Protein AF-0000000072576940 (afdb_homodimer)

Secondary structure (DSSP, 8-state):
---------SS---HHHHHHHHHHHSTT-EEEEETTEEEEEPPPPHHHHHHHHHHHHHHHHTT-SSSSEEEEES-EEE-TTSTT-EE--SEEEEETTGGGGEEETTEE-GGGEEEEEEE--TTHHHHHTHHHHHHHHTT-SEEEEEETTTTEEEEEEEEETTEEEEEEEE-TT-EEEPPGGGSS--EEEHHHHHHHT-----GGG-/---------SS---HHHHHHHHHHHSTT-EEEEETTEEEEEPPPPHHHHHHHHHHHHHHHHTT-SSSSEEEEES-EEE-TTSTT-EE--SEEEEETTGGGGEEETTEE-GGGEEEEEEE--TTHHHHHTHHHHHHHHTT-SEEEEEETTTTEEEEEEEEETTEEEEEEEE-TT-EEEPPGGGSS--EEEHHHHHHHT-----GGG-

Solvent-accessible surface area (backbone atoms only — not comparable to full-atom values): 21608 Å² total; per-residue (Å²): 137,79,84,72,75,75,74,71,73,77,72,82,63,51,72,27,52,57,40,1,46,44,38,40,72,30,62,41,18,35,31,27,23,56,91,85,35,81,44,78,37,67,34,48,44,60,28,52,29,43,28,52,42,61,54,48,50,51,41,43,73,44,55,38,55,46,88,67,17,32,47,32,48,46,48,30,33,40,31,76,91,42,100,73,20,29,42,59,40,55,30,34,35,27,38,50,63,42,73,81,35,61,72,56,84,47,12,22,48,36,87,38,36,48,30,40,30,42,68,48,62,95,65,38,60,47,63,70,42,61,44,40,28,48,41,11,55,38,53,33,46,30,42,36,35,44,33,57,91,79,56,35,40,36,46,32,30,58,43,52,60,58,30,51,80,38,74,47,78,44,44,64,81,41,72,48,72,55,65,66,84,66,76,38,74,37,69,45,52,40,39,61,51,48,60,48,31,45,72,78,73,60,86,71,82,106,137,77,84,73,74,77,72,70,74,76,72,83,65,52,70,26,53,57,41,1,46,45,38,40,73,30,60,40,19,36,32,28,21,56,92,85,35,82,42,77,37,68,35,48,42,61,29,52,27,42,28,52,42,61,53,46,49,51,42,44,74,44,54,38,54,47,88,68,17,32,47,30,48,47,47,31,33,40,30,77,91,40,99,74,22,28,42,59,40,56,29,33,35,28,36,49,63,41,72,80,36,62,71,57,83,46,12,21,45,34,88,38,37,47,29,41,30,42,68,47,62,96,64,38,61,47,64,71,43,61,45,39,27,50,42,12,54,39,53,35,46,29,41,35,34,45,33,55,92,78,56,36,39,38,45,31,29,58,42,52,58,60,32,51,79,38,76,47,77,42,45,63,83,40,72,46,70,56,65,67,84,67,75,41,75,36,69,44,53,39,38,60,50,48,60,46,33,45,73,79,72,60,84,72,82,108

InterPro domains:
  IPR008538 Putative restriction endonuclease [PF05685] (22-190)
  IPR008538 Putative restriction endonuclease [cd06260] (29-180)
  IPR011335 Restriction endonuclease type II-like [SSF52980] (21-182)
  IPR012296 Nuclease, putative, TT1808 [G3DSA:3.90.1570.10] (16-195)

Radius of gyration: 20.56 Å; Cα contacts (8 Å, |Δi|>4): 964; chains: 2; bounding box: 59×54×57 Å

Organism: Streptomyces coelicolor (strain ATCC BAA-471 / A3(2) / M145) (NCBI:txid100226)

Structure (mmCIF, N/CA/C/O backbone):
data_AF-0000000072576940-model_v1
#
loop_
_entity.id
_entity.type
_entity.pdbx_description
1 polymer 'Integral membrane protein'
#
loop_
_atom_site.group_PDB
_atom_site.id
_atom_site.type_symbol
_atom_site.label_atom_id
_atom_site.label_alt_id
_atom_site.label_comp_id
_atom_site.label_asym_id
_atom_site.label_entity_id
_atom_site.label_seq_id
_atom_site.pdbx_PDB_ins_code
_atom_site.Cartn_x
_atom_site.Cartn_y
_atom_site.Cartn_z
_atom_site.occupancy
_atom_site.B_iso_or_equiv
_atom_site.auth_seq_id
_atom_site.auth_comp_id
_atom_site.auth_asym_id
_atom_site.auth_atom_id
_atom_site.pdbx_PDB_model_num
ATOM 1 N N . MET A 1 1 ? 22.234 19.062 -13.688 1 19.44 1 MET A N 1
ATOM 2 C CA . MET A 1 1 ? 21.484 18.891 -14.93 1 19.44 1 MET A CA 1
ATOM 3 C C . MET A 1 1 ? 19.984 19.094 -14.695 1 19.44 1 MET A C 1
ATOM 5 O O . MET A 1 1 ? 19.422 18.5 -13.773 1 19.44 1 MET A O 1
ATOM 9 N N . SER A 1 2 ? 19.266 20.188 -15.086 1 18.17 2 SER A N 1
ATOM 10 C CA . SER A 1 2 ? 18.125 20.922 -14.531 1 18.17 2 SER A CA 1
ATOM 11 C C . SER A 1 2 ? 16.812 20.234 -14.867 1 18.17 2 SER A C 1
ATOM 13 O O . SER A 1 2 ? 16.609 19.766 -15.992 1 18.17 2 SER A O 1
ATOM 15 N N . ALA A 1 3 ? 16.125 19.531 -13.953 1 23.52 3 ALA A N 1
ATOM 16 C CA . ALA A 1 3 ? 14.852 18.891 -14.305 1 23.52 3 ALA A CA 1
ATOM 17 C C . ALA A 1 3 ? 13.914 19.891 -14.992 1 23.52 3 ALA A C 1
ATOM 19 O O . ALA A 1 3 ? 13.57 20.922 -14.422 1 23.52 3 ALA A O 1
ATOM 20 N N . ALA A 1 4 ? 13.961 19.938 -16.281 1 23.61 4 ALA A N 1
ATOM 21 C CA . ALA A 1 4 ? 13.258 20.891 -17.156 1 23.61 4 ALA A CA 1
ATOM 22 C C . ALA A 1 4 ? 11.758 20.844 -16.906 1 23.61 4 ALA A C 1
ATOM 24 O O . ALA A 1 4 ? 11.156 19.766 -16.859 1 23.61 4 ALA A O 1
ATOM 25 N N . SER A 1 5 ? 11.219 21.703 -16.109 1 25.55 5 SER A N 1
ATOM 26 C CA . SER A 1 5 ? 9.789 21.969 -15.984 1 25.55 5 SER A CA 1
ATOM 27 C C . SER A 1 5 ? 9.102 22.016 -17.344 1 25.55 5 SER A C 1
ATOM 29 O O . SER A 1 5 ? 9.43 22.859 -18.172 1 25.55 5 SER A O 1
ATOM 31 N N . VAL A 1 6 ? 8.922 20.906 -18 1 27.88 6 VAL A N 1
ATOM 32 C CA . VAL A 1 6 ? 8.32 20.969 -19.328 1 27.88 6 VAL A CA 1
ATOM 33 C C . VAL A 1 6 ? 7.102 21.891 -19.297 1 27.88 6 VAL A C 1
ATOM 35 O O . VAL A 1 6 ? 6.141 21.625 -18.578 1 27.88 6 VAL A O 1
ATOM 38 N N . GLU A 1 7 ? 7.285 23.078 -19.484 1 27.42 7 GLU A N 1
ATOM 39 C CA . GLU A 1 7 ? 6.262 24.094 -19.734 1 27.42 7 GLU A CA 1
ATOM 40 C C . GLU A 1 7 ? 5.281 23.641 -20.797 1 27.42 7 GLU A C 1
ATOM 42 O O . GLU A 1 7 ? 5.656 23.469 -21.969 1 27.42 7 GLU A O 1
ATOM 47 N N . LEU A 1 8 ? 4.41 22.656 -20.516 1 31.56 8 LEU A N 1
ATOM 48 C CA . LEU A 1 8 ? 3.48 22.281 -21.578 1 31.56 8 LEU A CA 1
ATOM 49 C C . LEU A 1 8 ? 2.805 23.516 -22.172 1 31.56 8 LEU A C 1
ATOM 51 O O . LEU A 1 8 ? 2.521 24.484 -21.453 1 31.56 8 LEU A O 1
ATOM 55 N N . PRO A 1 9 ? 2.971 23.812 -23.281 1 32.59 9 PRO A N 1
ATOM 56 C CA . PRO A 1 9 ? 2.264 24.922 -23.938 1 32.59 9 PRO A CA 1
ATOM 57 C C . PRO A 1 9 ? 0.788 24.984 -23.547 1 32.59 9 PRO A C 1
ATOM 59 O O . PRO A 1 9 ? 0.198 23.969 -23.172 1 32.59 9 PRO A O 1
ATOM 62 N N . HIS A 1 10 ? 0.061 26.172 -23.266 1 33.03 10 HIS A N 1
ATOM 63 C CA . HIS A 1 10 ? -1.238 26.688 -22.859 1 33.03 10 HIS A CA 1
ATOM 64 C C . HIS A 1 10 ? -2.369 26.031 -23.641 1 33.03 10 HIS A C 1
ATOM 66 O O . HIS A 1 10 ? -3.535 26.391 -23.484 1 33.03 10 HIS A O 1
ATOM 72 N N . GLY A 1 11 ? -2.25 25.594 -24.859 1 34.75 11 GLY A N 1
ATOM 73 C CA . GLY A 1 11 ? -3.57 25.172 -25.297 1 34.75 11 GLY A CA 1
ATOM 74 C C . GLY A 1 11 ? -4.188 24.109 -24.422 1 34.75 11 GLY A C 1
ATOM 75 O O . GLY A 1 11 ? -3.475 23.297 -23.828 1 34.75 11 GLY A O 1
ATOM 76 N N . ASP A 1 12 ? -5.438 24.422 -23.688 1 34.34 12 ASP A N 1
ATOM 77 C CA . ASP A 1 12 ? -6.062 23.844 -22.5 1 34.34 12 ASP A CA 1
ATOM 78 C C . ASP A 1 12 ? -5.996 22.328 -22.547 1 34.34 12 ASP A C 1
ATOM 80 O O . ASP A 1 12 ? -6.926 21.672 -23.031 1 34.34 12 ASP A O 1
ATOM 84 N N . LEU A 1 13 ? -5.035 21.797 -23.016 1 38.19 13 LEU A N 1
ATOM 85 C CA . LEU A 1 13 ? -5.078 20.344 -22.875 1 38.19 13 LEU A CA 1
ATOM 86 C C . LEU A 1 13 ? -5.266 19.938 -21.422 1 38.19 13 LEU A C 1
ATOM 88 O O . LEU A 1 13 ? -4.492 20.344 -20.562 1 38.19 13 LEU A O 1
ATOM 92 N N . P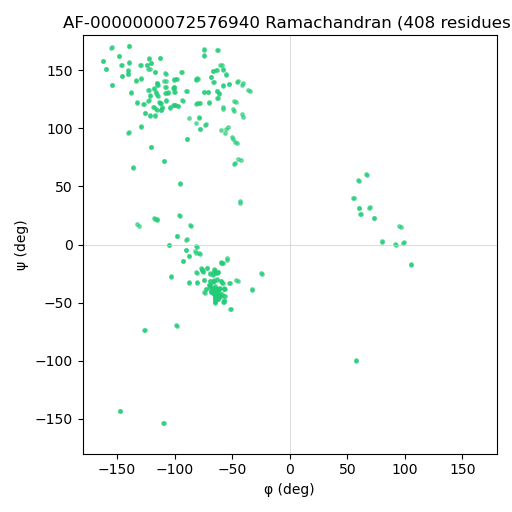RO A 1 14 ? -6.512 19.594 -21 1 43.16 14 PRO A N 1
ATOM 93 C CA . PRO A 1 14 ? -6.859 19.344 -19.609 1 43.16 14 PRO A CA 1
ATOM 94 C C . PRO A 1 14 ? -5.863 18.438 -18.891 1 43.16 14 PRO A C 1
ATOM 96 O O . PRO A 1 14 ? -5.195 17.625 -19.531 1 43.16 14 PRO A O 1
ATOM 99 N N . LEU A 1 15 ? -5.27 18.938 -17.766 1 45.31 15 LEU A N 1
ATOM 100 C CA . LEU A 1 15 ? -4.41 18.234 -16.828 1 45.31 15 LEU A CA 1
ATOM 101 C C . LEU A 1 15 ? -4.684 16.734 -16.859 1 45.31 15 LEU A C 1
ATOM 103 O O . LEU A 1 15 ? -3.758 15.922 -16.766 1 45.31 15 LEU A O 1
ATOM 107 N N . ILE A 1 16 ? -5.871 16.516 -17.266 1 43.16 16 ILE A N 1
ATOM 108 C CA . ILE A 1 16 ? -6.355 15.148 -17.312 1 43.16 16 ILE A CA 1
ATOM 109 C C . ILE A 1 16 ? -5.691 14.406 -18.469 1 43.16 16 ILE A C 1
ATOM 111 O O . ILE A 1 16 ? -5.293 13.242 -18.328 1 43.16 16 ILE A O 1
ATOM 115 N N . ALA A 1 17 ? -5.508 15.094 -19.562 1 45.44 17 ALA A N 1
ATOM 116 C CA . ALA A 1 17 ? -4.859 14.5 -20.719 1 45.44 17 ALA A CA 1
ATOM 117 C C . ALA A 1 17 ? -3.398 14.164 -20.422 1 45.44 17 ALA A C 1
ATOM 119 O O . ALA A 1 17 ? -2.902 13.109 -20.828 1 45.44 17 ALA A O 1
ATOM 120 N N . GLU A 1 18 ? -2.828 14.969 -19.844 1 48.56 18 GLU A N 1
ATOM 121 C CA . GLU A 1 18 ? -1.425 14.742 -19.516 1 48.56 18 GLU A CA 1
ATOM 122 C C . GLU A 1 18 ? -1.271 13.594 -18.516 1 48.56 18 GLU A C 1
ATOM 124 O O . GLU A 1 18 ? -0.362 12.773 -18.656 1 48.56 18 GLU A O 1
ATOM 129 N N . ALA A 1 19 ? -2.145 13.516 -17.641 1 47.88 19 ALA A N 1
ATOM 130 C CA . ALA A 1 19 ? -2.084 12.445 -16.641 1 47.88 19 ALA A CA 1
ATOM 131 C C . ALA A 1 19 ? -2.303 11.086 -17.297 1 47.88 19 ALA A C 1
ATOM 133 O O . ALA A 1 19 ? -1.581 10.125 -17 1 47.88 19 ALA A O 1
ATOM 134 N N . ASN A 1 20 ? -3.205 11.062 -18.172 1 48.47 20 ASN A N 1
ATOM 135 C CA . ASN A 1 20 ? -3.482 9.828 -18.906 1 48.47 20 ASN A CA 1
ATOM 136 C C . ASN A 1 20 ? -2.287 9.398 -19.75 1 48.47 20 ASN A C 1
ATOM 138 O O . ASN A 1 20 ? -1.964 8.219 -19.812 1 48.47 20 ASN A O 1
ATOM 142 N N . ARG A 1 21 ? -1.622 10.352 -20.328 1 49.94 21 ARG A N 1
ATOM 143 C CA . ARG A 1 21 ? -0.404 10.078 -21.078 1 49.94 21 ARG A CA 1
ATOM 144 C C . ARG A 1 21 ? 0.664 9.453 -20.188 1 49.94 21 ARG A C 1
ATOM 146 O O . ARG A 1 21 ? 1.344 8.508 -20.594 1 49.94 21 ARG A O 1
ATOM 153 N N . ILE A 1 22 ? 0.618 9.961 -19.078 1 52.41 22 ILE A N 1
ATOM 154 C CA . ILE A 1 22 ? 1.676 9.516 -18.188 1 52.41 22 ILE A CA 1
ATOM 155 C C . ILE A 1 22 ? 1.388 8.094 -17.703 1 52.41 22 ILE A C 1
ATOM 157 O O . ILE A 1 22 ? 2.281 7.238 -17.703 1 52.41 22 ILE A O 1
ATOM 161 N N . MET A 1 23 ? 0.167 7.902 -17.422 1 53.31 23 MET A N 1
ATOM 162 C CA . MET A 1 23 ? -0.193 6.574 -16.938 1 53.31 23 MET A CA 1
ATOM 163 C C . MET A 1 23 ? -0.044 5.535 -18.047 1 53.31 23 MET A C 1
ATOM 165 O O . MET A 1 23 ? 0.362 4.398 -17.781 1 53.31 23 MET A O 1
ATOM 169 N N . GLU A 1 24 ? -0.458 5.895 -19.25 1 51.22 24 GLU A N 1
ATOM 170 C CA . GLU A 1 24 ? -0.266 5 -20.391 1 51.22 24 GLU A CA 1
ATOM 171 C C . GLU A 1 24 ? 1.208 4.656 -20.578 1 51.22 24 GLU A C 1
ATOM 173 O O . GLU A 1 24 ? 1.546 3.523 -20.922 1 51.22 24 GLU A O 1
ATOM 178 N N . ARG A 1 25 ? 1.868 5.742 -20.312 1 50.34 25 ARG A N 1
ATOM 179 C CA . ARG A 1 25 ? 3.297 5.566 -20.547 1 50.34 25 ARG A CA 1
ATOM 180 C C . ARG A 1 25 ? 3.994 5.012 -19.312 1 50.34 25 ARG A C 1
ATOM 182 O O . ARG A 1 25 ? 5.145 4.57 -19.375 1 50.34 25 ARG A O 1
ATOM 189 N N . ASN A 1 26 ? 3.02 5.07 -18.234 1 55.94 26 ASN A N 1
ATOM 190 C CA . ASN A 1 26 ? 3.771 4.727 -17.031 1 55.94 26 ASN A CA 1
ATOM 191 C C . ASN A 1 26 ? 2.998 3.754 -16.141 1 55.94 26 ASN A C 1
ATOM 193 O O . ASN A 1 26 ? 2.477 4.141 -15.094 1 55.94 26 ASN A O 1
ATOM 197 N N . PRO A 1 27 ? 2.764 2.465 -16.609 1 55.41 27 PRO A N 1
ATOM 198 C CA . PRO A 1 27 ? 2.08 1.459 -15.789 1 55.41 27 PRO A CA 1
ATOM 199 C C . PRO A 1 27 ? 2.598 1.415 -14.352 1 55.41 27 PRO A C 1
ATOM 201 O O . PRO A 1 27 ? 3.783 1.653 -14.109 1 55.41 27 PRO A O 1
ATOM 204 N N . GLY A 1 28 ? 1.604 1.237 -13.305 1 65.12 28 GLY A N 1
ATOM 205 C CA . GLY A 1 28 ? 1.896 1.13 -11.891 1 65.12 28 GLY A CA 1
ATOM 206 C C . GLY A 1 28 ? 1.865 2.467 -11.172 1 65.12 28 GLY A C 1
ATOM 207 O O . GLY A 1 28 ? 1.921 2.518 -9.938 1 65.12 28 GLY A O 1
ATOM 208 N N . TYR A 1 29 ? 1.573 3.426 -11.977 1 72.94 29 TYR A N 1
ATOM 209 C CA . TYR A 1 29 ? 1.692 4.77 -11.414 1 72.94 29 TYR A CA 1
ATOM 210 C C . TYR A 1 29 ? 0.468 5.121 -10.578 1 72.94 29 TYR A C 1
ATOM 212 O O . TYR A 1 29 ? -0.64 4.66 -10.867 1 72.94 29 TYR A O 1
ATOM 220 N N . ARG A 1 30 ? 0.718 5.762 -9.617 1 78.31 30 ARG A N 1
ATOM 221 C CA . ARG A 1 30 ? -0.302 6.344 -8.75 1 78.31 30 ARG A CA 1
ATOM 222 C C . ARG A 1 30 ? -0.528 7.816 -9.086 1 78.31 30 ARG A C 1
ATOM 224 O O . ARG A 1 30 ? 0.424 8.547 -9.367 1 78.31 30 ARG A O 1
ATOM 231 N N . VAL A 1 31 ? -1.811 8.227 -9.008 1 78.19 31 VAL A N 1
ATOM 232 C CA . VAL A 1 31 ? -2.145 9.609 -9.344 1 78.19 31 VAL A CA 1
ATOM 233 C C . VAL A 1 31 ? -2.721 10.312 -8.125 1 78.19 31 VAL A C 1
ATOM 235 O O . VAL A 1 31 ? -3.543 9.75 -7.398 1 78.19 31 VAL A O 1
ATOM 238 N N . GLU A 1 32 ? -2.281 11.547 -7.832 1 81.38 32 GLU A N 1
ATOM 239 C CA . GLU A 1 32 ? -2.775 12.461 -6.809 1 81.38 32 GLU A CA 1
ATOM 240 C C . GLU A 1 32 ? -3.039 13.844 -7.395 1 81.38 32 GLU A C 1
ATOM 242 O O . GLU A 1 32 ? -2.555 14.172 -8.477 1 81.38 32 GLU A O 1
ATOM 247 N N . ILE A 1 33 ? -3.891 14.547 -6.809 1 79.38 33 ILE A N 1
ATOM 248 C CA . ILE A 1 33 ? -4.078 15.961 -7.117 1 79.38 33 ILE A CA 1
ATOM 249 C C . ILE A 1 33 ? -3.746 16.812 -5.887 1 79.38 33 ILE A C 1
ATOM 251 O O . ILE A 1 33 ? -4.445 16.734 -4.875 1 79.38 33 ILE A O 1
ATOM 255 N N . ILE A 1 34 ? -2.73 17.5 -5.988 1 80.88 34 ILE A N 1
ATOM 256 C CA . ILE A 1 34 ? -2.244 18.328 -4.891 1 80.88 34 ILE A CA 1
ATOM 257 C C . ILE A 1 34 ? -2.039 19.766 -5.383 1 80.88 34 ILE A C 1
ATOM 259 O O . ILE A 1 34 ? -1.255 20 -6.305 1 80.88 34 ILE A O 1
ATOM 263 N N . GLY A 1 35 ? -2.752 20.703 -4.73 1 79.88 35 GLY A N 1
ATOM 264 C CA . GLY A 1 35 ? -2.668 22.094 -5.164 1 79.88 35 GLY A CA 1
ATOM 265 C C . GLY A 1 35 ? -3.119 22.297 -6.598 1 79.88 35 GLY A C 1
ATOM 266 O O . GLY A 1 35 ? -2.502 23.062 -7.344 1 79.88 35 GLY A O 1
ATOM 267 N N . GLY A 1 36 ? -3.984 21.531 -6.961 1 75.75 36 GLY A N 1
ATOM 268 C CA . GLY A 1 36 ? -4.523 21.656 -8.305 1 75.75 36 GLY A CA 1
ATOM 269 C C . GLY A 1 36 ? -3.633 21.031 -9.367 1 75.75 36 GLY A C 1
ATOM 270 O O . GLY A 1 36 ? -3.883 21.188 -10.562 1 75.75 36 GLY A O 1
ATOM 271 N N . GLN A 1 37 ? -2.594 20.469 -8.898 1 76.69 37 GLN A N 1
ATOM 272 C CA . GLN A 1 37 ? -1.663 19.859 -9.844 1 76.69 37 GLN A CA 1
ATOM 273 C C . GLN A 1 37 ? -1.73 18.344 -9.789 1 76.69 37 GLN A C 1
ATOM 275 O O . GLN A 1 37 ? -1.841 17.75 -8.703 1 76.69 37 GLN A O 1
ATOM 280 N N . LEU A 1 38 ? -1.646 17.75 -10.969 1 76.75 38 LEU A N 1
ATOM 281 C CA . LEU A 1 38 ? -1.591 16.297 -11.055 1 76.75 38 LEU A CA 1
ATOM 282 C C . LEU A 1 38 ? -0.191 15.789 -10.734 1 76.75 38 LEU A C 1
ATOM 284 O O . LEU A 1 38 ? 0.793 16.25 -11.32 1 76.75 38 LEU A O 1
ATOM 288 N N . VAL A 1 39 ? -0.151 14.969 -9.758 1 79.69 39 VAL A N 1
ATOM 289 C CA . VAL A 1 39 ? 1.102 14.312 -9.391 1 79.69 39 VAL A CA 1
ATOM 290 C C . VAL A 1 39 ? 1.026 12.828 -9.719 1 79.69 39 VAL A C 1
ATOM 292 O O . VAL A 1 39 ? 0.139 12.117 -9.227 1 79.69 39 VAL A O 1
ATOM 295 N N . VAL A 1 40 ? 1.931 12.328 -10.648 1 77.75 40 VAL A N 1
ATOM 296 C CA . VAL A 1 40 ? 1.975 10.93 -11.07 1 77.75 40 VAL A CA 1
ATOM 297 C C . VAL A 1 40 ? 3.273 10.281 -10.594 1 77.75 40 VAL A C 1
ATOM 299 O O . VAL A 1 40 ? 4.363 10.797 -10.867 1 77.75 40 VAL A O 1
ATOM 302 N N . THR A 1 41 ? 3.09 9.227 -9.844 1 80.44 41 THR A N 1
ATOM 303 C CA . THR A 1 41 ? 4.27 8.602 -9.25 1 80.44 41 THR A CA 1
ATOM 304 C C . THR A 1 41 ? 4.359 7.133 -9.656 1 80.44 41 THR A C 1
ATOM 306 O O . THR A 1 41 ? 3.354 6.418 -9.648 1 80.44 41 THR A O 1
ATOM 309 N N . PRO A 1 42 ? 5.566 6.738 -10.086 1 79.69 42 PRO A N 1
ATOM 310 C CA . PRO A 1 42 ? 5.754 5.312 -10.375 1 79.69 42 PRO A CA 1
ATOM 311 C C . PRO A 1 42 ? 5.578 4.43 -9.148 1 79.69 42 PRO A C 1
ATOM 313 O O . PRO A 1 42 ? 5.496 4.941 -8.023 1 79.69 42 PRO A O 1
ATOM 316 N N . PRO A 1 43 ? 5.465 3.068 -9.406 1 84.06 43 PRO A N 1
ATOM 317 C CA . PRO A 1 43 ? 5.441 2.191 -8.234 1 84.06 43 PRO A CA 1
ATOM 318 C C . PRO A 1 43 ? 6.656 2.385 -7.328 1 84.06 43 PRO A C 1
ATOM 320 O O . PRO A 1 43 ? 7.746 2.699 -7.812 1 84.06 43 PRO A O 1
ATOM 323 N N . PRO A 1 44 ? 6.406 2.221 -6.059 1 88.5 44 PRO A N 1
ATOM 324 C CA . PRO A 1 44 ? 7.539 2.352 -5.141 1 88.5 44 PRO A CA 1
ATOM 325 C C . PRO A 1 44 ? 8.578 1.25 -5.324 1 88.5 44 PRO A C 1
ATOM 327 O O . PRO A 1 44 ? 8.25 0.146 -5.762 1 88.5 44 PRO A O 1
ATOM 330 N N . ASP A 1 45 ? 9.828 1.61 -5.051 1 93 45 ASP A N 1
ATOM 331 C CA . ASP A 1 45 ? 10.883 0.596 -5.109 1 93 45 ASP A CA 1
ATOM 332 C C . ASP A 1 45 ? 10.805 -0.34 -3.904 1 93 45 ASP A C 1
ATOM 334 O O . ASP A 1 45 ? 10.047 -0.093 -2.967 1 93 45 ASP A O 1
ATOM 338 N N . GLY A 1 46 ? 11.531 -1.432 -3.992 1 95.31 46 GLY A N 1
ATOM 339 C CA . GLY A 1 46 ? 11.523 -2.461 -2.965 1 95.31 46 GLY A CA 1
ATOM 340 C C . GLY A 1 46 ? 11.766 -1.914 -1.57 1 95.31 46 GLY A C 1
ATOM 341 O O . GLY A 1 46 ? 10.93 -2.084 -0.68 1 95.31 46 GLY A O 1
ATOM 342 N N . PRO A 1 47 ? 12.852 -1.208 -1.335 1 96.75 47 PRO A N 1
ATOM 343 C CA . PRO A 1 47 ? 13.148 -0.657 -0.011 1 96.75 47 PRO A CA 1
ATOM 344 C C . PRO A 1 47 ? 12.031 0.24 0.521 1 96.75 47 PRO A C 1
ATOM 346 O O . PRO A 1 47 ? 11.766 0.25 1.725 1 96.75 47 PRO A O 1
ATOM 349 N N . HIS A 1 48 ? 11.43 1.009 -0.365 1 96.94 48 HIS A N 1
ATOM 350 C CA . HIS A 1 48 ? 10.289 1.834 0.018 1 96.94 48 HIS A CA 1
ATOM 351 C C . HIS A 1 48 ? 9.172 0.986 0.618 1 96.94 48 HIS A C 1
ATOM 353 O O . HIS A 1 48 ? 8.648 1.308 1.687 1 96.94 48 HIS A O 1
ATOM 359 N N . ALA A 1 49 ? 8.844 -0.082 -0.043 1 97.12 49 ALA A N 1
ATOM 360 C CA . ALA A 1 49 ? 7.789 -0.972 0.436 1 97.12 49 ALA A CA 1
ATOM 361 C C . ALA A 1 49 ? 8.195 -1.648 1.743 1 97.12 49 ALA A C 1
ATOM 363 O O . ALA A 1 49 ? 7.371 -1.808 2.648 1 97.12 49 ALA A O 1
ATOM 364 N N . VAL A 1 50 ? 9.438 -2.02 1.859 1 98 50 VAL A N 1
ATOM 365 C CA . VAL A 1 50 ? 9.938 -2.719 3.037 1 98 50 VAL A CA 1
ATOM 366 C C . VAL A 1 50 ? 9.844 -1.81 4.262 1 98 50 VAL A C 1
ATOM 368 O O . VAL A 1 50 ? 9.352 -2.223 5.312 1 98 50 VAL A O 1
ATOM 371 N N . VAL A 1 51 ? 10.305 -0.619 4.152 1 98.44 51 VAL A N 1
ATOM 372 C CA . VAL A 1 51 ? 10.344 0.264 5.316 1 98.44 51 VAL A CA 1
ATOM 373 C C . VAL A 1 51 ? 8.914 0.588 5.762 1 98.44 51 VAL A C 1
ATOM 375 O O . VAL A 1 51 ? 8.656 0.781 6.949 1 98.44 51 VAL A O 1
ATOM 378 N N . LEU A 1 52 ? 7.945 0.629 4.828 1 98.62 52 LEU A N 1
ATOM 379 C CA . LEU A 1 52 ? 6.559 0.865 5.211 1 98.62 52 LEU A CA 1
ATOM 380 C C . LEU A 1 52 ? 6.035 -0.268 6.09 1 98.62 52 LEU A C 1
ATOM 382 O O . LEU A 1 52 ? 5.297 -0.028 7.047 1 98.62 52 LEU A O 1
ATOM 386 N N . THR A 1 53 ? 6.391 -1.518 5.746 1 98.69 53 THR A N 1
ATOM 387 C CA . THR A 1 53 ? 6.043 -2.613 6.645 1 98.69 53 THR A CA 1
ATOM 388 C C . THR A 1 53 ? 6.754 -2.455 7.988 1 98.69 53 THR A C 1
ATOM 390 O O . THR A 1 53 ? 6.145 -2.641 9.039 1 98.69 53 THR A O 1
ATOM 393 N N . ASP A 1 54 ? 8.039 -2.047 7.965 1 98.5 54 ASP A N 1
ATOM 394 C CA . ASP A 1 54 ? 8.797 -1.818 9.195 1 98.5 54 ASP A CA 1
ATOM 395 C C . ASP A 1 54 ? 8.109 -0.771 10.07 1 98.5 54 ASP A C 1
ATOM 397 O O . ASP A 1 54 ? 8.164 -0.849 11.305 1 98.5 54 ASP A O 1
ATOM 401 N N . LEU A 1 55 ? 7.484 0.147 9.461 1 98.69 55 LEU A N 1
ATOM 402 C CA . LEU A 1 55 ? 6.844 1.243 10.18 1 98.69 55 LEU A CA 1
ATOM 403 C C . LEU A 1 55 ? 5.488 0.813 10.734 1 98.69 55 LEU A C 1
ATOM 405 O O . LEU A 1 55 ? 5.051 1.31 11.773 1 98.69 55 LEU A O 1
ATOM 409 N N . ILE A 1 56 ? 4.762 -0.072 10.062 1 98.75 56 ILE A N 1
ATOM 410 C CA . ILE A 1 56 ? 3.467 -0.56 10.531 1 98.75 56 ILE A CA 1
ATOM 411 C C . ILE A 1 56 ? 3.641 -1.272 11.867 1 98.75 56 ILE A C 1
ATOM 413 O O . ILE A 1 56 ? 2.812 -1.121 12.766 1 98.75 56 ILE A O 1
ATOM 417 N N . LEU A 1 57 ? 4.699 -2.002 12.023 1 98.44 57 LEU A N 1
ATOM 418 C CA . LEU A 1 57 ? 4.863 -2.947 13.125 1 98.44 57 LEU A CA 1
ATOM 419 C C . LEU A 1 57 ? 4.914 -2.219 14.461 1 98.44 57 LEU A C 1
ATOM 421 O O . LEU A 1 57 ? 4.176 -2.559 15.391 1 98.44 57 LEU A O 1
ATO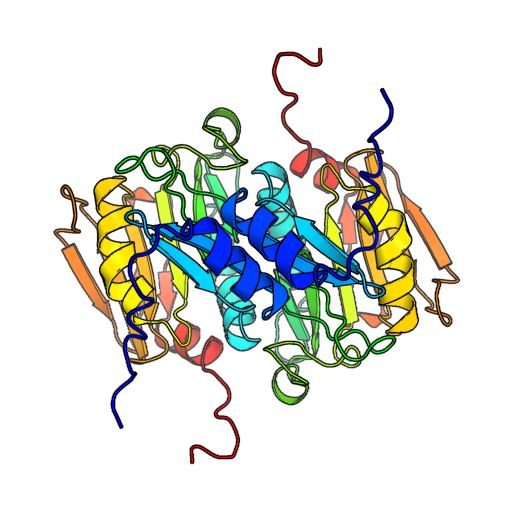M 425 N N . PRO A 1 58 ? 5.746 -1.145 14.672 1 98.31 58 PRO A N 1
ATOM 426 C CA . PRO A 1 58 ? 5.723 -0.458 15.969 1 98.31 58 PRO A CA 1
ATOM 427 C C . PRO A 1 58 ? 4.398 0.254 16.234 1 98.31 58 PRO A C 1
ATOM 429 O O . PRO A 1 58 ? 3.979 0.37 17.391 1 98.31 58 PRO A O 1
ATOM 432 N N . PHE A 1 59 ? 3.662 0.776 15.211 1 98.69 59 PHE A N 1
ATOM 433 C CA . PHE A 1 59 ? 2.355 1.392 15.406 1 98.69 59 PHE A CA 1
ATOM 434 C C . PHE A 1 59 ? 1.34 0.364 15.891 1 98.69 59 PHE A C 1
ATOM 436 O O . PHE A 1 59 ? 0.574 0.63 16.812 1 98.69 59 PHE A O 1
ATOM 443 N N . ALA A 1 60 ? 1.362 -0.791 15.203 1 98.56 60 ALA A N 1
ATOM 444 C CA . ALA A 1 60 ? 0.452 -1.862 15.594 1 98.56 60 ALA A CA 1
ATOM 445 C C . ALA A 1 60 ? 0.771 -2.363 17 1 98.56 60 ALA A C 1
ATOM 447 O O . ALA A 1 60 ? -0.134 -2.594 17.812 1 98.56 60 ALA A O 1
ATOM 448 N N . ALA A 1 61 ? 2.045 -2.51 17.328 1 97.88 61 ALA A N 1
ATOM 449 C CA . ALA A 1 61 ? 2.475 -2.98 18.641 1 97.88 61 ALA A CA 1
ATOM 450 C C . ALA A 1 61 ? 2.049 -2.008 19.734 1 97.88 61 ALA A C 1
ATOM 452 O O . ALA A 1 61 ? 1.77 -2.418 20.859 1 97.88 61 ALA A O 1
ATOM 453 N N . ALA A 1 62 ? 1.964 -0.738 19.391 1 98.25 62 ALA A N 1
ATOM 454 C CA . ALA A 1 62 ? 1.568 0.292 20.344 1 98.25 62 ALA A CA 1
ATOM 455 C C . ALA A 1 62 ? 0.057 0.296 20.562 1 98.25 62 ALA A C 1
ATOM 457 O O . ALA A 1 62 ? -0.458 1.033 21.406 1 98.25 62 ALA A O 1
ATOM 458 N N . GLY A 1 63 ? -0.674 -0.496 19.734 1 98.19 63 GLY A N 1
ATOM 459 C CA . GLY A 1 63 ? -2.115 -0.6 19.906 1 98.19 63 GLY A CA 1
ATOM 460 C C . GLY A 1 63 ? -2.887 0.329 18.984 1 98.19 63 GLY A C 1
ATOM 461 O O . GLY A 1 63 ? -4.078 0.567 19.188 1 98.19 63 GLY A O 1
ATOM 462 N N . LEU A 1 64 ? -2.244 0.857 17.984 1 98.75 64 LEU A N 1
ATOM 463 C CA . LEU A 1 64 ? -2.867 1.869 17.141 1 98.75 64 LEU A CA 1
ATOM 464 C C . LEU A 1 64 ? -3.6 1.223 15.969 1 98.75 64 LEU A C 1
ATOM 466 O O . LEU A 1 64 ? -4.219 1.917 15.164 1 98.75 64 LEU A O 1
ATOM 470 N N . HIS A 1 65 ? -3.49 -0.069 15.836 1 98.62 65 HIS A N 1
ATOM 471 C CA . HIS A 1 65 ? -4.336 -0.829 14.93 1 98.62 65 HIS A CA 1
ATOM 472 C C . HIS A 1 65 ? -5.332 -1.698 15.688 1 98.62 65 HIS A C 1
ATOM 474 O O . HIS A 1 65 ? -5.211 -2.926 15.703 1 98.62 65 HIS A O 1
ATOM 480 N N . GLY A 1 66 ? -6.297 -1.012 16.266 1 97.44 66 GLY A N 1
ATOM 481 C CA . GLY A 1 66 ? -7.27 -1.667 17.125 1 97.44 66 GLY A CA 1
ATOM 482 C C . GLY A 1 66 ? -8.641 -1.029 17.062 1 97.44 66 GLY A C 1
ATOM 483 O O . GLY A 1 66 ? -9.109 -0.641 15.984 1 97.44 66 GLY A O 1
ATOM 484 N N . SER A 1 67 ? -9.328 -0.977 18.188 1 96.88 67 SER A N 1
ATOM 485 C CA . SER A 1 67 ? -10.727 -0.566 18.234 1 96.88 67 SER A CA 1
ATOM 486 C C . SER A 1 67 ? -10.867 0.944 18.094 1 96.88 67 SER A C 1
ATOM 488 O O . SER A 1 67 ? -11.922 1.436 17.672 1 96.88 67 SER A O 1
ATOM 490 N N . GLU A 1 68 ? -9.828 1.731 18.391 1 98.12 68 GLU A N 1
ATOM 491 C CA . GLU A 1 68 ? -9.953 3.186 18.391 1 98.12 68 GLU A CA 1
ATOM 492 C C . GLU A 1 68 ? -9.32 3.787 17.125 1 98.12 68 GLU A C 1
ATOM 494 O O . GLU A 1 68 ? -9.688 4.887 16.719 1 98.12 68 GLU A O 1
ATOM 499 N N . SER A 1 69 ? -8.352 3.061 16.625 1 98.75 69 SER A N 1
ATOM 500 C CA . SER A 1 69 ? -7.617 3.553 15.469 1 98.75 69 SER A CA 1
ATOM 501 C C . SER A 1 69 ? -7.148 2.402 14.586 1 98.75 69 SER A C 1
ATOM 503 O O . SER A 1 69 ? -7.215 1.238 14.984 1 98.75 69 SER A O 1
ATOM 505 N N . LYS A 1 70 ? -6.812 2.713 13.406 1 98.81 70 LYS A N 1
ATOM 506 C CA . LYS A 1 70 ? -6.227 1.791 12.438 1 98.81 70 LYS A CA 1
ATOM 507 C C . LYS A 1 70 ? -4.953 2.369 11.828 1 98.81 70 LYS A C 1
ATOM 509 O O . LYS A 1 70 ? -4.852 3.578 11.617 1 98.81 70 LYS A O 1
ATOM 514 N N . VAL A 1 71 ? -3.988 1.539 11.602 1 98.88 71 VAL A N 1
ATOM 515 C CA . VAL A 1 71 ? -2.795 1.847 10.82 1 98.88 71 VAL A CA 1
ATOM 516 C C . VAL A 1 71 ? -2.936 1.272 9.414 1 98.88 71 VAL A C 1
ATOM 518 O O . VAL A 1 71 ? -3.105 0.062 9.242 1 98.88 71 VAL A O 1
ATOM 521 N N . VAL A 1 72 ? -2.891 2.156 8.391 1 98.62 72 VAL A N 1
ATOM 522 C CA . VAL A 1 72 ? -3.207 1.682 7.051 1 98.62 72 VAL A CA 1
ATOM 523 C C . VAL A 1 72 ? -2.262 2.324 6.035 1 98.62 72 VAL A C 1
ATOM 525 O O . VAL A 1 72 ? -1.76 3.43 6.262 1 98.62 72 VAL A O 1
ATOM 528 N N . GLN A 1 73 ? -1.989 1.584 4.969 1 97.75 73 GLN A N 1
ATOM 529 C CA . GLN A 1 73 ? -1.251 2.113 3.828 1 97.75 73 GLN A CA 1
ATOM 530 C C . GLN A 1 73 ? -2.195 2.492 2.691 1 97.75 73 GLN A C 1
ATOM 532 O O . GLN A 1 73 ? -3.209 1.825 2.471 1 97.75 73 GLN A O 1
ATOM 537 N N . GLY A 1 74 ? -1.888 3.611 1.995 1 95 74 GLY A N 1
ATOM 538 C CA . GLY A 1 74 ? -2.48 3.9 0.699 1 95 74 GLY A CA 1
ATOM 539 C C . GLY A 1 74 ? -3.934 4.324 0.789 1 95 74 GLY A C 1
ATOM 540 O O . GLY A 1 74 ? -4.699 4.137 -0.159 1 95 74 GLY A O 1
ATOM 541 N N . ILE A 1 75 ? -4.375 4.828 1.923 1 96.38 75 ILE A N 1
ATOM 542 C CA . ILE A 1 75 ? -5.754 5.293 2.041 1 96.38 75 ILE A CA 1
ATOM 543 C C . ILE A 1 75 ? -5.875 6.703 1.462 1 96.38 75 ILE A C 1
ATOM 545 O O . ILE A 1 75 ? -4.992 7.539 1.657 1 96.38 75 ILE A O 1
ATOM 549 N N . GLY A 1 76 ? -7.004 6.98 0.782 1 94.5 76 GLY A N 1
ATOM 550 C CA . GLY A 1 76 ? -7.223 8.289 0.191 1 94.5 76 GLY A CA 1
ATOM 551 C C . GLY A 1 76 ? -7.57 9.359 1.214 1 94.5 76 GLY A C 1
ATOM 552 O O . GLY A 1 76 ? -8.414 9.141 2.08 1 94.5 76 GLY A O 1
ATOM 553 N N . LEU A 1 77 ? -6.895 10.5 1.145 1 96.12 77 LEU A N 1
ATOM 554 C CA . LEU A 1 77 ? -7.125 11.672 1.975 1 96.12 77 LEU A CA 1
ATOM 555 C C . LEU A 1 77 ? -7.68 12.828 1.144 1 96.12 77 LEU A C 1
ATOM 557 O O . LEU A 1 77 ? -7.004 13.328 0.238 1 96.12 77 LEU A O 1
ATOM 561 N N . TRP A 1 78 ? -8.883 13.219 1.453 1 92.88 78 TRP A N 1
ATOM 562 C CA . TRP A 1 78 ? -9.477 14.375 0.8 1 92.88 78 TRP A CA 1
ATOM 563 C C . TRP A 1 78 ? -8.797 15.664 1.261 1 92.88 78 TRP A C 1
ATOM 565 O O . TRP A 1 78 ? -8.57 15.859 2.457 1 92.88 78 TRP A O 1
ATOM 575 N N . LEU A 1 79 ? -8.414 16.516 0.334 1 92.25 79 LEU A N 1
ATOM 576 C CA . LEU A 1 79 ? -7.762 17.781 0.657 1 92.25 79 LEU A CA 1
ATOM 577 C C . LEU A 1 79 ? -8.711 18.953 0.418 1 92.25 79 LEU A C 1
ATOM 579 O O . LEU A 1 79 ? -9.25 19.109 -0.681 1 92.25 79 LEU A O 1
ATOM 583 N N . PRO A 1 80 ? -8.984 19.781 1.361 1 80.75 80 PRO A N 1
ATOM 584 C CA . PRO A 1 80 ? -10.055 20.781 1.354 1 80.75 80 PRO A CA 1
ATOM 585 C C . PRO A 1 80 ? -9.734 21.984 0.483 1 80.75 80 PRO A C 1
ATOM 587 O O . PRO A 1 80 ? -10.633 22.75 0.127 1 80.75 80 PRO A O 1
ATOM 590 N N . MET A 1 81 ? -8.539 22.281 0.199 1 74.38 81 MET A N 1
ATOM 591 C CA . MET A 1 81 ? -8.203 23.547 -0.449 1 74.38 81 MET A CA 1
ATOM 592 C C . MET A 1 81 ? -8.844 23.641 -1.832 1 74.38 81 MET A C 1
ATOM 594 O O . MET A 1 81 ? -9.328 24.688 -2.23 1 74.38 81 MET A O 1
ATOM 598 N N . ASP A 1 82 ? -8.883 22.547 -2.586 1 70.69 82 ASP A N 1
ATOM 599 C CA . ASP A 1 82 ? -9.477 22.562 -3.92 1 70.69 82 ASP A CA 1
ATOM 600 C C . ASP A 1 82 ? -10.406 21.359 -4.117 1 70.69 82 ASP A C 1
ATOM 602 O O . ASP A 1 82 ? -10.195 20.297 -3.525 1 70.69 82 ASP A O 1
ATOM 606 N N . ALA A 1 83 ? -11.5 21.609 -4.801 1 66.56 83 ALA A N 1
ATOM 607 C CA . ALA A 1 83 ? -12.633 20.688 -4.91 1 66.56 83 ALA A CA 1
ATOM 608 C C . ALA A 1 83 ? -12.188 19.312 -5.406 1 66.56 83 ALA A C 1
ATOM 610 O O . ALA A 1 83 ? -12.812 18.297 -5.102 1 66.56 83 ALA A O 1
ATOM 611 N N . GLU A 1 84 ? -11.008 19.219 -5.867 1 75.5 84 GLU A N 1
ATOM 612 C CA . GLU A 1 84 ? -10.703 17.922 -6.453 1 75.5 84 GLU A CA 1
ATOM 613 C C . GLU A 1 84 ? -9.359 17.391 -5.957 1 75.5 84 GLU A C 1
ATOM 615 O O . GLU A 1 84 ? -8.867 16.375 -6.445 1 75.5 84 GLU A O 1
ATOM 620 N N . ASP A 1 85 ? -8.938 18 -4.863 1 83 85 ASP A N 1
ATOM 621 C CA . ASP A 1 85 ? -7.602 17.594 -4.422 1 83 85 ASP A CA 1
ATOM 622 C C . ASP A 1 85 ? -7.672 16.422 -3.453 1 83 85 ASP A C 1
ATOM 624 O O . ASP A 1 85 ? -8.539 16.375 -2.58 1 83 85 ASP A O 1
ATOM 628 N N . TYR A 1 86 ? -6.891 15.445 -3.684 1 89.56 86 TYR A N 1
ATOM 629 C CA . TYR A 1 86 ? -6.715 14.352 -2.74 1 89.56 86 TYR A CA 1
ATOM 630 C C . TYR A 1 86 ? -5.285 13.828 -2.768 1 89.56 86 TYR A C 1
ATOM 632 O O . TYR A 1 86 ? -4.57 14.008 -3.756 1 89.56 86 TYR A O 1
ATOM 640 N N . ALA A 1 87 ? -4.891 13.281 -1.747 1 92.88 87 ALA A N 1
ATOM 641 C CA . ALA A 1 87 ? -3.59 12.625 -1.601 1 92.88 87 ALA A CA 1
ATOM 642 C C . ALA A 1 87 ? -3.752 11.18 -1.151 1 92.88 87 ALA A C 1
ATOM 644 O O . ALA A 1 87 ? -4.793 10.805 -0.602 1 92.88 87 ALA A O 1
ATOM 645 N N . ILE A 1 88 ? -2.785 10.352 -1.472 1 94.31 88 ILE A N 1
ATOM 646 C CA . ILE A 1 88 ? -2.699 8.977 -1.002 1 94.31 88 ILE A CA 1
ATOM 647 C C . ILE A 1 88 ? -1.403 8.781 -0.22 1 94.31 88 ILE A C 1
ATOM 649 O O . ILE A 1 88 ? -0.402 8.312 -0.773 1 94.31 88 ILE A O 1
ATOM 653 N N . PRO A 1 89 ? -1.439 9.141 1.092 1 96.94 89 PRO A N 1
ATOM 654 C CA . PRO A 1 89 ? -0.215 8.961 1.877 1 96.94 89 PRO A CA 1
ATOM 655 C C . PRO A 1 89 ? 0.275 7.52 1.892 1 96.94 89 PRO A C 1
ATOM 657 O O . PRO A 1 89 ? -0.533 6.59 1.813 1 96.94 89 PRO A O 1
ATOM 660 N N . ASP A 1 90 ? 1.56 7.363 2.014 1 96.94 90 ASP A N 1
ATOM 661 C CA . ASP A 1 90 ? 2.121 6.02 2.076 1 96.94 90 ASP A CA 1
ATOM 662 C C . ASP A 1 90 ? 1.576 5.25 3.277 1 96.94 90 ASP A C 1
ATOM 664 O O . ASP A 1 90 ? 1.267 4.062 3.174 1 96.94 90 ASP A O 1
ATOM 668 N N . LEU A 1 91 ? 1.509 5.863 4.371 1 98.69 91 LEU A N 1
ATOM 669 C CA . LEU A 1 91 ? 0.998 5.305 5.617 1 98.69 91 LEU A CA 1
ATOM 670 C C . LEU A 1 91 ? 0.182 6.34 6.383 1 98.69 91 LEU A C 1
ATOM 672 O O . LEU A 1 91 ? 0.491 7.531 6.344 1 98.69 91 LEU A O 1
ATOM 676 N N . ALA A 1 92 ? -0.854 5.875 7.105 1 98.88 92 ALA A N 1
ATOM 677 C CA . ALA A 1 92 ? -1.671 6.758 7.938 1 98.88 92 ALA A CA 1
ATOM 678 C C . ALA A 1 92 ? -2.146 6.035 9.195 1 98.88 92 ALA A C 1
ATOM 680 O O . ALA A 1 92 ? -2.289 4.809 9.203 1 98.88 92 ALA A O 1
ATOM 681 N N . VAL A 1 93 ? -2.223 6.773 10.242 1 98.94 93 VAL A N 1
ATOM 682 C CA . VAL A 1 93 ? -3.039 6.375 11.383 1 98.94 93 VAL A CA 1
ATOM 683 C C . VAL A 1 93 ? -4.375 7.109 11.344 1 98.94 93 VAL A C 1
ATOM 685 O O . VAL A 1 93 ? -4.414 8.344 11.32 1 98.94 93 VAL A O 1
ATOM 688 N N . VAL A 1 94 ? -5.453 6.359 11.273 1 98.88 94 VAL A N 1
ATOM 689 C CA . VAL A 1 94 ? -6.785 6.949 11.164 1 98.88 94 VAL A CA 1
ATOM 690 C C . VAL A 1 94 ? -7.66 6.469 12.32 1 98.88 94 VAL A C 1
ATOM 692 O O . VAL A 1 94 ? -7.359 5.453 12.953 1 98.88 94 VAL A O 1
ATOM 695 N N . ASP A 1 95 ? -8.703 7.23 12.57 1 98.75 95 ASP A N 1
ATOM 696 C CA . ASP A 1 95 ? -9.711 6.758 13.516 1 98.75 95 ASP A CA 1
ATOM 697 C C . ASP A 1 95 ? -10.383 5.484 13.016 1 98.75 95 ASP A C 1
ATOM 699 O O . ASP A 1 95 ? -10.539 5.293 11.805 1 98.75 95 ASP A O 1
ATOM 703 N N . ALA A 1 96 ? -10.812 4.648 13.953 1 97.94 96 ALA A N 1
ATOM 704 C CA . ALA A 1 96 ? -11.375 3.344 13.602 1 97.94 96 ALA A CA 1
ATOM 705 C C . ALA A 1 96 ? -12.68 3.5 12.828 1 97.94 96 ALA A C 1
ATOM 707 O O . ALA A 1 96 ? -13.078 2.602 12.078 1 97.94 96 ALA A O 1
ATOM 708 N N . ASP A 1 97 ? -13.344 4.621 12.93 1 97.38 97 ASP A N 1
ATOM 709 C CA . ASP A 1 97 ? -14.602 4.84 12.227 1 97.38 97 ASP A CA 1
ATOM 710 C C . ASP A 1 97 ? -14.383 5.582 10.914 1 97.38 97 ASP A C 1
ATOM 712 O O . ASP A 1 97 ? -15.273 6.285 10.43 1 97.38 97 ASP A O 1
ATOM 716 N N . VAL A 1 98 ? -13.219 5.48 10.352 1 97.31 98 VAL A N 1
ATOM 717 C CA . VAL A 1 98 ? -12.836 6.199 9.141 1 97.31 98 VAL A CA 1
ATOM 718 C C . VAL A 1 98 ? -13.867 5.957 8.047 1 97.31 98 VAL A C 1
ATOM 720 O O . VAL A 1 98 ? -14.148 6.848 7.238 1 97.31 98 VAL A O 1
ATOM 723 N N . ASP A 1 99 ? -14.438 4.855 8 1 95.38 99 ASP A N 1
ATOM 724 C CA . ASP A 1 99 ? -15.398 4.516 6.957 1 95.38 99 ASP A CA 1
ATOM 725 C C . ASP A 1 99 ? -16.609 5.438 7.004 1 95.38 99 ASP A C 1
ATOM 727 O O . ASP A 1 99 ? -17.312 5.609 6.004 1 95.38 99 ASP A O 1
ATOM 731 N N . ASP A 1 100 ? -16.906 6.023 8.109 1 96.31 100 ASP A N 1
ATOM 732 C CA . ASP A 1 100 ? -18.031 6.941 8.273 1 96.31 100 ASP A CA 1
ATOM 733 C C . ASP A 1 100 ? -17.688 8.336 7.758 1 96.31 100 ASP A C 1
ATOM 735 O O . ASP A 1 100 ? -18.531 9.227 7.727 1 96.31 100 ASP A O 1
ATOM 739 N N . HIS A 1 101 ? -16.469 8.539 7.289 1 96.88 101 HIS A N 1
ATOM 740 C CA . HIS A 1 101 ? -15.992 9.859 6.902 1 96.88 101 HIS A CA 1
ATOM 741 C C . HIS A 1 101 ? -15.656 9.914 5.418 1 96.88 101 HIS A C 1
ATOM 743 O O . HIS A 1 101 ? -14.812 10.711 4.996 1 96.88 101 HIS A O 1
ATOM 749 N N . LEU A 1 102 ? -16.234 9.023 4.676 1 93.81 102 LEU A N 1
ATOM 750 C CA . LEU A 1 102 ? -16.031 9.047 3.23 1 93.81 102 LEU A CA 1
ATOM 751 C C . LEU A 1 102 ? -16.547 10.352 2.631 1 93.81 102 LEU A C 1
ATOM 753 O O . LEU A 1 102 ? -17.656 10.781 2.939 1 93.81 102 LEU A O 1
ATOM 757 N N . VAL A 1 103 ? -15.742 11 1.827 1 91.12 103 VAL A N 1
ATOM 758 C CA . VAL A 1 103 ? -16.156 12.203 1.111 1 91.12 103 VAL A CA 1
ATOM 759 C C . VAL A 1 103 ? -16.547 11.836 -0.318 1 91.12 103 VAL A C 1
ATOM 761 O O . VAL A 1 103 ? -17.734 11.844 -0.661 1 91.12 103 VAL A O 1
ATOM 764 N N . GLU A 1 104 ? -15.531 11.453 -1.122 1 82.56 104 GLU A N 1
ATOM 765 C CA . GLU A 1 104 ? -15.742 11.047 -2.506 1 82.56 104 GLU A CA 1
ATOM 766 C C . GLU A 1 104 ? -14.57 10.219 -3.027 1 82.56 104 GLU A C 1
ATOM 768 O O . GLU A 1 104 ? -13.453 10.336 -2.527 1 82.56 104 GLU A O 1
ATOM 773 N N . ASN A 1 105 ? -14.859 9.312 -3.99 1 80.44 105 ASN A N 1
ATOM 774 C CA . ASN A 1 105 ? -13.828 8.57 -4.707 1 80.44 105 ASN A CA 1
ATOM 775 C C . ASN A 1 105 ? -12.906 7.824 -3.748 1 80.44 105 ASN A C 1
ATOM 777 O O . ASN A 1 105 ? -11.688 7.875 -3.889 1 80.44 105 ASN A O 1
ATOM 781 N N . ASN A 1 106 ? -13.477 7.25 -2.701 1 89.12 106 ASN A N 1
ATOM 782 C CA . ASN A 1 106 ? -12.758 6.473 -1.695 1 89.12 106 ASN A CA 1
ATOM 783 C C . ASN A 1 106 ? -11.719 7.316 -0.97 1 89.12 106 ASN A C 1
ATOM 785 O O . ASN A 1 106 ? -10.672 6.809 -0.558 1 89.12 106 ASN A O 1
ATOM 789 N N . CYS A 1 107 ? -11.93 8.617 -0.911 1 91.94 107 CYS A N 1
ATOM 790 C CA . CYS A 1 107 ? -11.117 9.516 -0.106 1 91.94 107 CYS A CA 1
ATOM 791 C C . CYS A 1 107 ? -11.883 10 1.118 1 91.94 107 CYS A C 1
ATOM 793 O O . CYS A 1 107 ? -13.086 10.25 1.042 1 91.94 107 CYS A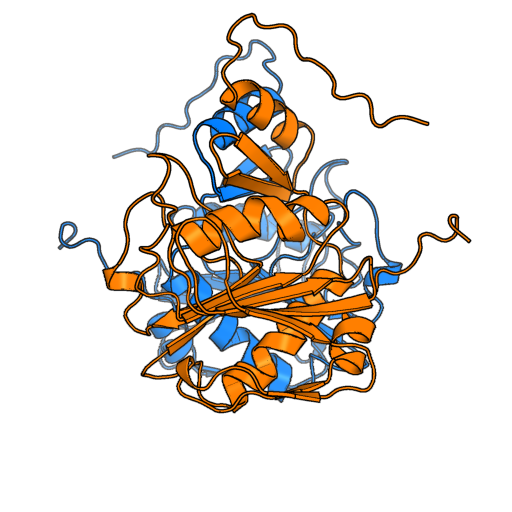 O 1
ATOM 795 N N . TYR A 1 108 ? -11.188 10.195 2.117 1 95.69 108 TYR A N 1
ATOM 796 C CA . TYR A 1 108 ? -11.836 10.391 3.408 1 95.69 108 TYR A CA 1
ATOM 797 C C . TYR A 1 108 ? -11.484 11.75 3.996 1 95.69 108 TYR A C 1
ATOM 799 O O . TYR A 1 108 ? -10.445 12.328 3.658 1 95.69 108 TYR A O 1
ATOM 807 N N . ASP A 1 109 ? -12.367 12.234 4.871 1 96.81 109 ASP A N 1
ATOM 808 C CA . ASP A 1 109 ? -12.227 13.523 5.527 1 96.81 109 ASP A CA 1
ATOM 809 C C . ASP A 1 109 ? -10.977 13.562 6.406 1 96.81 109 ASP A C 1
ATOM 811 O O . ASP A 1 109 ? -10.734 12.641 7.191 1 96.81 109 ASP A O 1
ATOM 815 N N . PRO A 1 110 ? -10.164 14.664 6.262 1 97.5 110 PRO A N 1
ATOM 816 C CA . PRO A 1 110 ? -8.922 14.75 7.035 1 97.5 110 PRO A CA 1
ATOM 817 C C . PRO A 1 110 ? -9.164 14.68 8.539 1 97.5 110 PRO A C 1
ATOM 819 O O . PRO A 1 110 ? -8.25 14.336 9.297 1 97.5 110 PRO A O 1
ATOM 822 N N . VAL A 1 111 ? -10.359 14.875 9.023 1 97.81 111 VAL A N 1
ATOM 823 C CA . VAL A 1 111 ? -10.648 14.969 10.445 1 97.81 111 VAL A CA 1
ATOM 824 C C . VAL A 1 111 ? -10.367 13.617 11.117 1 97.81 111 VAL A C 1
ATOM 826 O O . VAL A 1 111 ? -10.07 13.562 12.312 1 97.81 111 VAL A O 1
ATOM 829 N N . CYS A 1 112 ? -10.391 12.531 10.328 1 98.38 112 CYS A N 1
ATOM 830 C CA . CYS A 1 112 ? -10.203 11.219 10.938 1 98.38 112 CYS A CA 1
ATOM 831 C C . CYS A 1 112 ? -8.766 10.75 10.789 1 98.38 112 CYS A C 1
ATOM 833 O O . CYS A 1 112 ? -8.445 9.602 11.094 1 98.38 112 CYS A O 1
ATOM 835 N N . PHE A 1 113 ? -7.879 11.586 10.305 1 98.81 113 PHE A N 1
ATOM 836 C CA . PHE A 1 113 ? -6.461 11.258 10.195 1 98.81 113 PHE A CA 1
ATOM 837 C C . PHE A 1 113 ? -5.688 11.805 11.383 1 98.81 113 PHE A C 1
ATOM 839 O O . PHE A 1 113 ? -5.645 13.023 11.594 1 98.81 113 PHE A O 1
ATOM 846 N N . ARG A 1 114 ? -5.074 10.898 12.117 1 98.88 114 ARG A N 1
ATOM 847 C CA . ARG A 1 114 ? -4.242 11.297 13.25 1 98.88 114 ARG A CA 1
ATOM 848 C C . ARG A 1 114 ? -2.814 11.586 12.805 1 98.88 114 ARG A C 1
ATOM 850 O O . ARG A 1 114 ? -2.131 12.43 13.391 1 98.88 114 ARG A O 1
ATOM 857 N N . LEU A 1 115 ? -2.4 10.891 11.844 1 98.88 115 LEU A N 1
ATOM 858 C CA . LEU A 1 115 ? -1.042 10.961 11.312 1 98.88 115 LEU A CA 1
ATOM 859 C C . LEU A 1 115 ? -1.004 10.531 9.852 1 98.88 115 LEU A C 1
ATOM 861 O O . LEU A 1 115 ? -1.677 9.57 9.469 1 98.88 115 LEU A O 1
ATOM 865 N N . VAL A 1 116 ? -0.244 11.273 9.023 1 98.88 116 VAL A N 1
ATOM 866 C CA . VAL A 1 116 ? 0.179 10.789 7.711 1 98.88 116 VAL A CA 1
ATOM 867 C C . VAL A 1 116 ? 1.702 10.68 7.664 1 98.88 116 VAL A C 1
ATOM 869 O O . VAL A 1 116 ? 2.402 11.445 8.336 1 98.88 116 VAL A O 1
ATOM 872 N N . LEU A 1 117 ? 2.164 9.734 6.906 1 98.94 117 LEU A N 1
ATOM 873 C CA . LEU A 1 117 ? 3.596 9.477 6.789 1 98.94 117 LEU A CA 1
ATOM 874 C C . LEU A 1 117 ? 3.98 9.195 5.34 1 98.94 117 LEU A C 1
ATOM 876 O O . LEU A 1 117 ? 3.277 8.469 4.633 1 98.94 117 LEU A O 1
ATOM 880 N N . GLU A 1 118 ? 5.008 9.859 4.871 1 98.5 118 GLU A N 1
ATOM 881 C CA . GLU A 1 118 ? 5.566 9.648 3.539 1 98.5 118 GLU A CA 1
ATOM 882 C C . GLU A 1 118 ? 6.992 9.109 3.621 1 98.5 118 GLU A C 1
ATOM 884 O O . GLU A 1 118 ? 7.773 9.531 4.477 1 98.5 118 GLU A O 1
ATOM 889 N N . VAL A 1 119 ? 7.301 8.211 2.816 1 98.31 119 VAL A N 1
ATOM 890 C CA . VAL A 1 119 ? 8.664 7.789 2.52 1 98.31 119 VAL A CA 1
ATOM 891 C C . VAL A 1 119 ? 9.102 8.352 1.164 1 98.31 119 VAL A C 1
ATOM 893 O O . VAL A 1 119 ? 8.492 8.039 0.137 1 98.31 119 VAL A O 1
ATOM 896 N N . THR A 1 120 ? 10.117 9.18 1.168 1 96.69 120 THR A N 1
ATOM 897 C CA . THR A 1 120 ? 10.438 9.898 -0.057 1 96.69 120 THR A CA 1
ATOM 898 C C . THR A 1 120 ? 10.961 8.945 -1.13 1 96.69 120 THR A C 1
ATOM 900 O O . THR A 1 120 ? 11.57 7.926 -0.816 1 96.69 120 THR A O 1
ATOM 903 N N . SER A 1 121 ? 10.602 9.25 -2.334 1 91.25 121 SER A N 1
ATOM 904 C CA . SER A 1 121 ? 11.172 8.648 -3.533 1 91.25 121 SER A CA 1
ATOM 905 C C . SER A 1 121 ? 12.031 9.641 -4.305 1 91.25 121 SER A C 1
ATOM 907 O O . SER A 1 121 ? 12.594 10.57 -3.719 1 91.25 121 SER A O 1
ATOM 909 N N . SER A 1 122 ? 12.195 9.492 -5.652 1 86.31 122 SER A N 1
ATOM 910 C CA . SER A 1 122 ? 12.977 10.43 -6.461 1 86.31 122 SER A CA 1
ATOM 911 C C . SER A 1 122 ? 12.344 11.812 -6.461 1 86.31 122 SER A C 1
ATOM 913 O O . SER A 1 122 ? 13.039 12.82 -6.609 1 86.31 122 SER A O 1
ATOM 915 N N . ASN A 1 123 ? 11.078 11.914 -6.23 1 85.81 123 ASN A N 1
ATOM 916 C CA . ASN A 1 123 ? 10.359 13.188 -6.152 1 85.81 123 ASN A CA 1
ATOM 917 C C . ASN A 1 123 ? 10.234 13.664 -4.707 1 85.81 123 ASN A C 1
ATOM 919 O O . ASN A 1 123 ? 9.133 14.008 -4.258 1 85.81 123 ASN A O 1
ATOM 923 N N . TRP A 1 124 ? 11.375 13.719 -4.02 1 92.12 124 TRP A N 1
ATOM 924 C CA . TRP A 1 124 ? 11.398 14.016 -2.59 1 92.12 124 TRP A CA 1
ATOM 925 C C . TRP A 1 124 ? 10.938 15.445 -2.322 1 92.12 124 TRP A C 1
ATOM 927 O O . TRP A 1 124 ? 10.391 15.734 -1.255 1 92.12 124 TRP A O 1
ATOM 937 N N . ARG A 1 125 ? 11.047 16.391 -3.215 1 92.44 125 ARG A N 1
ATOM 938 C CA . ARG A 1 125 ? 10.641 17.781 -3.021 1 92.44 125 ARG A CA 1
ATOM 939 C C . ARG A 1 125 ? 9.141 17.891 -2.795 1 92.44 125 ARG A C 1
ATOM 941 O O . ARG A 1 125 ? 8.68 18.734 -2.023 1 92.44 125 ARG A O 1
ATOM 948 N N . ASN A 1 126 ? 8.406 17.094 -3.525 1 92.38 126 ASN A N 1
ATOM 949 C CA . ASN A 1 126 ? 6.961 17.078 -3.332 1 92.38 126 ASN A CA 1
ATOM 950 C C . ASN A 1 126 ? 6.594 16.766 -1.882 1 92.38 126 ASN A C 1
ATOM 952 O O . ASN A 1 126 ? 5.742 17.438 -1.299 1 92.38 126 ASN A O 1
ATOM 956 N N . ASP A 1 127 ? 7.23 15.797 -1.259 1 96.12 127 ASP A N 1
ATOM 957 C CA . ASP A 1 127 ? 6.957 15.383 0.112 1 96.12 127 ASP A CA 1
ATOM 958 C C . ASP A 1 127 ? 7.383 16.453 1.111 1 96.12 127 ASP A C 1
ATOM 960 O O . ASP A 1 127 ? 6.734 16.641 2.143 1 96.12 127 ASP A O 1
ATOM 964 N N . LEU A 1 128 ? 8.43 17.172 0.741 1 97.31 128 LEU A N 1
ATOM 965 C CA . LEU A 1 128 ? 9 18.109 1.701 1 97.31 128 LEU A CA 1
ATOM 966 C C . LEU A 1 128 ? 8.383 19.5 1.538 1 97.31 128 LEU A C 1
ATOM 968 O O . LEU A 1 128 ? 8.539 20.359 2.408 1 97.31 128 LEU A O 1
ATOM 972 N N . LYS A 1 129 ? 7.695 19.766 0.456 1 95.31 129 LYS A N 1
ATOM 973 C CA . LYS A 1 129 ? 7.172 21.109 0.218 1 95.31 129 LYS A CA 1
ATOM 974 C C . LYS A 1 129 ? 5.668 21.062 -0.048 1 95.31 129 LYS A C 1
ATOM 976 O O . LYS A 1 129 ? 4.867 21.266 0.867 1 95.31 129 LYS A O 1
ATOM 981 N N . ALA A 1 130 ? 5.23 20.578 -1.249 1 93.12 130 ALA A N 1
ATOM 982 C CA . ALA A 1 130 ? 3.83 20.641 -1.657 1 93.12 130 ALA A CA 1
ATOM 983 C C . ALA A 1 130 ? 2.947 19.859 -0.683 1 93.12 130 ALA A C 1
ATOM 985 O O . ALA A 1 130 ? 1.877 20.344 -0.294 1 93.12 130 ALA A O 1
ATOM 986 N N . LYS A 1 131 ? 3.41 18.703 -0.271 1 96.12 131 LYS A N 1
ATOM 987 C CA . LYS A 1 131 ? 2.586 17.891 0.625 1 96.12 131 LYS A CA 1
ATOM 988 C C . LYS A 1 131 ? 2.578 18.484 2.035 1 96.12 131 LYS A C 1
ATOM 990 O O . LYS A 1 131 ? 1.587 18.359 2.76 1 96.12 131 LYS A O 1
ATOM 995 N N . VAL A 1 132 ? 3.633 19.125 2.424 1 97.56 132 VAL A N 1
ATOM 996 C CA . VAL A 1 132 ? 3.635 19.812 3.705 1 97.56 132 VAL A CA 1
ATOM 997 C C . VAL A 1 132 ? 2.504 20.844 3.736 1 97.56 132 VAL A C 1
ATOM 999 O O . VAL A 1 132 ? 1.712 20.875 4.68 1 97.56 132 VAL A O 1
ATOM 1002 N N . THR A 1 133 ? 2.432 21.641 2.699 1 95.62 133 THR A N 1
ATOM 1003 C CA . THR A 1 133 ? 1.414 22.672 2.594 1 95.62 133 THR A CA 1
ATOM 1004 C C . THR A 1 133 ? 0.017 22.062 2.562 1 95.62 133 THR A C 1
ATOM 1006 O O . THR A 1 133 ? -0.878 22.5 3.287 1 95.62 133 THR A O 1
ATOM 1009 N N . ALA A 1 134 ? -0.161 21.078 1.789 1 94.75 134 ALA A N 1
ATOM 1010 C CA . ALA A 1 134 ? -1.468 20.453 1.595 1 94.75 134 ALA A CA 1
ATOM 1011 C C . ALA A 1 134 ? -1.966 19.812 2.887 1 94.75 134 ALA A C 1
ATOM 1013 O O . ALA A 1 134 ? -3.123 20 3.273 1 94.75 134 ALA A O 1
ATOM 1014 N N . TYR A 1 135 ? -1.097 19.016 3.6 1 97.75 135 TYR A N 1
ATOM 1015 C CA . TYR A 1 135 ? -1.5 18.312 4.812 1 97.75 135 TYR A CA 1
ATOM 1016 C C . TYR A 1 135 ? -1.741 19.297 5.953 1 97.75 135 TYR A C 1
ATOM 1018 O O . TYR A 1 135 ? -2.648 19.109 6.77 1 97.75 135 TYR A O 1
ATOM 1026 N N . ALA A 1 136 ? -0.958 20.375 6.008 1 97.75 136 ALA A N 1
ATOM 1027 C CA . ALA A 1 136 ? -1.194 21.406 7.008 1 97.75 136 ALA A CA 1
ATOM 1028 C C . ALA A 1 136 ? -2.537 22.094 6.781 1 97.75 136 ALA A C 1
ATOM 1030 O O . ALA A 1 136 ? -3.305 22.312 7.723 1 97.75 136 ALA A O 1
ATOM 1031 N N . ALA A 1 137 ? -2.795 22.453 5.535 1 95.62 137 ALA A N 1
ATOM 1032 C CA . ALA A 1 137 ? -4.062 23.109 5.195 1 95.62 137 ALA A CA 1
ATOM 1033 C C . ALA A 1 137 ? -5.242 22.203 5.543 1 95.62 137 ALA A C 1
ATOM 1035 O O . ALA A 1 137 ? -6.312 22.688 5.918 1 95.62 137 ALA A O 1
ATOM 1036 N N . ALA A 1 138 ? -5.031 20.906 5.453 1 96.38 138 ALA A N 1
ATOM 1037 C CA . ALA A 1 138 ? -6.059 19.938 5.797 1 96.38 138 ALA A CA 1
ATOM 1038 C C . ALA A 1 138 ? -6.109 19.688 7.301 1 96.38 138 ALA A C 1
ATOM 1040 O O . ALA A 1 138 ? -6.922 18.906 7.785 1 96.38 138 ALA A O 1
ATOM 1041 N N . MET A 1 139 ? -5.219 20.25 8.023 1 97.5 139 MET A N 1
ATOM 1042 C CA . MET A 1 139 ? -5.152 20.234 9.477 1 97.5 139 MET A CA 1
ATOM 1043 C C . MET A 1 139 ? -4.812 18.828 9.984 1 97.5 139 MET A C 1
ATOM 1045 O O . MET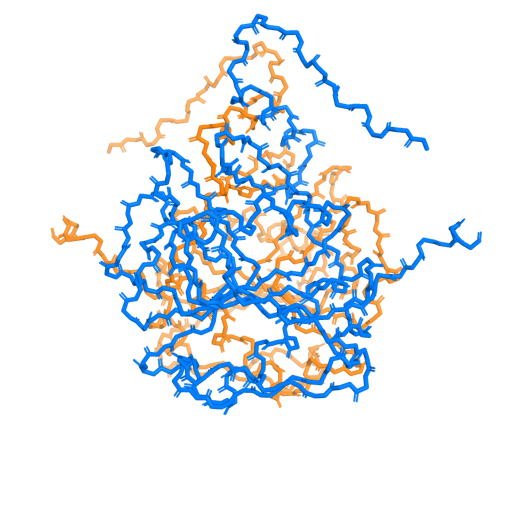 A 1 139 ? -5.297 18.406 11.031 1 97.5 139 MET A O 1
ATOM 1049 N N . VAL A 1 140 ? -4.047 18.062 9.211 1 98.38 140 VAL A N 1
ATOM 1050 C CA . VAL A 1 140 ? -3.521 16.797 9.695 1 98.38 140 VAL A CA 1
ATOM 1051 C C . VAL A 1 140 ? -2.598 17.031 10.891 1 98.38 140 VAL A C 1
ATOM 1053 O O . VAL A 1 140 ? -1.617 17.766 10.781 1 98.38 140 VAL A O 1
ATOM 1056 N N . PRO A 1 141 ? -2.803 16.406 12.008 1 98.75 141 PRO A N 1
ATOM 1057 C CA . PRO A 1 141 ? -2.109 16.781 13.242 1 98.75 141 PRO A CA 1
ATOM 1058 C C . PRO A 1 141 ? -0.614 16.469 13.195 1 98.75 141 PRO A C 1
ATOM 1060 O O . PRO A 1 141 ? 0.195 17.219 13.734 1 98.75 141 PRO A O 1
ATOM 1063 N N . VAL A 1 142 ? -0.261 15.344 12.633 1 98.94 142 VAL A N 1
ATOM 1064 C CA . VAL A 1 142 ? 1.126 14.898 12.625 1 98.94 142 VAL A CA 1
ATOM 1065 C C . VAL A 1 142 ? 1.511 14.445 11.211 1 98.94 142 VAL A C 1
ATOM 1067 O O . VAL A 1 142 ? 0.824 13.617 10.609 1 98.94 142 VAL A O 1
ATOM 1070 N N . TYR A 1 143 ? 2.521 15.031 10.641 1 98.94 143 TYR A N 1
ATOM 1071 C CA . TYR A 1 143 ? 3.105 14.609 9.367 1 98.94 143 TYR A CA 1
ATOM 1072 C C . TYR A 1 143 ? 4.543 14.141 9.562 1 98.94 143 TYR A C 1
ATOM 1074 O O . TYR A 1 143 ? 5.398 14.906 10.016 1 98.94 143 TYR A O 1
ATOM 1082 N N . VAL A 1 144 ? 4.785 12.852 9.273 1 98.94 144 VAL A N 1
ATOM 1083 C CA . VAL A 1 144 ? 6.117 12.266 9.383 1 98.94 144 VAL A CA 1
ATOM 1084 C C . VAL A 1 144 ? 6.684 12.008 7.992 1 98.94 144 VAL A C 1
ATOM 1086 O O . VAL A 1 144 ? 5.977 11.508 7.109 1 98.94 144 VAL A O 1
ATOM 1089 N N . ILE A 1 145 ? 7.957 12.359 7.789 1 98.88 145 ILE A N 1
ATOM 1090 C CA . ILE A 1 145 ? 8.609 12.133 6.508 1 98.88 145 ILE A CA 1
ATOM 1091 C C . ILE A 1 145 ? 9.898 11.336 6.715 1 98.88 145 ILE A C 1
ATOM 1093 O O . ILE A 1 145 ? 10.82 11.797 7.383 1 98.88 145 ILE A O 1
ATOM 1097 N N . VAL A 1 146 ? 9.906 10.156 6.23 1 98.81 146 VAL A N 1
ATOM 1098 C CA . VAL A 1 146 ? 11.164 9.438 6.082 1 98.81 146 VAL A CA 1
ATOM 1099 C C . VAL A 1 146 ? 11.914 9.938 4.848 1 98.81 146 VAL A C 1
ATOM 1101 O O . VAL A 1 146 ? 11.617 9.508 3.727 1 98.81 146 VAL A O 1
ATOM 1104 N N . ASP A 1 147 ? 12.852 10.789 5.023 1 98.5 147 ASP A N 1
ATOM 1105 C CA . ASP A 1 147 ? 13.602 11.453 3.959 1 98.5 147 ASP A CA 1
ATOM 1106 C C . ASP A 1 147 ? 14.828 10.633 3.564 1 98.5 147 ASP A C 1
ATOM 1108 O O . ASP A 1 147 ? 15.914 10.836 4.109 1 98.5 147 ASP A O 1
ATOM 1112 N N . ARG A 1 148 ? 14.625 9.812 2.623 1 97.75 148 ARG A N 1
ATOM 1113 C CA . ARG A 1 148 ? 15.695 8.914 2.205 1 97.75 148 ARG A CA 1
ATOM 1114 C C . ARG A 1 148 ? 16.812 9.68 1.504 1 97.75 148 ARG A C 1
ATOM 1116 O O . ARG A 1 148 ? 17.984 9.289 1.584 1 97.75 148 ARG A O 1
ATOM 1123 N N . LYS A 1 149 ? 16.469 10.711 0.77 1 96.12 149 LYS A N 1
ATOM 1124 C CA . LYS A 1 149 ? 17.438 11.508 0.018 1 96.12 149 LYS A CA 1
ATOM 1125 C C . LYS A 1 149 ? 18.453 12.156 0.95 1 96.12 149 LYS A C 1
ATOM 1127 O O . LYS A 1 149 ? 19.672 12.094 0.7 1 96.12 149 LYS A O 1
ATOM 1132 N N . HIS A 1 150 ? 17.969 12.75 2.064 1 97.69 150 HIS A N 1
ATOM 1133 C CA . HIS A 1 150 ? 18.844 13.523 2.943 1 97.69 150 HIS A CA 1
ATOM 1134 C C . HIS A 1 150 ? 19.172 12.75 4.215 1 97.69 150 HIS A C 1
ATOM 1136 O O . HIS A 1 150 ? 19.859 13.266 5.102 1 97.69 150 HIS A O 1
ATOM 1142 N N . GLN A 1 151 ? 18.625 11.555 4.312 1 97.94 151 GLN A N 1
ATOM 1143 C CA . GLN A 1 151 ? 18.906 10.664 5.434 1 97.94 151 GLN A CA 1
ATOM 1144 C C . GLN A 1 151 ? 18.5 11.305 6.762 1 97.94 151 GLN A C 1
ATOM 1146 O O . GLN A 1 151 ? 19.312 11.367 7.691 1 97.94 151 GLN A O 1
ATOM 1151 N N . ARG A 1 152 ? 17.234 11.727 6.824 1 98.62 152 ARG A N 1
ATOM 1152 C CA . ARG A 1 152 ? 16.625 12.352 8 1 98.62 152 ARG A CA 1
ATOM 1153 C C . ARG A 1 152 ? 15.203 11.844 8.211 1 98.62 152 ARG A C 1
ATOM 1155 O O . ARG A 1 152 ? 14.578 11.312 7.293 1 98.62 152 ARG A O 1
ATOM 1162 N N . LEU A 1 153 ? 14.773 11.945 9.414 1 98.88 153 LEU A N 1
ATOM 1163 C CA . LEU A 1 153 ? 13.367 11.781 9.75 1 98.88 153 LEU A CA 1
ATOM 1164 C C . LEU A 1 153 ? 12.758 13.109 10.203 1 98.88 153 LEU A C 1
ATOM 1166 O O . LEU A 1 153 ? 13.258 13.734 11.141 1 98.88 153 LEU A O 1
ATOM 1170 N N . HIS A 1 154 ? 11.711 13.562 9.508 1 98.88 154 HIS A N 1
ATOM 1171 C CA . HIS A 1 154 ? 11 14.789 9.867 1 98.88 154 HIS A CA 1
ATOM 1172 C C . HIS A 1 154 ? 9.711 14.484 10.617 1 98.88 154 HIS A C 1
ATOM 1174 O O . HIS A 1 154 ? 8.984 13.555 10.258 1 98.88 154 HIS A O 1
ATOM 1180 N N . VAL A 1 155 ? 9.461 15.195 11.672 1 98.94 155 VAL A N 1
ATOM 1181 C CA . VAL A 1 155 ? 8.18 15.18 12.359 1 98.94 155 VAL A CA 1
ATOM 1182 C C . VAL A 1 155 ? 7.594 16.594 12.398 1 98.94 155 VAL A C 1
ATOM 1184 O O . VAL A 1 155 ? 8.164 17.484 13.016 1 98.94 155 VAL A O 1
ATOM 1187 N N . LEU A 1 156 ? 6.535 16.812 11.664 1 98.88 156 LEU A N 1
ATOM 1188 C CA . LEU A 1 156 ? 5.852 18.109 11.594 1 98.88 156 LEU A CA 1
ATOM 1189 C C . LEU A 1 156 ? 4.543 18.062 12.375 1 98.88 156 LEU A C 1
ATOM 1191 O O . LEU A 1 156 ? 3.754 17.141 12.234 1 98.88 156 LEU A O 1
ATOM 1195 N N . THR A 1 157 ? 4.293 19.062 13.25 1 98.75 157 THR A N 1
ATOM 1196 C CA . THR A 1 157 ? 3.084 19.156 14.062 1 98.75 157 THR A CA 1
ATOM 1197 C C . THR A 1 157 ? 2.596 20.594 14.133 1 98.75 157 THR A C 1
ATOM 1199 O O . THR A 1 157 ? 3.248 21.5 13.617 1 98.75 157 THR A O 1
ATOM 1202 N N . ASP A 1 158 ? 1.401 20.797 14.688 1 98.5 158 ASP A N 1
ATOM 1203 C CA . ASP A 1 158 ? 0.795 22.109 14.891 1 98.5 158 ASP A CA 1
ATOM 1204 C C . ASP A 1 158 ? 0.474 22.781 13.555 1 98.5 158 ASP A C 1
ATOM 1206 O O . ASP A 1 158 ? 0.972 23.875 13.273 1 98.5 158 ASP A O 1
ATOM 1210 N N . PRO A 1 159 ? -0.387 22.078 12.805 1 98.12 159 PRO A N 1
ATOM 1211 C CA . PRO A 1 159 ? -0.761 22.688 11.531 1 98.12 159 PRO A CA 1
ATOM 1212 C C . PRO A 1 159 ? -1.392 24.062 11.711 1 98.12 159 PRO A C 1
ATOM 1214 O O . PRO A 1 159 ? -2.176 24.281 12.641 1 98.12 159 PRO A O 1
ATOM 1217 N N . ASP A 1 160 ? -0.979 24.953 10.898 1 94.75 160 ASP A N 1
ATOM 1218 C CA . ASP A 1 160 ? -1.431 26.344 10.867 1 94.75 160 ASP A CA 1
ATOM 1219 C C . ASP A 1 160 ? -1.598 26.828 9.43 1 94.75 160 ASP A C 1
ATOM 1221 O O . ASP A 1 160 ? -0.641 27.312 8.82 1 94.75 160 ASP A O 1
ATOM 1225 N N . CYS A 1 161 ? -2.807 26.766 8.969 1 87.5 161 CYS A N 1
ATOM 1226 C CA . CYS A 1 161 ? -3.143 27.125 7.598 1 87.5 161 CYS A CA 1
ATOM 1227 C C . CYS A 1 161 ? -2.338 26.281 6.609 1 87.5 161 CYS A C 1
ATOM 1229 O O . CYS A 1 161 ? -2.484 25.062 6.559 1 87.5 161 CYS A O 1
ATOM 1231 N N . ALA A 1 162 ? -1.275 26.844 6.059 1 90.62 162 ALA A N 1
ATOM 1232 C CA . ALA A 1 162 ? -0.645 26.141 4.941 1 90.62 162 ALA A CA 1
ATOM 1233 C C . ALA A 1 162 ? 0.77 25.688 5.301 1 90.62 162 ALA A C 1
ATOM 1235 O O . ALA A 1 162 ? 1.595 25.453 4.418 1 90.62 162 ALA A O 1
ATOM 1236 N N . ASP A 1 163 ? 0.963 25.609 6.633 1 96.81 163 ASP A N 1
ATOM 1237 C CA . ASP A 1 163 ? 2.244 25.094 7.109 1 96.81 163 ASP A CA 1
ATOM 1238 C C . ASP A 1 163 ? 2.109 24.484 8.5 1 96.81 163 ASP A C 1
ATOM 1240 O O . ASP A 1 163 ? 1.057 24.594 9.133 1 96.81 163 ASP A O 1
ATOM 1244 N N . TYR A 1 164 ? 3.199 23.797 8.898 1 98.5 164 TYR A N 1
ATOM 1245 C CA . TYR A 1 164 ? 3.312 23.328 10.281 1 98.5 164 TYR A CA 1
ATOM 1246 C C . TYR A 1 164 ? 4.215 24.25 11.094 1 98.5 164 TYR A C 1
ATOM 1248 O O . TYR A 1 164 ? 5.324 24.578 10.664 1 98.5 164 TYR A O 1
ATOM 1256 N N . SER A 1 165 ? 3.775 24.688 12.281 1 98.19 165 SER A N 1
ATOM 1257 C CA . SER A 1 165 ? 4.555 25.625 13.094 1 98.19 165 SER A CA 1
ATOM 1258 C C . SER A 1 165 ? 5.699 24.906 13.805 1 98.19 165 SER A C 1
ATOM 1260 O O . SER A 1 165 ? 6.645 25.547 14.273 1 98.19 165 SER A O 1
ATOM 1262 N N . THR A 1 166 ? 5.605 23.625 13.945 1 98.44 166 THR A N 1
ATOM 1263 C CA . THR A 1 166 ? 6.672 22.828 14.539 1 98.44 166 THR A CA 1
ATOM 1264 C C . THR A 1 166 ? 7.203 21.812 13.539 1 98.44 166 THR A C 1
ATOM 1266 O O . THR A 1 166 ? 6.445 21 13.008 1 98.44 166 THR A O 1
ATOM 1269 N N . HIS A 1 167 ? 8.43 21.922 13.227 1 98.31 167 HIS A N 1
ATOM 1270 C CA . HIS A 1 167 ? 9.141 21.016 12.328 1 98.31 167 HIS A CA 1
ATOM 1271 C C . HIS A 1 167 ? 10.438 20.516 12.961 1 98.31 167 HIS A C 1
ATOM 1273 O O . HIS A 1 167 ? 11.43 21.25 13.008 1 98.31 167 HIS A O 1
ATOM 1279 N N . ARG A 1 168 ? 10.43 19.297 13.453 1 98.56 168 ARG A N 1
ATOM 1280 C CA . ARG A 1 168 ? 11.609 18.703 14.062 1 98.56 168 ARG A CA 1
ATOM 1281 C C . ARG A 1 168 ? 12.289 17.734 13.094 1 98.56 168 ARG A C 1
ATOM 1283 O O . ARG A 1 168 ? 11.617 16.906 12.461 1 98.56 168 ARG A O 1
ATOM 1290 N N . VAL A 1 169 ? 13.586 17.812 12.977 1 98.69 169 VAL A N 1
ATOM 1291 C CA . VAL A 1 169 ? 14.375 16.969 12.086 1 98.69 169 VAL A CA 1
ATOM 1292 C C . VAL A 1 169 ? 15.328 16.094 12.914 1 98.69 169 VAL A C 1
ATOM 1294 O O . VAL A 1 169 ? 16.031 16.594 13.789 1 98.69 169 VAL A O 1
ATOM 1297 N N . HIS A 1 170 ? 15.344 14.844 12.633 1 98.75 170 HIS A N 1
ATOM 1298 C CA . HIS A 1 170 ? 16.125 13.891 13.414 1 98.75 170 HIS A CA 1
ATOM 1299 C C . HIS A 1 170 ? 17.109 13.133 12.539 1 98.75 170 HIS A C 1
ATOM 1301 O O . HIS A 1 170 ? 16.844 12.867 11.367 1 98.75 170 HIS A O 1
ATOM 1307 N N . SER A 1 171 ? 18.219 12.719 13.125 1 98.44 171 SER A N 1
ATOM 1308 C CA . SER A 1 171 ? 19.312 12.07 12.414 1 98.44 171 SER A CA 1
ATOM 1309 C C . SER A 1 171 ? 19.453 10.609 12.836 1 98.44 171 SER A C 1
ATOM 1311 O O . SER A 1 171 ? 18.953 10.211 13.891 1 98.44 171 SER A O 1
ATOM 1313 N N . PRO A 1 172 ? 20.156 9.898 11.898 1 97.88 172 PRO A N 1
ATOM 1314 C CA . PRO A 1 172 ? 20.469 8.531 12.328 1 97.88 172 PRO A CA 1
ATOM 1315 C C . PRO A 1 172 ? 21.156 8.484 13.688 1 97.88 172 PRO A C 1
ATOM 1317 O O . PRO A 1 172 ? 22 9.328 13.984 1 97.88 172 PRO A O 1
ATOM 1320 N N . GLY A 1 173 ? 20.828 7.609 14.547 1 97.62 173 GLY A N 1
ATOM 1321 C CA . GLY A 1 173 ? 21.344 7.508 15.898 1 97.62 173 GLY A CA 1
ATOM 1322 C C . GLY A 1 173 ? 20.359 7.973 16.953 1 97.62 173 GLY A C 1
ATOM 1323 O O . GLY A 1 173 ? 20.5 7.645 18.125 1 97.62 173 GLY A O 1
ATOM 1324 N N . GLU A 1 174 ? 19.375 8.703 16.453 1 98.38 174 GLU A N 1
ATOM 1325 C CA . GLU A 1 174 ? 18.344 9.188 17.375 1 98.38 174 GLU A CA 1
ATOM 1326 C C . GLU A 1 174 ? 17.156 8.227 17.406 1 98.38 174 GLU A C 1
ATOM 1328 O O . GLU A 1 174 ? 16.906 7.492 16.453 1 98.38 174 GLU A O 1
ATOM 1333 N N . THR A 1 175 ? 16.547 8.18 18.547 1 98.44 175 THR A N 1
ATOM 1334 C CA . THR A 1 175 ? 15.227 7.586 18.719 1 98.44 175 THR A CA 1
ATOM 1335 C C . THR A 1 175 ? 14.172 8.664 18.953 1 98.44 175 THR A C 1
ATOM 1337 O O . THR A 1 175 ? 14.352 9.547 19.781 1 98.44 175 THR A O 1
ATOM 1340 N N . VAL A 1 176 ? 13.148 8.594 18.25 1 98.31 176 VAL A N 1
ATOM 1341 C CA . VAL A 1 176 ? 12.125 9.641 18.281 1 98.31 176 VAL A CA 1
ATOM 1342 C C . VAL A 1 176 ? 10.828 9.07 18.844 1 98.31 176 VAL A C 1
ATOM 1344 O O . VAL A 1 176 ? 10.359 8.016 18.406 1 98.31 176 VAL A O 1
ATOM 1347 N N . THR A 1 177 ? 10.297 9.727 19.812 1 98.5 177 THR A N 1
ATOM 1348 C CA . THR A 1 177 ? 8.938 9.438 20.266 1 98.5 177 THR A CA 1
ATOM 1349 C C . THR A 1 177 ? 7.926 10.336 19.562 1 98.5 177 THR A C 1
ATOM 1351 O O . THR A 1 177 ? 8.055 11.562 19.578 1 98.5 177 THR A O 1
ATOM 1354 N N . LEU A 1 178 ? 6.945 9.742 18.906 1 98.69 178 LEU A N 1
ATOM 1355 C CA . LEU A 1 178 ? 5.934 10.516 18.203 1 98.69 178 LEU A CA 1
ATOM 1356 C C . LEU A 1 178 ? 4.953 11.156 19.172 1 98.69 178 LEU A C 1
ATOM 1358 O O . LEU A 1 178 ? 4.926 10.805 20.359 1 98.69 178 LEU A O 1
ATOM 1362 N N . PRO A 1 179 ? 4.203 12.156 18.766 1 98.44 179 PRO A N 1
ATOM 1363 C CA . PRO A 1 179 ? 3.32 12.93 19.641 1 98.44 179 PRO A CA 1
ATOM 1364 C C . PRO A 1 179 ? 2.268 12.062 20.328 1 98.44 179 PRO A C 1
ATOM 1366 O O . PRO A 1 179 ? 1.755 11.109 19.719 1 98.44 179 PRO A O 1
ATOM 1369 N N . ASP A 1 180 ? 1.787 12.469 21.438 1 97.44 180 ASP A N 1
ATOM 1370 C CA . ASP A 1 180 ? 0.794 11.766 22.25 1 97.44 180 ASP A CA 1
ATOM 1371 C C . ASP A 1 180 ? -0.583 11.812 21.594 1 97.44 180 ASP A C 1
ATOM 1373 O O . ASP A 1 180 ? -1.462 11.016 21.906 1 97.44 180 ASP A O 1
ATOM 1377 N N . SER A 1 181 ? -0.71 12.742 20.75 1 97.69 181 SER A N 1
ATOM 1378 C CA . SER A 1 181 ? -1.999 12.914 20.078 1 97.69 181 SER A CA 1
ATOM 1379 C C . SER A 1 181 ? -2.385 11.672 19.297 1 97.69 181 SER A C 1
ATOM 1381 O O . SER A 1 181 ? -3.545 11.508 18.906 1 97.69 181 SER A O 1
ATOM 1383 N N . LEU A 1 182 ? -1.471 10.773 19.047 1 98.06 182 LEU A N 1
ATOM 1384 C CA . LEU A 1 182 ? -1.749 9.531 18.328 1 98.06 182 LEU A CA 1
ATOM 1385 C C . LEU A 1 182 ? -2.617 8.602 19.172 1 98.06 182 LEU A C 1
ATOM 1387 O O . LEU A 1 182 ? -3.277 7.711 18.641 1 98.06 182 LEU A O 1
ATOM 1391 N N . GLY A 1 183 ? -2.568 8.742 20.453 1 98 183 GLY A N 1
ATOM 1392 C CA . GLY A 1 183 ? -3.344 7.895 21.344 1 98 183 GLY A CA 1
ATOM 1393 C C . GLY A 1 183 ? -2.535 6.758 21.938 1 98 183 GLY A C 1
ATOM 1394 O O . GLY A 1 183 ? -3.072 5.918 22.672 1 98 183 GLY A O 1
ATOM 1395 N N . ALA A 1 184 ? -1.229 6.672 21.625 1 98.25 184 ALA A N 1
ATOM 1396 C CA . ALA A 1 184 ? -0.295 5.684 22.156 1 98.25 184 ALA A CA 1
ATOM 1397 C C . ALA A 1 184 ? 1.15 6.125 21.953 1 98.25 184 ALA A C 1
ATOM 1399 O O . ALA A 1 184 ? 1.43 6.969 21.094 1 98.25 184 ALA A O 1
ATOM 1400 N N . GLU A 1 185 ? 1.959 5.562 22.766 1 98.25 185 GLU A N 1
ATOM 1401 C CA . GLU A 1 185 ? 3.375 5.887 22.609 1 98.25 185 GLU A CA 1
ATOM 1402 C C . GLU A 1 185 ? 4.012 5.074 21.484 1 98.25 185 GLU A C 1
ATOM 1404 O O . GLU A 1 185 ? 3.953 3.844 21.5 1 98.25 185 GLU A O 1
ATOM 1409 N N . VAL A 1 186 ? 4.551 5.734 20.516 1 98.56 186 VAL A N 1
ATOM 1410 C CA . VAL A 1 186 ? 5.285 5.121 19.422 1 98.56 186 VAL A CA 1
ATOM 1411 C C . VAL A 1 186 ? 6.695 5.703 19.344 1 98.56 186 VAL A C 1
ATOM 1413 O O . VAL A 1 186 ? 6.871 6.918 19.266 1 98.56 186 VAL A O 1
ATOM 1416 N N . THR A 1 187 ? 7.652 4.852 19.406 1 98.44 187 THR A N 1
ATOM 1417 C CA . THR A 1 187 ? 9.047 5.25 19.266 1 98.44 187 THR A CA 1
ATOM 1418 C C . THR A 1 187 ? 9.664 4.648 18 1 98.44 187 THR A C 1
ATOM 1420 O O . THR A 1 187 ? 9.422 3.48 17.688 1 98.44 187 THR A O 1
ATOM 1423 N N . LEU A 1 188 ? 10.422 5.445 17.281 1 98.56 188 LEU A N 1
ATOM 1424 C CA . LEU A 1 188 ? 11.062 5.035 16.031 1 98.56 188 LEU A CA 1
ATOM 1425 C C . LEU A 1 188 ? 12.57 5.184 16.125 1 98.56 188 LEU A C 1
ATOM 1427 O O . LEU A 1 188 ? 13.078 6.223 16.562 1 98.56 188 LEU A O 1
ATOM 1431 N N . ASP A 1 189 ? 13.281 4.18 15.828 1 98.62 189 ASP A N 1
ATOM 1432 C CA . ASP A 1 189 ? 14.727 4.27 15.641 1 98.62 189 ASP A CA 1
ATOM 1433 C C . ASP A 1 189 ? 15.062 4.84 14.266 1 98.62 189 ASP A C 1
ATOM 1435 O O . ASP A 1 189 ? 14.898 4.16 13.25 1 98.62 189 ASP A O 1
ATOM 1439 N N . VAL A 1 190 ? 15.562 6.039 14.211 1 98.69 190 VAL A N 1
ATOM 1440 C CA . VAL A 1 190 ? 15.75 6.77 12.961 1 98.69 190 VAL A CA 1
ATOM 1441 C C . VAL A 1 190 ? 16.75 6.035 12.07 1 98.69 190 VAL A C 1
ATOM 1443 O O . VAL A 1 190 ? 16.531 5.883 10.867 1 98.69 190 VAL A O 1
ATOM 1446 N N . GLY A 1 191 ? 17.844 5.566 12.641 1 98.56 191 GLY A N 1
ATOM 1447 C CA . GLY A 1 191 ? 18.859 4.84 11.883 1 98.56 191 GLY A CA 1
ATOM 1448 C C . GLY A 1 191 ? 18.312 3.572 11.242 1 98.56 191 GLY A C 1
ATOM 1449 O O . GLY A 1 191 ? 18.594 3.289 10.078 1 98.56 191 GLY A O 1
ATOM 1450 N N . GLU A 1 192 ? 17.562 2.83 11.969 1 97.75 192 GLU A N 1
ATOM 1451 C CA . GLU A 1 192 ? 17 1.579 11.469 1 97.75 192 GLU A CA 1
ATOM 1452 C C . GLU A 1 192 ? 16.016 1.833 10.328 1 97.75 192 GLU A C 1
ATOM 1454 O O . GLU A 1 192 ? 16.031 1.122 9.32 1 97.75 192 GLU A O 1
ATOM 1459 N N . ILE A 1 193 ? 15.164 2.811 10.508 1 98 193 ILE A N 1
ATOM 1460 C CA . ILE A 1 193 ? 14.156 3.141 9.5 1 98 193 ILE A CA 1
ATOM 1461 C C . ILE A 1 193 ? 14.844 3.578 8.211 1 98 193 ILE A C 1
ATOM 1463 O O . ILE A 1 193 ? 14.484 3.121 7.121 1 98 193 ILE A O 1
ATOM 1467 N N . LEU A 1 194 ? 15.828 4.426 8.312 1 98.19 194 LEU A N 1
ATOM 1468 C CA . LEU A 1 194 ? 16.516 4.945 7.133 1 98.19 194 LEU A CA 1
ATOM 1469 C C . LEU A 1 194 ? 17.328 3.846 6.457 1 98.19 194 LEU A C 1
ATOM 1471 O O . LEU A 1 194 ? 17.406 3.795 5.227 1 98.19 194 LEU A O 1
ATOM 1475 N N . ALA A 1 195 ? 17.938 2.969 7.215 1 96.94 195 ALA A N 1
ATOM 1476 C CA . ALA A 1 195 ? 18.688 1.854 6.652 1 96.94 195 ALA A CA 1
ATOM 1477 C C . ALA A 1 195 ? 17.781 0.916 5.863 1 96.94 195 ALA A C 1
ATOM 1479 O O . ALA A 1 195 ? 18.156 0.46 4.777 1 96.94 195 ALA A O 1
ATOM 1480 N N . ALA A 1 196 ? 16.641 0.67 6.41 1 95.31 196 ALA A N 1
ATOM 1481 C CA . ALA A 1 196 ? 15.688 -0.224 5.754 1 95.31 196 ALA A CA 1
ATOM 1482 C C . ALA A 1 196 ? 15.195 0.366 4.434 1 95.31 196 ALA A C 1
ATOM 1484 O O . ALA A 1 196 ? 14.945 -0.366 3.475 1 95.31 196 ALA A O 1
ATOM 1485 N N . GLY A 1 197 ? 15.016 1.687 4.398 1 96.12 197 GLY A N 1
ATOM 1486 C CA . GLY A 1 197 ? 14.469 2.361 3.232 1 96.12 197 GLY A CA 1
ATOM 1487 C C . GLY A 1 197 ? 15.531 2.777 2.229 1 96.12 197 GLY A C 1
ATOM 1488 O O . GLY A 1 197 ? 15.219 3.41 1.218 1 96.12 197 GLY A O 1
ATOM 1489 N N . ARG A 1 198 ? 16.734 2.424 2.463 1 93.25 198 ARG A N 1
ATOM 1490 C CA . ARG A 1 198 ? 17.828 2.883 1.607 1 93.25 198 ARG A CA 1
ATOM 1491 C C . ARG A 1 198 ? 17.766 2.223 0.234 1 93.25 198 ARG A C 1
ATOM 1493 O O . ARG A 1 198 ? 17.766 0.995 0.128 1 93.25 198 ARG A O 1
ATOM 1500 N N . PRO A 1 199 ? 17.672 3.074 -0.784 1 86.5 199 PRO A N 1
ATOM 1501 C CA . PRO A 1 199 ? 17.656 2.49 -2.127 1 86.5 199 PRO A CA 1
ATOM 1502 C C . PRO A 1 199 ? 18.969 1.804 -2.492 1 86.5 199 PRO A C 1
ATOM 1504 O O . PRO A 1 199 ? 20.031 2.221 -2.035 1 86.5 199 PRO A O 1
ATOM 1507 N N . LYS A 1 200 ? 18.922 0.67 -3.152 1 73.31 200 LYS A N 1
ATOM 1508 C CA . LYS A 1 200 ? 20.156 0.064 -3.648 1 73.31 200 LYS A CA 1
ATOM 1509 C C . LYS A 1 200 ? 20.703 0.834 -4.848 1 73.31 200 LYS A C 1
ATOM 1511 O O . LYS A 1 200 ? 19.938 1.229 -5.734 1 73.31 200 LYS A O 1
ATOM 1516 N N . SER A 1 201 ? 21.719 1.627 -4.637 1 58.16 201 SER A N 1
ATOM 1517 C CA . SER A 1 201 ? 22.344 2.41 -5.691 1 58.16 201 SER A CA 1
ATOM 1518 C C . SER A 1 201 ? 22.484 1.598 -6.973 1 58.16 201 SER A C 1
ATOM 1520 O O . SER A 1 201 ? 22.75 0.395 -6.926 1 58.16 201 SER A O 1
ATOM 1522 N N . ALA A 1 202 ? 21.734 1.993 -8.016 1 50.06 202 ALA A N 1
ATOM 1523 C CA . ALA A 1 202 ? 22.156 1.414 -9.297 1 50.06 202 ALA A CA 1
ATOM 1524 C C . ALA A 1 202 ? 23.672 1.282 -9.367 1 50.06 202 ALA A C 1
ATOM 1526 O O . ALA A 1 202 ? 24.406 2.09 -8.789 1 50.06 202 ALA A O 1
ATOM 1527 N N . PRO A 1 203 ? 24.266 0.109 -9.805 1 46.03 203 PRO A N 1
ATOM 1528 C CA . PRO A 1 203 ? 25.719 0.011 -9.938 1 46.03 203 PRO A CA 1
ATOM 1529 C C . PRO A 1 203 ? 26.359 1.333 -10.344 1 46.03 203 PRO A C 1
ATOM 1531 O O . PRO A 1 203 ? 27.531 1.576 -10.031 1 46.03 203 PRO A O 1
ATOM 1534 N N . GLY A 1 204 ? 25.703 2.121 -11.258 1 38.47 204 GLY A N 1
ATOM 1535 C CA . GLY A 1 204 ? 26.484 3.135 -11.945 1 38.47 204 GLY A CA 1
ATOM 1536 C C . GLY A 1 204 ? 26.688 4.391 -11.117 1 38.47 204 GLY A C 1
ATOM 1537 O O . GLY A 1 204 ? 27.344 5.332 -11.57 1 38.47 204 GLY A O 1
ATOM 1538 N N . GLU A 1 205 ? 25.844 4.656 -10.211 1 38.84 205 GLU A N 1
ATOM 1539 C CA . GLU A 1 205 ? 26.125 5.953 -9.609 1 38.84 205 GLU A CA 1
ATOM 1540 C C . GLU A 1 205 ? 27.156 5.828 -8.484 1 38.84 205 GLU A C 1
ATOM 1542 O O . GLU A 1 205 ? 27.172 6.652 -7.562 1 38.84 205 GLU A O 1
ATOM 1547 N N . GLY A 1 206 ? 27.859 4.824 -8.367 1 30.89 206 GLY A N 1
ATOM 1548 C CA . GLY A 1 206 ? 29.188 5.027 -7.789 1 30.89 206 GLY A CA 1
ATOM 1549 C C . GLY A 1 206 ? 30.141 5.754 -8.719 1 30.89 206 GLY A C 1
ATOM 1550 O O . GLY A 1 206 ? 29.938 5.758 -9.938 1 30.89 206 GLY A O 1
ATOM 1551 N N . MET B 1 1 ? -29.672 -4.898 -16.172 1 19.17 1 MET B N 1
ATOM 1552 C CA . MET B 1 1 ? -29.219 -3.691 -16.859 1 19.17 1 MET B CA 1
ATOM 1553 C C . MET B 1 1 ? -27.734 -3.781 -17.203 1 19.17 1 MET B C 1
ATOM 1555 O O . MET B 1 1 ? -26.906 -4.039 -16.344 1 19.17 1 MET B O 1
ATOM 1559 N N . SER B 1 2 ? -27.234 -4.031 -18.469 1 18.38 2 SER B N 1
ATOM 1560 C CA . SER B 1 2 ? -26.094 -4.766 -19.016 1 18.38 2 SER B CA 1
ATOM 1561 C C . SER B 1 2 ? -24.844 -3.895 -19.078 1 18.38 2 SER B C 1
ATOM 1563 O O . SER B 1 2 ? -24.922 -2.703 -19.375 1 18.38 2 SER B O 1
ATOM 1565 N N . ALA B 1 3 ? -23.844 -4.148 -18.219 1 22.66 3 ALA B N 1
ATOM 1566 C CA . ALA B 1 3 ? -22.625 -3.342 -18.25 1 22.66 3 ALA B CA 1
ATOM 1567 C C . ALA B 1 3 ? -22.078 -3.213 -19.656 1 22.66 3 ALA B C 1
ATOM 1569 O O . ALA B 1 3 ? -21.734 -4.215 -20.297 1 22.66 3 ALA B O 1
ATOM 1570 N N . ALA B 1 4 ? -22.5 -2.186 -20.344 1 23.22 4 ALA B N 1
ATOM 1571 C CA . ALA B 1 4 ? -22.25 -1.959 -21.75 1 23.22 4 ALA B CA 1
ATOM 1572 C C . ALA B 1 4 ? -20.75 -1.879 -22.047 1 23.22 4 ALA B C 1
ATOM 1574 O O . ALA B 1 4 ? -20.016 -1.182 -21.328 1 23.22 4 ALA B O 1
ATOM 1575 N N . SER B 1 5 ? -20.109 -2.91 -22.5 1 24.89 5 SER B N 1
ATOM 1576 C CA . SER B 1 5 ? -18.75 -2.98 -23.047 1 24.89 5 SER B CA 1
ATOM 1577 C C . SER B 1 5 ? -18.5 -1.828 -24.016 1 24.89 5 SER B C 1
ATOM 1579 O O . SER B 1 5 ? -19.172 -1.695 -25.031 1 24.89 5 SER B O 1
ATOM 1581 N N . VAL B 1 6 ? -18.328 -0.622 -23.516 1 27.67 6 VAL B N 1
ATOM 1582 C CA . VAL B 1 6 ? -18.156 0.475 -24.469 1 27.67 6 VAL B CA 1
ATOM 1583 C C . VAL B 1 6 ? -17.125 0.082 -25.531 1 27.67 6 VAL B C 1
ATOM 1585 O O . VAL B 1 6 ? -15.977 -0.219 -25.203 1 27.67 6 VAL B O 1
ATOM 1588 N N . GLU B 1 7 ? -17.516 -0.499 -26.516 1 27.2 7 GLU B N 1
ATOM 1589 C CA . GLU B 1 7 ? -16.781 -0.792 -27.75 1 27.2 7 GLU B CA 1
ATOM 1590 C C . GLU B 1 7 ? -16.078 0.454 -28.281 1 27.2 7 GLU B C 1
ATOM 1592 O O . GLU B 1 7 ? -16.734 1.412 -28.688 1 27.2 7 GLU B O 1
ATOM 1597 N N . LEU B 1 8 ? -15.023 0.955 -27.594 1 31.38 8 LEU B N 1
ATOM 1598 C CA . LEU B 1 8 ? -14.383 2.125 -28.188 1 31.38 8 LEU B CA 1
ATOM 1599 C C . LEU B 1 8 ? -14.094 1.897 -29.672 1 31.38 8 LEU B C 1
ATOM 1601 O O . LEU B 1 8 ? -13.766 0.782 -30.078 1 31.38 8 LEU B O 1
ATOM 1605 N N . PRO B 1 9 ? -14.625 2.52 -30.469 1 32.59 9 PRO B N 1
ATOM 1606 C CA . PRO B 1 9 ? -14.305 2.422 -31.891 1 32.59 9 PRO B CA 1
ATOM 1607 C C . PRO B 1 9 ? -12.805 2.32 -32.156 1 32.59 9 PRO B C 1
ATOM 1609 O O . PRO B 1 9 ? -12 2.781 -31.344 1 32.59 9 PRO B O 1
ATOM 1612 N N . HIS B 1 10 ? -12.18 1.479 -33.062 1 33.03 10 HIS B N 1
ATOM 1613 C CA . HIS B 1 10 ? -10.914 0.987 -33.625 1 33.03 10 HIS B CA 1
ATOM 1614 C C . HIS B 1 10 ? -9.961 2.137 -33.906 1 33.03 10 HIS B C 1
ATOM 1616 O O . HIS B 1 10 ? -8.875 1.922 -34.469 1 33.03 10 HIS B O 1
ATOM 1622 N N . GLY B 1 11 ? -10.336 3.324 -34.25 1 34.72 11 GLY B N 1
ATOM 1623 C CA . GLY B 1 11 ? -9.133 4.059 -34.594 1 34.72 11 GLY B CA 1
ATOM 1624 C C . GLY B 1 11 ? -8.117 4.121 -33.469 1 34.72 11 GLY B C 1
ATOM 1625 O O . GLY B 1 11 ? -8.484 4.105 -32.281 1 34.72 11 GLY B O 1
ATOM 1626 N N . ASP B 1 12 ? -6.77 3.498 -33.688 1 34.22 12 ASP B N 1
ATOM 1627 C CA . ASP B 1 12 ? -5.75 3.033 -32.75 1 34.22 12 ASP B CA 1
ATOM 1628 C C . ASP B 1 12 ? -5.555 4.035 -31.594 1 34.22 12 ASP B C 1
ATOM 1630 O O . ASP B 1 12 ? -4.719 4.934 -31.688 1 34.22 12 ASP B O 1
ATOM 1634 N N . LEU B 1 13 ? -6.504 4.605 -31.156 1 38.22 13 LEU B N 1
ATOM 1635 C CA . LEU B 1 13 ? -6.168 5.438 -30 1 38.22 13 LEU B CA 1
ATOM 1636 C C . LEU B 1 13 ? -5.441 4.621 -28.938 1 38.22 13 LEU B C 1
ATOM 1638 O O . LEU B 1 13 ? -5.938 3.582 -28.5 1 38.22 13 LEU B O 1
ATOM 1642 N N . PRO B 1 14 ? -4.094 4.73 -28.844 1 43.12 14 PRO B N 1
ATOM 1643 C CA . PRO B 1 14 ? -3.262 3.875 -28 1 43.12 14 PRO B CA 1
ATOM 1644 C C . PRO B 1 14 ? -3.799 3.75 -26.578 1 43.12 14 PRO B C 1
ATOM 1646 O O . PRO B 1 14 ? -4.504 4.645 -26.094 1 43.12 14 PRO B O 1
ATOM 1649 N N . LEU B 1 15 ? -4.051 2.492 -26.109 1 45.12 15 LEU B N 1
ATOM 1650 C CA . LEU B 1 15 ? -4.41 2.08 -24.766 1 45.12 15 LEU B CA 1
ATOM 1651 C C . LEU B 1 15 ? -3.924 3.098 -23.734 1 45.12 15 LEU B C 1
ATOM 1653 O O . LEU B 1 15 ? -4.617 3.381 -22.75 1 45.12 15 LEU B O 1
ATOM 1657 N N . ILE B 1 16 ? -2.936 3.725 -24.203 1 43.09 16 ILE B N 1
ATOM 1658 C CA . ILE B 1 16 ? -2.289 4.711 -23.344 1 43.09 16 ILE B CA 1
ATOM 1659 C C . ILE B 1 16 ? -3.186 5.938 -23.203 1 43.09 16 ILE B C 1
ATOM 1661 O O . ILE B 1 16 ? -3.328 6.484 -22.109 1 43.09 16 ILE B O 1
ATOM 1665 N N . ALA B 1 17 ? -3.834 6.312 -24.25 1 45.5 17 ALA B N 1
ATOM 1666 C CA . ALA B 1 17 ? -4.734 7.461 -24.219 1 45.5 17 ALA B CA 1
ATOM 1667 C C . ALA B 1 17 ? -5.93 7.199 -23.312 1 45.5 17 ALA B C 1
ATOM 1669 O O . ALA B 1 17 ? -6.352 8.086 -22.562 1 45.5 17 ALA B O 1
ATOM 1670 N N . GLU B 1 18 ? -6.391 6.152 -23.406 1 48.5 18 GLU B N 1
ATOM 1671 C CA . GLU B 1 18 ? -7.535 5.805 -22.562 1 48.5 18 GLU B CA 1
ATOM 1672 C C . GLU B 1 18 ? -7.145 5.746 -21.094 1 48.5 18 GLU B C 1
ATOM 1674 O O . GLU B 1 18 ? -7.895 6.199 -20.234 1 48.5 18 GLU B O 1
ATOM 1679 N N . ALA B 1 19 ? -6.039 5.266 -20.859 1 47.81 19 ALA B N 1
ATOM 1680 C CA . ALA B 1 19 ? -5.57 5.172 -19.469 1 47.81 19 ALA B CA 1
ATOM 1681 C C . ALA B 1 19 ? -5.363 6.555 -18.859 1 47.81 19 ALA B C 1
ATOM 1683 O O . ALA B 1 19 ? -5.766 6.809 -17.734 1 47.81 19 ALA B O 1
ATOM 1684 N N . ASN B 1 20 ? -4.844 7.391 -19.641 1 48.09 20 ASN B N 1
ATOM 1685 C CA . ASN B 1 20 ? -4.629 8.766 -19.219 1 48.09 20 ASN B CA 1
ATOM 1686 C C . ASN B 1 20 ? -5.949 9.477 -18.938 1 48.09 20 ASN B C 1
ATOM 1688 O O . ASN B 1 20 ? -6.07 10.219 -17.953 1 48.09 20 ASN B O 1
ATOM 1692 N N . ARG B 1 21 ? -6.914 9.203 -19.75 1 50.03 21 ARG B N 1
ATOM 1693 C CA . ARG B 1 21 ? -8.25 9.75 -19.531 1 50.03 21 ARG B CA 1
ATOM 1694 C C . ARG B 1 21 ? -8.828 9.281 -18.203 1 50.03 21 ARG B C 1
ATOM 1696 O O . ARG B 1 21 ? -9.438 10.07 -17.469 1 50.03 21 ARG B O 1
ATOM 1703 N N . ILE B 1 22 ? -8.5 8.141 -18 1 52.22 22 ILE B N 1
ATOM 1704 C CA . ILE B 1 22 ? -9.086 7.551 -16.797 1 52.22 22 ILE B CA 1
ATOM 1705 C C . ILE B 1 22 ? -8.422 8.133 -15.562 1 52.22 22 ILE B C 1
ATOM 1707 O O . ILE B 1 22 ? -9.102 8.508 -14.602 1 52.22 22 ILE B O 1
ATOM 1711 N N . MET B 1 23 ? -7.176 8.25 -15.672 1 52.91 23 MET B N 1
ATOM 1712 C CA . MET B 1 23 ? -6.453 8.773 -14.516 1 52.91 23 MET B CA 1
ATOM 1713 C C . MET B 1 23 ? -6.801 10.242 -14.281 1 52.91 23 MET B C 1
ATOM 1715 O O . MET B 1 23 ? -6.895 10.68 -13.133 1 52.91 23 MET B O 1
ATOM 1719 N N . GLU B 1 24 ? -6.898 11 -15.359 1 50.91 24 GLU B N 1
ATOM 1720 C CA . GLU B 1 24 ? -7.32 12.398 -15.242 1 50.91 24 GLU B CA 1
ATOM 1721 C C . GLU B 1 24 ? -8.688 12.5 -14.57 1 50.91 24 GLU B C 1
ATOM 1723 O O . GLU B 1 24 ? -8.93 13.422 -13.781 1 50.91 24 GLU B O 1
ATOM 1728 N N . ARG B 1 25 ? -9.383 11.508 -15.023 1 50.09 25 ARG B N 1
ATOM 1729 C CA . ARG B 1 25 ? -10.758 11.555 -14.531 1 50.09 25 ARG B CA 1
ATOM 1730 C C . ARG B 1 25 ? -10.883 10.844 -13.188 1 50.09 25 ARG B C 1
ATOM 1732 O O . ARG B 1 25 ? -11.891 10.984 -12.492 1 50.09 25 ARG B O 1
ATOM 1739 N N . ASN B 1 26 ? -9.617 10.148 -12.984 1 55.72 26 ASN B N 1
ATOM 1740 C CA . ASN B 1 26 ? -9.836 9.328 -11.797 1 55.72 26 ASN B CA 1
ATOM 1741 C C . ASN B 1 26 ? -8.656 9.391 -10.836 1 55.72 26 ASN B C 1
ATOM 1743 O O . ASN B 1 26 ? -7.891 8.43 -10.719 1 55.72 26 ASN B O 1
ATOM 1747 N N . PRO B 1 27 ? -8.367 10.609 -10.203 1 55.44 27 PRO B N 1
ATOM 1748 C CA . PRO B 1 27 ? -7.277 10.734 -9.227 1 55.44 27 PRO B CA 1
ATOM 1749 C C . PRO B 1 27 ? -7.266 9.586 -8.219 1 55.44 27 PRO B C 1
ATOM 1751 O O . PRO B 1 27 ? -8.32 9.062 -7.859 1 55.44 27 PRO B O 1
ATOM 1754 N N . GLY B 1 28 ? -5.977 9.078 -7.852 1 65.38 28 GLY B N 1
ATOM 1755 C CA . GLY B 1 28 ? -5.746 8.016 -6.883 1 65.38 28 GLY B CA 1
ATOM 1756 C C . GLY B 1 28 ? -5.688 6.637 -7.512 1 65.38 28 GLY B C 1
ATOM 1757 O O . GLY B 1 28 ? -5.32 5.66 -6.855 1 65.38 28 GLY B O 1
ATOM 1758 N N . TYR B 1 29 ? -5.855 6.684 -8.781 1 73.12 29 TYR B N 1
ATOM 1759 C CA . TYR B 1 29 ? -5.992 5.395 -9.453 1 73.12 29 TYR B CA 1
ATOM 1760 C C . TYR B 1 29 ? -4.629 4.746 -9.672 1 73.12 29 TYR B C 1
ATOM 1762 O O . TYR B 1 29 ? -3.625 5.438 -9.836 1 73.12 29 TYR B O 1
ATOM 1770 N N . ARG B 1 30 ? -4.641 3.57 -9.531 1 78.38 30 ARG B N 1
ATOM 1771 C CA . ARG B 1 30 ? -3.494 2.721 -9.844 1 78.38 30 ARG B CA 1
ATOM 1772 C C . ARG B 1 30 ? -3.645 2.082 -11.227 1 78.38 30 ARG B C 1
ATOM 1774 O O . ARG B 1 30 ? -4.742 1.679 -11.609 1 78.38 30 ARG B O 1
ATOM 1781 N N . VAL B 1 31 ? -2.49 1.977 -11.93 1 78.06 31 VAL B N 1
ATOM 1782 C CA . VAL B 1 31 ? -2.525 1.418 -13.273 1 78.06 31 VAL B CA 1
ATOM 1783 C C . VAL B 1 31 ? -1.691 0.14 -13.328 1 78.06 31 VAL B C 1
ATOM 1785 O O . VAL B 1 31 ? -0.59 0.086 -12.773 1 78.06 31 VAL B O 1
ATOM 1788 N N . GLU B 1 32 ? -2.209 -0.938 -13.938 1 81.31 32 GLU B N 1
ATOM 1789 C CA . GLU B 1 32 ? -1.556 -2.209 -14.234 1 81.31 32 GLU B CA 1
ATOM 1790 C C . GLU B 1 32 ? -1.734 -2.592 -15.703 1 81.31 32 GLU B C 1
ATOM 1792 O O . GLU B 1 32 ? -2.598 -2.043 -16.391 1 81.31 32 GLU B O 1
ATOM 1797 N N . ILE B 1 33 ? -0.859 -3.334 -16.188 1 79.25 33 ILE B N 1
ATOM 1798 C CA . ILE B 1 33 ? -1.022 -3.959 -17.5 1 79.25 33 ILE B CA 1
ATOM 1799 C C . ILE B 1 33 ? -1.057 -5.477 -17.344 1 79.25 33 ILE B C 1
ATOM 1801 O O . ILE B 1 33 ? -0.054 -6.094 -16.969 1 79.25 33 ILE B O 1
ATOM 1805 N N . ILE B 1 34 ? -2.143 -6.008 -17.562 1 80.94 34 ILE B N 1
ATOM 1806 C CA . ILE B 1 34 ? -2.359 -7.441 -17.422 1 80.94 34 ILE B CA 1
ATOM 1807 C C . ILE B 1 34 ? -2.953 -8.008 -18.719 1 80.94 34 ILE B C 1
ATOM 1809 O O . ILE B 1 34 ? -4.031 -7.59 -19.141 1 80.94 34 ILE B O 1
ATOM 1813 N N . GLY B 1 35 ? -2.221 -8.977 -19.312 1 79.94 35 GLY B N 1
ATOM 1814 C CA . GLY B 1 35 ? -2.674 -9.539 -20.578 1 79.94 35 GLY B CA 1
ATOM 1815 C C . GLY B 1 35 ? -2.775 -8.508 -21.688 1 79.94 35 GLY B C 1
ATOM 1816 O O . GLY B 1 35 ? -3.727 -8.523 -22.469 1 79.94 35 GLY B O 1
ATOM 1817 N N . GLY B 1 36 ? -1.977 -7.602 -21.609 1 75.62 36 GLY B N 1
ATOM 1818 C CA . GLY B 1 36 ? -1.951 -6.578 -22.641 1 75.62 36 GLY B CA 1
ATOM 1819 C C . GLY B 1 36 ? -3.031 -5.527 -22.469 1 75.62 36 GLY B C 1
ATOM 1820 O O . GLY B 1 36 ? -3.225 -4.676 -23.328 1 75.62 36 GLY B O 1
ATOM 1821 N N . GLN B 1 37 ? -3.742 -5.676 -21.406 1 76.62 37 GLN B N 1
ATOM 1822 C CA . GLN B 1 37 ? -4.824 -4.727 -21.172 1 76.62 37 GLN B CA 1
ATOM 1823 C C . GLN B 1 37 ? -4.492 -3.803 -20 1 76.62 37 GLN B C 1
ATOM 1825 O O . GLN B 1 37 ? -3.934 -4.242 -19 1 76.62 37 GLN B O 1
ATOM 1830 N N . LEU B 1 38 ? -4.867 -2.561 -20.188 1 76.69 38 LEU B N 1
ATOM 1831 C CA . LEU B 1 38 ? -4.707 -1.586 -19.109 1 76.69 38 LEU B CA 1
ATOM 1832 C C . LEU B 1 38 ? -5.812 -1.74 -18.062 1 76.69 38 LEU B C 1
ATOM 1834 O O . LEU B 1 38 ? -6.996 -1.748 -18.406 1 76.69 38 LEU B O 1
ATOM 1838 N N . VAL B 1 39 ? -5.387 -1.976 -16.891 1 79.69 39 VAL B N 1
ATOM 1839 C CA . VAL B 1 39 ? -6.316 -2.055 -15.773 1 79.69 39 VAL B CA 1
ATOM 1840 C C . VAL B 1 39 ? -6.113 -0.857 -14.844 1 79.69 39 VAL B C 1
ATOM 1842 O O . VAL B 1 39 ? -5.012 -0.641 -14.328 1 79.69 39 VAL B O 1
ATOM 1845 N N . VAL B 1 40 ? -7.18 0.02 -14.68 1 77.62 40 VAL B N 1
ATOM 1846 C CA . VAL B 1 40 ? -7.137 1.215 -13.844 1 77.62 40 VAL B CA 1
ATOM 1847 C C . VAL B 1 40 ? -8.07 1.042 -12.648 1 77.62 40 VAL B C 1
ATOM 1849 O O . VAL B 1 40 ? -9.25 0.747 -12.812 1 77.62 40 VAL B O 1
ATOM 1852 N N . THR B 1 41 ? -7.461 1.162 -11.5 1 80.56 41 THR B N 1
ATOM 1853 C CA . THR B 1 41 ? -8.25 0.915 -10.297 1 80.56 41 THR B CA 1
ATOM 1854 C C . THR B 1 41 ? -8.227 2.133 -9.375 1 80.56 41 THR B C 1
ATOM 1856 O O . THR B 1 41 ? -7.18 2.744 -9.172 1 80.56 41 THR B O 1
ATOM 1859 N N . PRO B 1 42 ? -9.438 2.51 -8.906 1 79.75 42 PRO B N 1
ATOM 1860 C CA . PRO B 1 42 ? -9.469 3.6 -7.926 1 79.75 42 PRO B CA 1
ATOM 1861 C C . PRO B 1 42 ? -8.75 3.25 -6.629 1 79.75 42 PRO B C 1
ATOM 1863 O O . PRO B 1 42 ? -8.375 2.094 -6.418 1 79.75 42 PRO B O 1
ATOM 1866 N N . PRO B 1 43 ? -8.508 4.324 -5.781 1 83.88 43 PRO B N 1
ATOM 1867 C CA . PRO B 1 43 ? -7.949 3.986 -4.469 1 83.88 43 PRO B CA 1
ATOM 1868 C C . PRO B 1 43 ? -8.805 2.982 -3.703 1 83.88 43 PRO B C 1
ATOM 1870 O O . PRO B 1 43 ? -10.031 2.973 -3.846 1 83.88 43 PRO B O 1
ATOM 1873 N N . PRO B 1 44 ? -8.125 2.172 -2.959 1 88.31 44 PRO B N 1
ATOM 1874 C CA . PRO B 1 44 ? -8.883 1.205 -2.164 1 88.31 44 PRO B CA 1
ATOM 1875 C C . PRO B 1 44 ? -9.727 1.869 -1.079 1 88.31 44 PRO B C 1
ATOM 1877 O O . PRO B 1 44 ? -9.383 2.951 -0.597 1 88.31 44 PRO B O 1
ATOM 1880 N N . ASP B 1 45 ? -10.852 1.234 -0.771 1 93.06 45 ASP B N 1
ATOM 1881 C CA . ASP B 1 45 ? -11.68 1.744 0.32 1 93.06 45 ASP B CA 1
ATOM 1882 C C . ASP B 1 45 ? -11.047 1.436 1.676 1 93.06 45 ASP B C 1
ATOM 1884 O O . ASP B 1 45 ? -10.062 0.701 1.755 1 93.06 45 ASP B O 1
ATOM 1888 N N . GLY B 1 46 ? -11.578 2.057 2.699 1 95.38 46 GLY B N 1
ATOM 1889 C CA . GLY B 1 46 ? -11.055 1.926 4.051 1 95.38 46 GLY B CA 1
ATOM 1890 C C . GLY B 1 46 ? -10.898 0.483 4.492 1 95.38 46 GLY B C 1
ATOM 1891 O O . GLY B 1 46 ? -9.797 0.052 4.836 1 95.38 46 GLY B O 1
ATOM 1892 N N . PRO B 1 47 ? -11.938 -0.321 4.453 1 96.81 47 PRO B N 1
ATOM 1893 C CA . PRO B 1 47 ? -11.852 -1.722 4.875 1 96.81 47 PRO B CA 1
ATOM 1894 C C . PRO B 1 47 ? -10.789 -2.508 4.117 1 96.81 47 PRO B C 1
ATOM 1896 O O . PRO B 1 47 ? -10.141 -3.387 4.688 1 96.81 47 PRO B O 1
ATOM 1899 N N . HIS B 1 48 ? -10.656 -2.225 2.84 1 96.94 48 HIS B N 1
ATOM 1900 C CA . HIS B 1 48 ? -9.602 -2.85 2.045 1 96.94 48 HIS B CA 1
ATOM 1901 C C . HIS B 1 48 ? -8.227 -2.586 2.645 1 96.94 48 HIS B C 1
ATOM 1903 O O . HIS B 1 48 ? -7.434 -3.512 2.82 1 96.94 48 HIS B O 1
ATOM 1909 N N . ALA B 1 49 ? -7.969 -1.351 2.967 1 97.12 49 ALA B N 1
ATOM 1910 C CA . ALA B 1 49 ? -6.684 -0.98 3.553 1 97.12 49 ALA B CA 1
ATOM 1911 C C . ALA B 1 49 ? -6.504 -1.613 4.93 1 97.12 49 ALA B C 1
ATOM 1913 O O . ALA B 1 49 ? -5.41 -2.066 5.277 1 97.12 49 ALA B O 1
ATOM 1914 N N . VAL B 1 50 ? -7.559 -1.671 5.703 1 98 50 VAL B N 1
ATOM 1915 C CA . VAL B 1 50 ? -7.508 -2.207 7.059 1 98 50 VAL B CA 1
ATOM 1916 C C . VAL B 1 50 ? -7.156 -3.691 7.016 1 98 50 VAL B C 1
ATOM 1918 O O . VAL B 1 50 ? -6.277 -4.148 7.746 1 98 50 VAL B O 1
ATOM 1921 N N . VAL B 1 51 ? -7.82 -4.434 6.207 1 98.44 51 VAL B N 1
ATOM 1922 C CA . VAL B 1 51 ? -7.605 -5.879 6.195 1 98.44 51 VAL B CA 1
ATOM 1923 C C . VAL B 1 51 ? -6.191 -6.188 5.719 1 98.44 51 VAL B C 1
ATOM 1925 O O . VAL B 1 51 ? -5.582 -7.172 6.152 1 98.44 51 VAL B O 1
ATOM 1928 N N . LEU B 1 52 ? -5.613 -5.355 4.84 1 98.62 52 LEU B N 1
ATOM 1929 C CA . LEU B 1 52 ? -4.238 -5.57 4.406 1 98.62 52 LEU B CA 1
ATOM 1930 C C . LEU B 1 52 ? -3.271 -5.438 5.578 1 98.62 52 LEU B C 1
ATOM 1932 O O . LEU B 1 52 ? -2.301 -6.191 5.68 1 98.62 52 LEU B O 1
ATOM 1936 N N . THR B 1 53 ? -3.504 -4.441 6.457 1 98.69 53 THR B N 1
ATOM 1937 C CA . THR B 1 53 ? -2.699 -4.379 7.672 1 98.69 53 THR B CA 1
ATOM 1938 C C . THR B 1 53 ? -2.932 -5.613 8.539 1 98.69 53 THR B C 1
ATOM 1940 O O . THR B 1 53 ? -1.98 -6.199 9.062 1 98.69 53 THR B O 1
ATOM 1943 N N . ASP B 1 54 ? -4.199 -6.066 8.641 1 98.56 54 ASP B N 1
ATOM 1944 C CA . ASP B 1 54 ? -4.52 -7.27 9.406 1 98.56 54 ASP B CA 1
ATOM 1945 C C . ASP B 1 54 ? -3.762 -8.477 8.867 1 98.56 54 ASP B C 1
ATOM 1947 O O . ASP B 1 54 ? -3.391 -9.375 9.633 1 98.56 54 ASP B O 1
ATOM 1951 N N . LEU B 1 55 ? -3.545 -8.484 7.625 1 98.69 55 LEU B N 1
ATOM 1952 C CA . LEU B 1 55 ? -2.891 -9.617 6.977 1 98.69 55 LEU B CA 1
ATOM 1953 C C . LEU B 1 55 ? -1.377 -9.547 7.156 1 98.69 55 LEU B C 1
ATOM 1955 O O . LEU B 1 55 ? -0.704 -10.578 7.203 1 98.69 55 LEU B O 1
ATOM 1959 N N . ILE B 1 56 ? -0.781 -8.352 7.215 1 98.75 56 ILE B N 1
ATOM 1960 C CA . ILE B 1 56 ? 0.656 -8.188 7.41 1 98.75 56 ILE B CA 1
ATOM 1961 C C . ILE B 1 56 ? 1.063 -8.789 8.758 1 98.75 56 ILE B C 1
ATOM 1963 O O . ILE B 1 56 ? 2.109 -9.43 8.859 1 98.75 56 ILE B O 1
ATOM 1967 N N . LEU B 1 57 ? 0.25 -8.625 9.758 1 98.44 57 LEU B N 1
ATOM 1968 C CA . LEU B 1 57 ? 0.621 -8.891 11.141 1 98.44 57 LEU B CA 1
ATOM 1969 C C . LEU B 1 57 ? 0.902 -10.375 11.344 1 98.44 57 LEU B C 1
ATOM 1971 O O . LEU B 1 57 ? 1.954 -10.75 11.875 1 98.44 57 LEU B O 1
ATOM 1975 N N . PRO B 1 58 ? 0.03 -11.344 10.922 1 98.31 58 PRO B N 1
ATOM 1976 C CA . PRO B 1 58 ? 0.371 -12.758 11.117 1 98.31 58 PRO B CA 1
ATOM 1977 C C . PRO B 1 58 ? 1.574 -13.188 10.281 1 98.31 58 PRO B C 1
ATOM 1979 O O . PRO B 1 58 ? 2.332 -14.07 10.695 1 98.31 58 PRO B O 1
ATOM 1982 N N . PHE B 1 59 ? 1.832 -12.625 9.062 1 98.69 59 PHE B N 1
ATOM 1983 C CA . PHE B 1 59 ? 3.012 -12.953 8.273 1 98.69 59 PHE B CA 1
ATOM 1984 C C . PHE B 1 59 ? 4.281 -12.5 8.984 1 98.69 59 PHE B C 1
ATOM 1986 O O . PHE B 1 59 ? 5.262 -13.25 9.039 1 98.69 59 PHE B O 1
ATOM 1993 N N . ALA B 1 60 ? 4.219 -11.25 9.477 1 98.5 60 ALA B N 1
ATOM 1994 C CA . ALA B 1 60 ? 5.371 -10.727 10.211 1 98.5 60 ALA B CA 1
ATOM 1995 C C . ALA B 1 60 ? 5.625 -11.539 11.477 1 98.5 60 ALA B C 1
ATOM 1997 O O . ALA B 1 60 ? 6.773 -11.852 11.797 1 98.5 60 ALA B O 1
ATOM 1998 N N . ALA B 1 61 ? 4.57 -11.898 12.195 1 97.88 61 ALA B N 1
ATOM 1999 C CA . ALA B 1 61 ? 4.691 -12.672 13.43 1 97.88 61 ALA B CA 1
ATOM 2000 C C . ALA B 1 61 ? 5.297 -14.047 13.156 1 97.88 61 ALA B C 1
ATOM 2002 O O . ALA B 1 61 ? 6.004 -14.594 14 1 97.88 61 ALA B O 1
ATOM 2003 N N . ALA B 1 62 ? 5.062 -14.57 11.969 1 98.25 62 ALA B N 1
ATOM 2004 C CA . ALA B 1 62 ? 5.582 -15.883 11.586 1 98.25 62 ALA B CA 1
ATOM 2005 C C . ALA B 1 62 ? 7.055 -15.789 11.195 1 98.25 62 ALA B C 1
ATOM 2007 O O . ALA B 1 62 ? 7.699 -16.812 10.938 1 98.25 62 ALA B O 1
ATOM 2008 N N . GLY B 1 63 ? 7.582 -14.555 11.109 1 98.19 63 GLY B N 1
ATOM 2009 C CA . GLY B 1 63 ? 8.992 -14.375 10.797 1 98.19 63 GLY B CA 1
ATOM 2010 C C . GLY B 1 63 ? 9.25 -14.141 9.32 1 98.19 63 GLY B C 1
ATOM 2011 O O . GLY B 1 63 ? 10.391 -14.25 8.859 1 98.19 63 GLY B O 1
ATOM 2012 N N . LEU B 1 64 ? 8.227 -13.82 8.578 1 98.75 64 LEU B N 1
ATOM 2013 C CA . LEU B 1 64 ? 8.359 -13.711 7.129 1 98.75 64 LEU B CA 1
ATOM 2014 C C . LEU B 1 64 ? 8.75 -12.297 6.719 1 98.75 64 LEU B C 1
ATOM 2016 O O . LEU B 1 64 ? 8.938 -12.023 5.531 1 98.75 64 LEU B O 1
ATOM 2020 N N . HIS B 1 65 ? 8.812 -11.398 7.66 1 98.62 65 HIS B N 1
ATOM 2021 C CA . HIS B 1 65 ? 9.414 -10.086 7.441 1 98.62 65 HIS B CA 1
ATOM 2022 C C . HIS B 1 65 ? 10.734 -9.961 8.188 1 98.62 65 HIS B C 1
ATOM 2024 O O . HIS B 1 65 ? 10.836 -9.203 9.164 1 98.62 65 HIS B O 1
ATOM 2030 N N . GLY B 1 66 ? 11.711 -10.672 7.668 1 97.44 66 GLY B N 1
ATOM 2031 C CA . GLY B 1 66 ? 13.008 -10.758 8.312 1 97.44 66 GLY B CA 1
ATOM 2032 C C . GLY B 1 66 ? 14.156 -10.891 7.332 1 97.44 66 GLY B C 1
ATOM 2033 O O . GLY B 1 66 ? 14.156 -10.25 6.281 1 97.44 66 GLY B O 1
ATOM 2034 N N . SER B 1 67 ? 15.156 -11.656 7.676 1 96.88 67 SER B N 1
ATOM 2035 C CA . SER B 1 67 ? 16.406 -11.734 6.926 1 96.88 67 SER B CA 1
ATOM 2036 C C . SER B 1 67 ? 16.234 -12.547 5.645 1 96.88 67 SER B C 1
ATOM 2038 O O . SER B 1 67 ? 16.984 -12.359 4.684 1 96.88 67 SER B O 1
ATOM 2040 N N . GLU B 1 68 ? 15.242 -13.445 5.574 1 98.12 68 GLU B N 1
ATOM 2041 C CA . GLU B 1 68 ? 15.117 -14.336 4.418 1 98.12 68 GLU B CA 1
ATOM 2042 C C . GLU B 1 68 ? 14.008 -13.859 3.482 1 98.12 68 GLU B C 1
ATOM 2044 O O . GLU B 1 68 ? 14.023 -14.172 2.289 1 98.12 68 GLU B O 1
ATOM 2049 N N . SER B 1 69 ? 13.07 -13.18 4.074 1 98.75 69 SER B N 1
ATOM 2050 C CA . SER B 1 69 ? 11.914 -12.727 3.305 1 98.75 69 SER B CA 1
ATOM 2051 C C . SER B 1 69 ? 11.375 -11.406 3.844 1 98.75 69 SER B C 1
ATOM 2053 O O . SER B 1 69 ? 11.766 -10.969 4.926 1 98.75 69 SER B O 1
ATOM 2055 N N . LYS B 1 70 ? 10.617 -10.766 3.062 1 98.81 70 LYS B N 1
ATOM 2056 C CA . LYS B 1 70 ? 9.898 -9.547 3.422 1 98.81 70 LYS B CA 1
ATOM 2057 C C . LYS B 1 70 ? 8.414 -9.656 3.072 1 98.81 70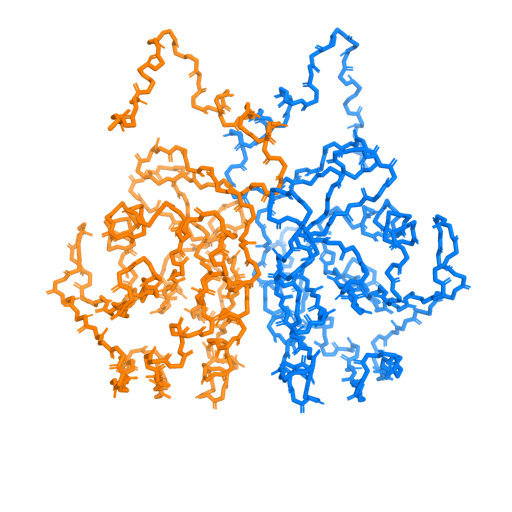 LYS B C 1
ATOM 2059 O O . LYS B 1 70 ? 8.055 -10.266 2.066 1 98.81 70 LYS B O 1
ATOM 2064 N N . VAL B 1 71 ? 7.586 -9.109 3.9 1 98.88 71 VAL B N 1
ATOM 2065 C CA . VAL B 1 71 ? 6.164 -8.906 3.635 1 98.88 71 VAL B CA 1
ATOM 2066 C C . VAL B 1 71 ? 5.918 -7.449 3.236 1 98.88 71 VAL B C 1
ATOM 2068 O O . VAL B 1 71 ? 6.223 -6.531 4.004 1 98.88 71 VAL B O 1
ATOM 2071 N N . VAL B 1 72 ? 5.387 -7.238 2.018 1 98.62 72 VAL B N 1
ATOM 2072 C CA . VAL B 1 72 ? 5.309 -5.867 1.524 1 98.62 72 VAL B CA 1
ATOM 2073 C C . VAL B 1 72 ? 3.984 -5.66 0.79 1 98.62 72 VAL B C 1
ATOM 2075 O O . VAL B 1 72 ? 3.408 -6.609 0.254 1 98.62 72 VAL B O 1
ATOM 2078 N N . GLN B 1 73 ? 3.496 -4.426 0.842 1 97.75 73 GLN B N 1
ATOM 2079 C CA . GLN B 1 73 ? 2.34 -4.012 0.055 1 97.75 73 GLN B CA 1
ATOM 2080 C C . GLN B 1 73 ? 2.766 -3.23 -1.184 1 97.75 73 GLN B C 1
ATOM 2082 O O . GLN B 1 73 ? 3.744 -2.48 -1.145 1 97.75 73 GLN B O 1
ATOM 2087 N N . GLY B 1 74 ? 2.053 -3.457 -2.311 1 95.06 74 GLY B N 1
ATOM 2088 C CA . GLY B 1 74 ? 2.117 -2.559 -3.453 1 95.06 74 GLY B CA 1
ATOM 2089 C C . GLY B 1 74 ? 3.424 -2.656 -4.219 1 95.06 74 GLY B C 1
ATOM 2090 O O . GLY B 1 74 ? 3.844 -1.696 -4.867 1 95.06 74 GLY B O 1
ATOM 2091 N N . ILE B 1 75 ? 4.137 -3.766 -4.117 1 96.44 75 ILE B N 1
ATOM 2092 C CA . ILE B 1 75 ? 5.375 -3.922 -4.867 1 96.44 75 ILE B CA 1
ATOM 2093 C C . ILE B 1 75 ? 5.062 -4.348 -6.301 1 96.44 75 ILE B C 1
ATOM 2095 O O . ILE B 1 75 ? 4.168 -5.168 -6.527 1 96.44 75 ILE B O 1
ATOM 2099 N N . GLY B 1 76 ? 5.836 -3.812 -7.266 1 94.5 76 GLY B N 1
ATOM 2100 C CA . GLY B 1 76 ? 5.625 -4.152 -8.664 1 94.5 76 GLY B CA 1
ATOM 2101 C C . GLY B 1 76 ? 6.117 -5.543 -9.023 1 94.5 76 GLY B C 1
ATOM 2102 O O . GLY B 1 76 ? 7.234 -5.922 -8.656 1 94.5 76 GLY B O 1
ATOM 2103 N N . LEU B 1 77 ? 5.285 -6.328 -9.695 1 96.19 77 LEU B N 1
ATOM 2104 C CA . LEU B 1 77 ? 5.582 -7.66 -10.211 1 96.19 77 LEU B CA 1
ATOM 2105 C C . LEU B 1 77 ? 5.625 -7.664 -11.734 1 96.19 77 LEU B C 1
ATOM 2107 O O . LEU B 1 77 ? 4.613 -7.398 -12.391 1 96.19 77 LEU B O 1
ATOM 2111 N N . TRP B 1 78 ? 6.785 -7.945 -12.25 1 92.88 78 TRP B N 1
ATOM 2112 C CA . TRP B 1 78 ? 6.926 -8.078 -13.703 1 92.88 78 TRP B CA 1
ATOM 2113 C C . TRP B 1 78 ? 6.242 -9.352 -14.195 1 92.88 78 TRP B C 1
ATOM 2115 O O . TRP B 1 78 ? 6.398 -10.422 -13.602 1 92.88 78 TRP B O 1
ATOM 2125 N N . LEU B 1 79 ? 5.434 -9.242 -15.227 1 92.19 79 LEU B N 1
ATOM 2126 C CA . LEU B 1 79 ? 4.73 -10.391 -15.789 1 92.19 79 LEU B CA 1
ATOM 2127 C C . LEU B 1 79 ? 5.34 -10.789 -17.125 1 92.19 79 LEU B C 1
ATOM 2129 O O . LEU B 1 79 ? 5.445 -9.961 -18.047 1 92.19 79 LEU B O 1
ATOM 2133 N N . PRO B 1 80 ? 5.77 -11.992 -17.328 1 80.81 80 PRO B N 1
ATOM 2134 C CA . PRO B 1 80 ? 6.602 -12.43 -18.453 1 80.81 80 PRO B CA 1
ATOM 2135 C C . PRO B 1 80 ? 5.816 -12.586 -19.75 1 80.81 80 PRO B C 1
ATOM 2137 O O . PRO B 1 80 ? 6.406 -12.648 -20.828 1 80.81 80 PRO B O 1
ATOM 2140 N N . MET B 1 81 ? 4.555 -12.75 -19.734 1 74.69 81 MET B N 1
ATOM 2141 C CA . MET B 1 81 ? 3.826 -13.117 -20.953 1 74.69 81 MET B CA 1
ATOM 2142 C C . MET B 1 81 ? 3.93 -12.016 -22 1 74.69 81 MET B C 1
ATOM 2144 O O . MET B 1 81 ? 4.066 -12.297 -23.188 1 74.69 81 MET B O 1
ATOM 2148 N N . ASP B 1 82 ? 3.889 -10.75 -21.594 1 71.12 82 ASP B N 1
ATOM 2149 C CA . ASP B 1 82 ? 3.984 -9.641 -22.531 1 71.12 82 ASP B CA 1
ATOM 2150 C C . ASP B 1 82 ? 4.977 -8.586 -22.047 1 71.12 82 ASP B C 1
ATOM 2152 O O . ASP B 1 82 ? 5.156 -8.414 -20.844 1 71.12 82 ASP B O 1
ATOM 2156 N N . ALA B 1 83 ? 5.734 -8.031 -22.984 1 67 83 ALA B N 1
ATOM 2157 C CA . ALA B 1 83 ? 6.898 -7.191 -22.719 1 67 83 ALA B CA 1
ATOM 2158 C C . ALA B 1 83 ? 6.535 -6.027 -21.797 1 67 83 ALA B C 1
ATOM 2160 O O . ALA B 1 83 ? 7.387 -5.516 -21.062 1 67 83 ALA B O 1
ATOM 2161 N N . GLU B 1 84 ? 5.32 -5.789 -21.609 1 75.38 84 GLU B N 1
ATOM 2162 C CA . GLU B 1 84 ? 5.047 -4.578 -20.844 1 75.38 84 GLU B CA 1
ATOM 2163 C C . GLU B 1 84 ? 4.059 -4.848 -19.703 1 75.38 84 GLU B C 1
ATOM 2165 O O . GLU B 1 84 ? 3.607 -3.92 -19.031 1 75.38 84 GLU B O 1
ATOM 2170 N N . ASP B 1 85 ? 3.922 -6.141 -19.422 1 82.75 85 ASP B N 1
ATOM 2171 C CA . ASP B 1 85 ? 2.898 -6.449 -18.422 1 82.75 85 ASP B CA 1
ATOM 2172 C C . ASP B 1 85 ? 3.482 -6.43 -17.016 1 82.75 85 ASP B C 1
ATOM 2174 O O . ASP B 1 85 ? 4.59 -6.922 -16.781 1 82.75 85 ASP B O 1
ATOM 2178 N N . TYR B 1 86 ? 2.832 -5.777 -16.141 1 89.5 86 TYR B N 1
ATOM 2179 C CA . TYR B 1 86 ? 3.174 -5.832 -14.727 1 89.5 86 TYR B CA 1
ATOM 2180 C C . TYR B 1 86 ? 1.924 -5.715 -13.859 1 89.5 86 TYR B C 1
ATOM 2182 O O . TYR B 1 86 ? 0.897 -5.195 -14.312 1 89.5 86 TYR B O 1
ATOM 2190 N N . ALA B 1 87 ? 2 -6.207 -12.75 1 92.88 87 ALA B N 1
ATOM 2191 C CA . ALA B 1 87 ? 0.953 -6.121 -11.734 1 92.88 87 ALA B CA 1
ATOM 2192 C C . ALA B 1 87 ? 1.492 -5.523 -10.438 1 92.88 87 ALA B C 1
ATOM 2194 O O . ALA B 1 87 ? 2.703 -5.527 -10.203 1 92.88 87 ALA B O 1
ATOM 2195 N N . ILE B 1 88 ? 0.619 -4.93 -9.664 1 94.31 88 ILE B N 1
ATOM 2196 C CA . ILE B 1 88 ? 0.923 -4.434 -8.32 1 94.31 88 ILE B CA 1
ATOM 2197 C C . ILE B 1 88 ? 0.018 -5.117 -7.301 1 94.31 88 ILE B C 1
ATOM 2199 O O . ILE B 1 88 ? -1.022 -4.57 -6.922 1 94.31 88 ILE B O 1
ATOM 2203 N N . PRO B 1 89 ? 0.431 -6.332 -6.863 1 96.94 89 PRO B N 1
ATOM 2204 C CA . PRO B 1 89 ? -0.411 -7.02 -5.879 1 96.94 89 PRO B CA 1
ATOM 2205 C C . PRO B 1 89 ? -0.624 -6.199 -4.609 1 96.94 89 PRO B C 1
ATOM 2207 O O . PRO B 1 89 ? 0.251 -5.422 -4.219 1 96.94 89 PRO B O 1
ATOM 2210 N N . ASP B 1 90 ? -1.744 -6.41 -3.99 1 96.94 90 ASP B N 1
ATOM 2211 C CA . ASP B 1 90 ? -2.021 -5.699 -2.744 1 96.94 90 ASP B CA 1
ATOM 2212 C C . ASP B 1 90 ? -0.986 -6.043 -1.675 1 96.94 90 ASP B C 1
ATOM 2214 O O . ASP B 1 90 ? -0.532 -5.164 -0.938 1 96.94 90 ASP B O 1
ATOM 2218 N N . LEU B 1 91 ? -0.661 -7.25 -1.557 1 98.69 91 LEU B N 1
ATOM 2219 C CA . LEU B 1 91 ? 0.323 -7.762 -0.609 1 98.69 91 LEU B CA 1
ATOM 2220 C C . LEU B 1 91 ? 1.168 -8.859 -1.244 1 98.69 91 LEU B C 1
ATOM 2222 O O . LEU B 1 91 ? 0.672 -9.633 -2.068 1 98.69 91 LEU B O 1
ATOM 2226 N N . ALA B 1 92 ? 2.447 -8.938 -0.836 1 98.88 92 ALA B N 1
ATOM 2227 C CA . ALA B 1 92 ? 3.342 -9.992 -1.316 1 98.88 92 ALA B CA 1
ATOM 2228 C C . ALA B 1 92 ? 4.324 -10.414 -0.227 1 98.88 92 ALA B C 1
ATOM 2230 O O . ALA B 1 92 ? 4.66 -9.617 0.656 1 98.88 92 ALA B O 1
ATOM 2231 N N . VAL B 1 93 ? 4.625 -11.664 -0.23 1 98.94 93 VAL B N 1
ATOM 2232 C CA . VAL B 1 93 ? 5.836 -12.148 0.43 1 98.94 93 VAL B CA 1
ATOM 2233 C C . VAL B 1 93 ? 6.938 -12.359 -0.604 1 98.94 93 VAL B C 1
ATOM 2235 O O . VAL B 1 93 ? 6.762 -13.117 -1.564 1 98.94 93 VAL B O 1
ATOM 2238 N N . VAL B 1 94 ? 8.039 -11.656 -0.436 1 98.88 94 VAL B N 1
ATOM 2239 C CA . VAL B 1 94 ? 9.133 -11.727 -1.393 1 98.88 94 VAL B CA 1
ATOM 2240 C C . VAL B 1 94 ? 10.414 -12.164 -0.68 1 98.88 94 VAL B C 1
ATOM 2242 O O . VAL B 1 94 ? 10.516 -12.055 0.544 1 98.88 94 VAL B O 1
ATOM 2245 N N . ASP B 1 95 ? 11.344 -12.648 -1.469 1 98.75 95 ASP B N 1
ATOM 2246 C CA . ASP B 1 95 ? 12.672 -12.906 -0.922 1 98.75 95 ASP B CA 1
ATOM 2247 C C . ASP B 1 95 ? 13.336 -11.617 -0.461 1 98.75 95 ASP B C 1
ATOM 2249 O O . ASP B 1 95 ? 13.109 -10.555 -1.043 1 98.75 95 ASP B O 1
ATOM 2253 N N . ALA B 1 96 ? 14.188 -11.727 0.547 1 97.94 96 ALA B N 1
ATOM 2254 C CA . ALA B 1 96 ? 14.812 -10.555 1.152 1 97.94 96 ALA B CA 1
ATOM 2255 C C . ALA B 1 96 ? 15.734 -9.844 0.162 1 97.94 96 ALA B C 1
ATOM 2257 O O . ALA B 1 96 ? 16 -8.648 0.3 1 97.94 96 ALA B O 1
ATOM 2258 N N . ASP B 1 97 ? 16.203 -10.516 -0.851 1 97.38 97 ASP B N 1
ATOM 2259 C CA . ASP B 1 97 ? 17.094 -9.914 -1.828 1 97.38 97 ASP B CA 1
ATOM 2260 C C . ASP B 1 97 ? 16.328 -9.414 -3.049 1 97.38 97 ASP B C 1
ATOM 2262 O O . ASP B 1 97 ? 16.875 -9.344 -4.152 1 97.38 97 ASP B O 1
ATOM 2266 N N . VAL B 1 98 ? 15.07 -9.125 -2.893 1 97.38 98 VAL B N 1
ATOM 2267 C CA . VAL B 1 98 ? 14.188 -8.719 -3.982 1 97.38 98 VAL B CA 1
ATOM 2268 C C . VAL B 1 98 ? 14.82 -7.559 -4.754 1 97.38 98 VAL B C 1
ATOM 2270 O O . VAL B 1 98 ? 14.664 -7.457 -5.973 1 97.38 98 VAL B O 1
ATOM 2273 N N . ASP B 1 99 ? 15.516 -6.734 -4.125 1 95.38 99 ASP B N 1
ATOM 2274 C CA . ASP B 1 99 ? 16.109 -5.566 -4.766 1 95.38 99 ASP B CA 1
ATOM 2275 C C . ASP B 1 99 ? 17.109 -5.984 -5.848 1 95.38 99 ASP B C 1
ATOM 2277 O O . ASP B 1 99 ? 17.391 -5.215 -6.77 1 95.38 99 ASP B O 1
ATOM 2281 N N . ASP B 1 100 ? 17.656 -7.148 -5.781 1 96.31 100 ASP B N 1
ATOM 2282 C CA . ASP B 1 100 ? 18.609 -7.664 -6.766 1 96.31 100 ASP B CA 1
ATOM 2283 C C . ASP B 1 100 ? 17.875 -8.211 -7.992 1 96.31 100 ASP B C 1
ATOM 2285 O O . ASP B 1 100 ? 18.516 -8.602 -8.977 1 96.31 100 ASP B O 1
ATOM 2289 N N . HIS B 1 101 ? 16.547 -8.18 -8 1 96.81 101 HIS B N 1
ATOM 2290 C CA . HIS B 1 101 ? 15.766 -8.797 -9.062 1 96.81 101 HIS B CA 1
ATOM 2291 C C . HIS B 1 101 ? 14.945 -7.758 -9.812 1 96.81 101 HIS B C 1
ATOM 2293 O O . HIS B 1 101 ? 13.891 -8.078 -10.367 1 96.81 101 HIS B O 1
ATOM 2299 N N . LEU B 1 102 ? 15.375 -6.543 -9.75 1 93.81 102 LEU B N 1
ATOM 2300 C CA . LEU B 1 102 ? 14.703 -5.488 -10.508 1 93.81 102 LEU B CA 1
ATOM 2301 C C . LEU B 1 102 ? 14.766 -5.77 -12.008 1 93.81 102 LEU B C 1
ATOM 2303 O O . LEU B 1 102 ? 15.828 -6.098 -12.539 1 93.81 102 LEU B O 1
ATOM 2307 N N . VAL B 1 103 ? 13.633 -5.707 -12.672 1 91.19 103 VAL B N 1
ATOM 2308 C CA . VAL B 1 103 ? 13.578 -5.848 -14.125 1 91.19 103 VAL B CA 1
ATOM 2309 C C . VAL B 1 103 ? 13.523 -4.469 -14.773 1 91.19 103 VAL B C 1
ATOM 2311 O O . VAL B 1 103 ? 14.508 -4.012 -15.359 1 91.19 103 VAL B O 1
ATOM 2314 N N . GLU B 1 104 ? 12.359 -3.789 -14.586 1 82.69 104 GLU B N 1
ATOM 2315 C CA . GLU B 1 104 ? 12.156 -2.445 -15.125 1 82.69 104 GLU B CA 1
ATOM 2316 C C . GLU B 1 104 ? 11.031 -1.723 -14.391 1 82.69 104 GLU B C 1
ATOM 2318 O O . GLU B 1 104 ? 10.133 -2.361 -13.836 1 82.69 104 GLU B O 1
ATOM 2323 N N . ASN B 1 105 ? 11.125 -0.374 -14.336 1 80.5 105 ASN B N 1
ATOM 2324 C CA . ASN B 1 105 ? 10.047 0.47 -13.828 1 80.5 105 ASN B CA 1
ATOM 2325 C C . ASN B 1 105 ? 9.641 0.063 -12.414 1 80.5 105 ASN B C 1
ATOM 2327 O O . ASN B 1 105 ? 8.453 -0.066 -12.117 1 80.5 105 ASN B O 1
ATOM 2331 N N . ASN B 1 106 ? 10.617 -0.272 -11.578 1 89.12 106 ASN B N 1
ATOM 2332 C CA . ASN B 1 106 ? 10.414 -0.663 -10.188 1 89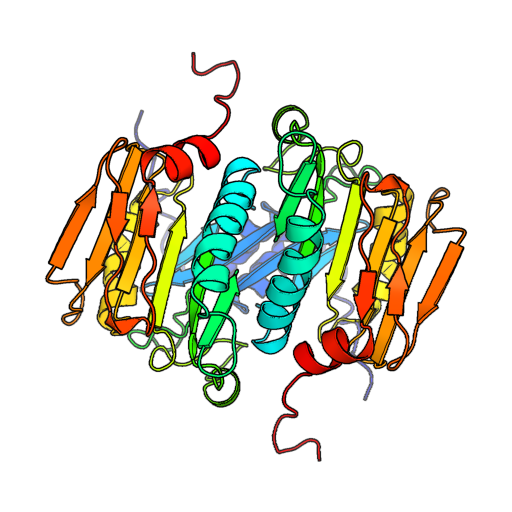.12 106 ASN B CA 1
ATOM 2333 C C . ASN B 1 106 ? 9.555 -1.916 -10.078 1 89.12 106 ASN B C 1
ATOM 2335 O O . ASN B 1 106 ? 8.812 -2.078 -9.109 1 89.12 106 ASN B O 1
ATOM 2339 N N . CYS B 1 107 ? 9.57 -2.748 -11.102 1 91.94 107 CYS B N 1
ATOM 2340 C CA . CYS B 1 107 ? 8.938 -4.062 -11.062 1 91.94 107 CYS B CA 1
ATOM 2341 C C . CYS B 1 107 ? 9.984 -5.168 -11.008 1 91.94 107 CYS B C 1
ATOM 2343 O O . CYS B 1 107 ? 11.031 -5.07 -11.641 1 91.94 107 CYS B O 1
ATOM 2345 N N . TYR B 1 108 ? 9.641 -6.172 -10.367 1 95.69 108 TYR B N 1
ATOM 2346 C CA . TYR B 1 108 ? 10.648 -7.168 -10.008 1 95.69 108 TYR B CA 1
ATOM 2347 C C . TYR B 1 108 ? 10.297 -8.531 -10.602 1 95.69 108 TYR B C 1
ATOM 2349 O O . TYR B 1 108 ? 9.125 -8.805 -10.891 1 95.69 108 TYR B O 1
ATOM 2357 N N . ASP B 1 109 ? 11.328 -9.352 -10.773 1 96.81 109 ASP B N 1
ATOM 2358 C CA . ASP B 1 109 ? 11.211 -10.688 -11.344 1 96.81 109 ASP B CA 1
ATOM 2359 C C . ASP B 1 109 ? 10.336 -11.586 -10.469 1 96.81 109 ASP B C 1
ATOM 2361 O O . ASP B 1 109 ? 10.531 -11.656 -9.25 1 96.81 109 ASP B O 1
ATOM 2365 N N . PRO B 1 110 ? 9.352 -12.305 -11.117 1 97.5 110 PRO B N 1
ATOM 2366 C CA . PRO B 1 110 ? 8.445 -13.148 -10.336 1 97.5 110 PRO B CA 1
ATOM 2367 C C . PRO B 1 110 ? 9.188 -14.219 -9.523 1 97.5 110 PRO B C 1
ATOM 2369 O O . PRO B 1 110 ? 8.656 -14.727 -8.531 1 97.5 110 PRO B O 1
ATOM 2372 N N . VAL B 1 111 ? 10.43 -14.492 -9.812 1 97.81 111 VAL B N 1
ATOM 2373 C CA . VAL B 1 111 ? 11.164 -15.586 -9.18 1 97.81 111 VAL B CA 1
ATOM 2374 C C . VAL B 1 111 ? 11.344 -15.289 -7.691 1 97.81 111 VAL B C 1
ATOM 2376 O O . VAL B 1 111 ? 11.484 -16.219 -6.879 1 97.81 111 VAL B O 1
ATOM 2379 N N . CYS B 1 112 ? 11.281 -14.016 -7.316 1 98.38 112 CYS B N 1
ATOM 2380 C CA . CYS B 1 112 ? 11.531 -13.68 -5.918 1 98.38 112 CYS B CA 1
ATOM 2381 C C . CYS B 1 112 ? 10.219 -13.508 -5.16 1 98.38 112 CYS B C 1
ATOM 2383 O O . CYS B 1 112 ? 10.219 -13.062 -4.008 1 98.38 112 CYS B O 1
ATOM 2385 N N . PHE B 1 113 ? 9.102 -13.805 -5.758 1 98.81 113 PHE B N 1
ATOM 2386 C CA . PHE B 1 113 ? 7.805 -13.75 -5.094 1 98.81 113 PHE B CA 1
ATOM 2387 C C . PHE B 1 113 ? 7.395 -15.133 -4.59 1 98.81 113 PHE B C 1
ATOM 2389 O O . PHE B 1 113 ? 7.234 -16.062 -5.379 1 98.81 113 PHE B O 1
ATOM 2396 N N . ARG B 1 114 ? 7.227 -15.211 -3.283 1 98.88 114 ARG B N 1
ATOM 2397 C CA . ARG B 1 114 ? 6.77 -16.469 -2.68 1 98.88 114 ARG B CA 1
ATOM 2398 C C . ARG B 1 114 ? 5.246 -16.531 -2.668 1 98.88 114 ARG B C 1
ATOM 2400 O O . ARG B 1 114 ? 4.676 -17.625 -2.744 1 98.88 114 ARG B O 1
ATOM 2407 N N . LEU B 1 115 ? 4.652 -15.438 -2.533 1 98.88 115 LEU B N 1
ATOM 2408 C CA . LEU B 1 115 ? 3.207 -15.305 -2.416 1 98.88 115 LEU B CA 1
ATOM 2409 C C . LEU B 1 115 ? 2.748 -13.93 -2.889 1 98.88 115 LEU B C 1
ATOM 2411 O O . LEU B 1 115 ? 3.398 -12.922 -2.602 1 98.88 115 LEU B O 1
ATOM 2415 N N . VAL B 1 116 ? 1.642 -13.891 -3.664 1 98.88 116 VAL B N 1
ATOM 2416 C CA . VAL B 1 116 ? 0.887 -12.664 -3.885 1 98.88 116 VAL B CA 1
ATOM 2417 C C . VAL B 1 116 ? -0.523 -12.812 -3.318 1 98.88 116 VAL B C 1
ATOM 2419 O O . VAL B 1 116 ? -1.073 -13.914 -3.291 1 98.88 116 VAL B O 1
ATOM 2422 N N . LEU B 1 117 ? -1.052 -11.711 -2.861 1 98.94 117 LEU B N 1
ATOM 2423 C CA . LEU B 1 117 ? -2.375 -11.695 -2.248 1 98.94 117 LEU B CA 1
ATOM 2424 C C . LEU B 1 117 ? -3.176 -10.484 -2.715 1 98.94 117 LEU B C 1
ATOM 2426 O O . LEU B 1 117 ? -2.643 -9.375 -2.789 1 98.94 117 LEU B O 1
ATOM 2430 N N . GLU B 1 118 ? -4.387 -10.711 -3.139 1 98.5 118 GLU B N 1
ATOM 2431 C CA . GLU B 1 118 ? -5.32 -9.656 -3.529 1 98.5 118 GLU B CA 1
ATOM 2432 C C . GLU B 1 118 ? -6.527 -9.617 -2.596 1 98.5 118 GLU B C 1
ATOM 2434 O O . GLU B 1 118 ? -7.035 -10.664 -2.182 1 98.5 118 GLU B O 1
ATOM 2439 N N . VAL B 1 119 ? -6.93 -8.492 -2.254 1 98.31 119 VAL B N 1
ATOM 2440 C CA . VAL B 1 119 ? -8.227 -8.227 -1.64 1 98.31 119 VAL B CA 1
ATOM 2441 C C . VAL B 1 119 ? -9.172 -7.617 -2.672 1 98.31 119 VAL B C 1
ATOM 2443 O O . VAL B 1 119 ? -8.906 -6.543 -3.211 1 98.31 119 VAL B O 1
ATOM 2446 N N . THR B 1 120 ? -10.258 -8.305 -2.951 1 96.69 120 THR B N 1
ATOM 2447 C CA . THR B 1 120 ? -11.086 -7.883 -4.074 1 96.69 120 THR B CA 1
ATOM 2448 C C . THR B 1 120 ? -11.773 -6.555 -3.773 1 96.69 120 THR B C 1
ATOM 2450 O O . THR B 1 120 ? -12.07 -6.25 -2.617 1 96.69 120 THR B O 1
ATOM 2453 N N . SER B 1 121 ? -11.883 -5.777 -4.789 1 91.19 121 SER B N 1
ATOM 2454 C CA . SER B 1 121 ? -12.711 -4.574 -4.805 1 91.19 121 SER B CA 1
ATOM 2455 C C . SER B 1 121 ? -13.93 -4.758 -5.695 1 91.19 121 SER B C 1
ATOM 2457 O O . SER B 1 121 ? -14.406 -5.879 -5.887 1 91.19 121 SER B O 1
ATOM 2459 N N . SER B 1 122 ? -14.523 -3.66 -6.277 1 86.31 122 SER B N 1
ATOM 2460 C CA . SER B 1 122 ? -15.672 -3.764 -7.168 1 86.31 122 SER B CA 1
ATOM 2461 C C . SER B 1 122 ? -15.32 -4.539 -8.438 1 86.31 122 SER B C 1
ATOM 2463 O O . SER B 1 122 ? -16.188 -5.176 -9.039 1 86.31 122 SER B O 1
ATOM 2465 N N . ASN B 1 123 ? -14.086 -4.578 -8.82 1 85.75 123 ASN B N 1
ATOM 2466 C CA . ASN B 1 123 ? -13.609 -5.328 -9.984 1 85.75 123 ASN B CA 1
ATOM 2467 C C . ASN B 1 123 ? -13.078 -6.703 -9.586 1 85.75 123 ASN B C 1
ATOM 2469 O O . ASN B 1 123 ? -11.969 -7.074 -9.961 1 85.75 123 ASN B O 1
ATOM 2473 N N . TRP B 1 124 ? -13.914 -7.453 -8.859 1 91.94 124 TRP B N 1
ATOM 2474 C CA . TRP B 1 124 ? -13.492 -8.727 -8.281 1 91.94 124 TRP B CA 1
ATOM 2475 C C . TRP B 1 124 ? -13.211 -9.75 -9.375 1 91.94 124 TRP B C 1
ATOM 2477 O O . TRP B 1 124 ? -12.391 -10.656 -9.188 1 91.94 124 TRP B O 1
ATOM 2487 N N . ARG B 1 125 ? -13.781 -9.688 -10.555 1 92.19 125 ARG B N 1
ATOM 2488 C CA . ARG B 1 125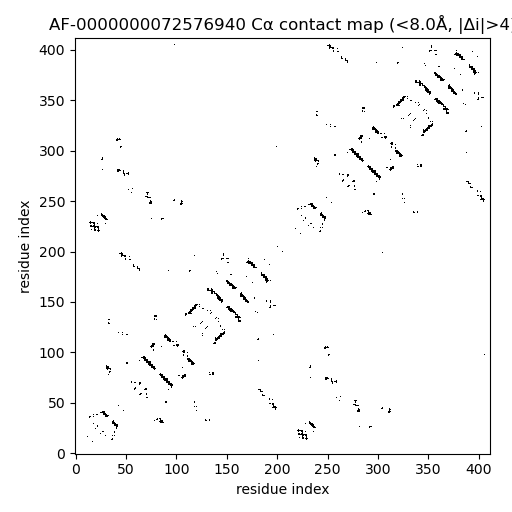 ? -13.57 -10.648 -11.641 1 92.19 125 ARG B CA 1
ATOM 2489 C C . ARG B 1 125 ? -12.117 -10.641 -12.109 1 92.19 125 ARG B C 1
ATOM 2491 O O . ARG B 1 125 ? -11.578 -11.68 -12.477 1 92.19 125 ARG B O 1
ATOM 2498 N N . ASN B 1 126 ? -11.547 -9.461 -12.148 1 92.62 126 ASN B N 1
ATOM 2499 C CA . ASN B 1 126 ? -10.141 -9.359 -12.516 1 92.62 126 ASN B CA 1
ATOM 2500 C C . ASN B 1 126 ? -9.266 -10.203 -11.594 1 92.62 126 ASN B C 1
ATOM 2502 O O . ASN B 1 126 ? -8.383 -10.93 -12.062 1 92.62 126 ASN B O 1
ATOM 2506 N N . ASP B 1 127 ? -9.484 -10.164 -10.312 1 96.19 127 ASP B N 1
ATOM 2507 C CA . ASP B 1 127 ? -8.695 -10.898 -9.32 1 96.19 127 ASP B CA 1
ATOM 2508 C C . ASP B 1 127 ? -8.938 -12.398 -9.43 1 96.19 127 ASP B C 1
ATOM 2510 O O . ASP B 1 127 ? -8.016 -13.195 -9.219 1 96.19 127 ASP B O 1
ATOM 2514 N N . LEU B 1 128 ? -10.156 -12.75 -9.836 1 97.31 128 LEU B N 1
ATOM 2515 C CA . LEU B 1 128 ? -10.516 -14.164 -9.82 1 97.31 128 LEU B CA 1
ATOM 2516 C C . LEU B 1 128 ? -10.227 -14.812 -11.164 1 97.31 128 LEU B C 1
ATOM 2518 O O . LEU B 1 128 ? -10.219 -16.047 -11.281 1 97.31 128 LEU B O 1
ATOM 2522 N N . LYS B 1 129 ? -9.992 -14.039 -12.203 1 95.31 129 LYS B N 1
ATOM 2523 C CA . LYS B 1 129 ? -9.812 -14.617 -13.531 1 95.31 129 LYS B CA 1
ATOM 2524 C C . LYS B 1 129 ? -8.5 -14.148 -14.156 1 95.31 129 LYS B C 1
ATOM 2526 O O . LYS B 1 129 ? -7.48 -14.836 -14.062 1 95.31 129 LYS B O 1
ATOM 2531 N N . ALA B 1 130 ? -8.422 -12.867 -14.617 1 93.19 130 ALA B N 1
ATOM 2532 C CA . ALA B 1 130 ? -7.27 -12.359 -15.352 1 93.19 130 ALA B CA 1
ATOM 2533 C C . ALA B 1 130 ? -5.996 -12.469 -14.523 1 93.19 130 ALA B C 1
ATOM 2535 O O . ALA B 1 130 ? -4.949 -12.883 -15.023 1 93.19 130 ALA B O 1
ATOM 2536 N N . LYS B 1 131 ? -6.094 -12.125 -13.25 1 96.12 131 LYS B N 1
ATOM 2537 C CA . LYS B 1 131 ? -4.895 -12.164 -12.422 1 96.12 131 LYS B CA 1
ATOM 2538 C C . LYS B 1 131 ? -4.508 -13.602 -12.078 1 96.12 131 LYS B C 1
ATOM 2540 O O . LYS B 1 131 ? -3.322 -13.906 -11.914 1 96.12 131 LYS B O 1
ATOM 2545 N N . VAL B 1 132 ? -5.457 -14.461 -11.984 1 97.5 132 VAL B N 1
ATOM 2546 C CA . VAL B 1 132 ? -5.145 -15.875 -11.797 1 97.5 132 VAL B CA 1
ATOM 2547 C C . VAL B 1 132 ? -4.254 -16.359 -12.945 1 97.5 132 VAL B C 1
ATOM 2549 O O . VAL B 1 132 ? -3.205 -16.969 -12.711 1 97.5 132 VAL B O 1
ATOM 2552 N N . THR B 1 133 ? -4.668 -16.062 -14.148 1 95.56 133 THR B N 1
ATOM 2553 C CA . THR B 1 133 ? -3.932 -16.469 -15.336 1 95.56 133 THR B CA 1
ATOM 2554 C C . THR B 1 133 ? -2.545 -15.828 -15.359 1 95.56 133 THR B C 1
ATOM 2556 O O . THR B 1 133 ? -1.547 -16.516 -15.594 1 95.56 133 THR B O 1
ATOM 2559 N N . ALA B 1 134 ? -2.477 -14.594 -15.109 1 94.75 134 ALA B N 1
ATOM 2560 C CA . ALA B 1 134 ? -1.227 -13.844 -15.188 1 94.75 134 ALA B CA 1
ATOM 2561 C C . ALA B 1 134 ? -0.224 -14.336 -14.148 1 94.75 134 ALA B C 1
ATOM 2563 O O . ALA B 1 134 ? 0.947 -14.555 -14.461 1 94.75 134 ALA B O 1
ATOM 2564 N N . TYR B 1 135 ? -0.659 -14.516 -12.852 1 97.75 135 TYR B N 1
ATOM 2565 C CA . TYR B 1 135 ? 0.24 -14.93 -11.781 1 97.75 135 TYR B CA 1
ATOM 2566 C C . TYR B 1 135 ? 0.686 -16.375 -11.977 1 97.75 135 TYR B C 1
ATOM 2568 O O . TYR B 1 135 ? 1.832 -16.719 -11.68 1 97.75 135 TYR B O 1
ATOM 2576 N N . ALA B 1 136 ? -0.207 -17.219 -12.5 1 97.75 136 ALA B N 1
ATOM 2577 C CA . ALA B 1 136 ? 0.181 -18.594 -12.805 1 97.75 136 ALA B CA 1
ATOM 2578 C C . ALA B 1 136 ? 1.235 -18.625 -13.914 1 97.75 136 ALA B C 1
ATOM 2580 O O . ALA B 1 136 ? 2.23 -19.344 -13.805 1 97.75 136 ALA B O 1
ATOM 2581 N N . ALA B 1 137 ? 1.001 -17.875 -14.961 1 95.62 137 ALA B N 1
ATOM 2582 C CA . ALA B 1 137 ? 1.955 -17.812 -16.062 1 95.62 137 ALA B CA 1
ATOM 2583 C C . ALA B 1 137 ? 3.314 -17.312 -15.586 1 95.62 137 ALA B C 1
ATOM 2585 O O . ALA B 1 137 ? 4.355 -17.719 -16.109 1 95.62 137 ALA B O 1
ATOM 2586 N N . ALA B 1 138 ? 3.305 -16.469 -14.594 1 96.31 138 ALA B N 1
ATOM 2587 C CA . ALA B 1 138 ? 4.531 -15.945 -14 1 96.31 138 ALA B CA 1
ATOM 2588 C C . ALA B 1 138 ? 5.129 -16.938 -13 1 96.31 138 ALA B C 1
ATOM 2590 O O . ALA B 1 138 ? 6.172 -16.656 -12.398 1 96.31 138 ALA B O 1
ATOM 2591 N N . MET B 1 139 ? 4.441 -17.969 -12.727 1 97.5 139 MET B N 1
ATOM 2592 C CA . MET B 1 139 ? 4.875 -19.078 -11.867 1 97.5 139 MET B CA 1
ATOM 2593 C C . MET B 1 139 ? 4.961 -18.625 -10.414 1 97.5 139 MET B C 1
ATOM 2595 O O . MET B 1 139 ? 5.828 -19.094 -9.664 1 97.5 139 MET B O 1
ATOM 2599 N N . VAL B 1 140 ? 4.109 -17.688 -10 1 98.38 140 VAL B N 1
ATOM 2600 C CA . VAL B 1 140 ? 3.996 -17.344 -8.586 1 98.38 140 VAL B CA 1
ATOM 2601 C C . VAL B 1 140 ? 3.502 -18.547 -7.793 1 98.38 140 VAL B C 1
ATOM 2603 O O . VAL B 1 140 ? 2.438 -19.094 -8.086 1 98.38 140 VAL B O 1
ATOM 2606 N N . PRO B 1 141 ? 4.18 -18.969 -6.766 1 98.75 141 PRO B N 1
ATOM 2607 C CA . PRO B 1 141 ? 3.893 -20.25 -6.121 1 98.75 141 PRO B CA 1
ATOM 2608 C C . PRO B 1 141 ? 2.543 -20.266 -5.406 1 98.75 141 PRO B C 1
ATOM 2610 O O . PRO B 1 141 ? 1.851 -21.281 -5.41 1 98.75 141 PRO B O 1
ATOM 2613 N N . VAL B 1 142 ? 2.209 -19.203 -4.754 1 98.94 142 VAL B N 1
ATOM 2614 C CA . VAL B 1 142 ? 0.995 -19.125 -3.949 1 98.94 142 VAL B CA 1
ATOM 2615 C C . VAL B 1 142 ? 0.236 -17.844 -4.262 1 98.94 142 VAL B C 1
ATOM 2617 O O . VAL B 1 142 ? 0.804 -16.75 -4.203 1 98.94 142 VAL B O 1
ATOM 2620 N N . TYR B 1 143 ? -0.988 -17.938 -4.691 1 98.94 143 TYR B N 1
ATOM 2621 C CA . TYR B 1 143 ? -1.89 -16.812 -4.879 1 98.94 143 TYR B CA 1
ATOM 2622 C C . TYR B 1 143 ? -3.08 -16.891 -3.934 1 98.94 143 TYR B C 1
ATOM 2624 O O . TYR B 1 143 ? -3.842 -17.859 -3.971 1 98.94 143 TYR B O 1
ATOM 2632 N N . VAL B 1 144 ? -3.184 -15.906 -3.029 1 98.94 144 VAL B N 1
ATOM 2633 C CA . VAL B 1 144 ? -4.285 -15.836 -2.076 1 98.94 144 VAL B CA 1
ATOM 2634 C C . VAL B 1 144 ? -5.238 -14.711 -2.465 1 98.94 144 VAL B C 1
ATOM 2636 O O . VAL B 1 144 ? -4.797 -13.609 -2.82 1 98.94 144 VAL B O 1
ATOM 2639 N N . ILE B 1 145 ? -6.551 -14.992 -2.414 1 98.88 145 ILE B N 1
ATOM 2640 C CA . ILE B 1 145 ? -7.555 -13.977 -2.738 1 98.88 145 ILE B CA 1
ATOM 2641 C C . ILE B 1 145 ? -8.547 -13.844 -1.583 1 98.88 145 ILE B C 1
ATOM 2643 O O . ILE B 1 145 ? -9.258 -14.797 -1.255 1 98.88 145 ILE B O 1
ATOM 2647 N N . VAL B 1 146 ? -8.531 -12.742 -0.951 1 98.81 146 VAL B N 1
ATOM 2648 C CA . VAL B 1 146 ? -9.633 -12.383 -0.061 1 98.81 146 VAL B CA 1
ATOM 2649 C C . VAL B 1 146 ? -10.812 -11.883 -0.882 1 98.81 146 VAL B C 1
ATOM 2651 O O . VAL B 1 146 ? -10.852 -10.719 -1.287 1 98.81 146 VAL B O 1
ATOM 2654 N N . ASP B 1 147 ? -11.766 -12.703 -1.117 1 98.5 147 ASP B N 1
ATOM 2655 C CA . ASP B 1 147 ? -12.93 -12.438 -1.957 1 98.5 147 ASP B CA 1
ATOM 2656 C C . ASP B 1 147 ? -14.07 -11.828 -1.141 1 98.5 147 ASP B C 1
ATOM 2658 O O . ASP B 1 147 ? -14.922 -12.547 -0.622 1 98.5 147 ASP B O 1
ATOM 2662 N N . ARG B 1 148 ? -14.062 -10.562 -1.109 1 97.75 148 ARG B N 1
ATOM 2663 C CA . ARG B 1 148 ? -15.039 -9.852 -0.295 1 97.75 148 ARG B CA 1
ATOM 2664 C C . ARG B 1 148 ? -16.438 -9.984 -0.888 1 97.75 148 ARG B C 1
ATOM 2666 O O . ARG B 1 148 ? -17.438 -9.992 -0.156 1 97.75 148 ARG B O 1
ATOM 2673 N N . LYS B 1 149 ? -16.547 -10.016 -2.207 1 96.12 149 LYS B N 1
ATOM 2674 C CA . LYS B 1 149 ? -17.828 -10.102 -2.898 1 96.12 149 LYS B CA 1
ATOM 2675 C C . LYS B 1 149 ? -18.562 -11.391 -2.527 1 96.12 149 LYS B C 1
ATOM 2677 O O . LYS B 1 149 ? -19.75 -11.352 -2.217 1 96.12 149 LYS B O 1
ATOM 2682 N N . HIS B 1 150 ? -17.828 -12.531 -2.518 1 97.62 150 HIS B N 1
ATOM 2683 C CA . HIS B 1 150 ? -18.469 -13.828 -2.32 1 97.62 150 HIS B CA 1
ATOM 2684 C C . HIS B 1 150 ? -18.219 -14.359 -0.914 1 97.62 150 HIS B C 1
ATOM 2686 O O . HIS B 1 150 ? -18.641 -15.461 -0.579 1 97.62 150 HIS B O 1
ATOM 2692 N N . GLN B 1 151 ? -17.484 -13.602 -0.139 1 97.88 151 GLN B N 1
ATOM 2693 C CA . GLN B 1 151 ? -17.203 -13.938 1.254 1 97.88 151 GLN B CA 1
ATOM 2694 C C . GLN B 1 151 ? -16.5 -15.281 1.367 1 97.88 151 GLN B C 1
ATOM 2696 O O . GLN B 1 151 ? -16.938 -16.156 2.109 1 97.88 151 GLN B O 1
ATOM 2701 N N . ARG B 1 152 ? -15.359 -15.383 0.656 1 98.62 152 ARG B N 1
ATOM 2702 C CA . ARG B 1 152 ? -14.508 -16.562 0.637 1 98.62 152 ARG B CA 1
ATOM 2703 C C . ARG B 1 152 ? -13.031 -16.172 0.661 1 98.62 152 ARG B C 1
ATOM 2705 O O . ARG B 1 152 ? -12.68 -15.039 0.344 1 98.62 152 ARG B O 1
ATOM 2712 N N . LEU B 1 153 ? -12.25 -17.094 1.109 1 98.88 153 LEU B N 1
ATOM 2713 C CA . LEU B 1 153 ? -10.805 -17 0.946 1 98.88 153 LEU B CA 1
ATOM 2714 C C . LEU B 1 153 ? -10.305 -18.094 -0.008 1 98.88 153 LEU B C 1
ATOM 2716 O O . LEU B 1 153 ? -10.555 -19.281 0.208 1 98.88 153 LEU B O 1
ATOM 2720 N N . HIS B 1 154 ? -9.641 -17.672 -1.104 1 98.88 154 HIS B N 1
ATOM 2721 C CA . HIS B 1 154 ? -9.07 -18.609 -2.07 1 98.88 154 HIS B CA 1
ATOM 2722 C C . HIS B 1 154 ? -7.57 -18.766 -1.851 1 98.88 154 HIS B C 1
ATOM 2724 O O . HIS B 1 154 ? -6.863 -17.797 -1.591 1 98.88 154 HIS B O 1
ATOM 2730 N N . VAL B 1 155 ? -7.102 -19.984 -1.885 1 98.94 155 VAL B N 1
ATOM 2731 C CA . VAL B 1 155 ? -5.676 -20.281 -1.924 1 98.94 155 VAL B CA 1
ATOM 2732 C C . VAL B 1 155 ? -5.355 -21.094 -3.172 1 98.94 155 VAL B C 1
ATOM 2734 O O . VAL B 1 155 ? -5.82 -22.234 -3.314 1 98.94 155 VAL B O 1
ATOM 2737 N N . LEU B 1 156 ? -4.648 -20.516 -4.105 1 98.88 156 LEU B N 1
ATOM 2738 C CA . LEU B 1 156 ? -4.25 -21.156 -5.348 1 98.88 156 LEU B CA 1
ATOM 2739 C C . LEU B 1 156 ? -2.768 -21.516 -5.328 1 98.88 156 LEU B C 1
ATOM 2741 O O . LEU B 1 156 ? -1.932 -20.688 -4.961 1 98.88 156 LEU B O 1
ATOM 2745 N N . THR B 1 157 ? -2.406 -22.766 -5.68 1 98.75 157 THR B N 1
ATOM 2746 C CA . THR B 1 157 ? -1.029 -23.234 -5.707 1 98.75 157 THR B CA 1
ATOM 2747 C C . THR B 1 157 ? -0.791 -24.125 -6.93 1 98.75 157 THR B C 1
ATOM 2749 O O . THR B 1 157 ? -1.722 -24.422 -7.684 1 98.75 157 THR B O 1
ATOM 2752 N N . ASP B 1 158 ? 0.471 -24.453 -7.168 1 98.5 158 ASP B N 1
ATOM 2753 C CA . ASP B 1 158 ? 0.886 -25.344 -8.25 1 98.5 158 ASP B CA 1
ATOM 2754 C C . ASP B 1 158 ? 0.624 -24.703 -9.617 1 98.5 158 ASP B C 1
ATOM 2756 O O . ASP B 1 158 ? -0.111 -25.266 -10.43 1 98.5 158 ASP B O 1
ATOM 2760 N N . PRO B 1 159 ? 1.275 -23.562 -9.789 1 98.12 159 PRO B N 1
ATOM 2761 C CA . PRO B 1 159 ? 1.091 -22.922 -11.094 1 98.12 159 PRO B CA 1
ATOM 2762 C C . PRO B 1 159 ? 1.513 -23.828 -12.258 1 98.12 159 PRO B C 1
ATOM 2764 O O . PRO B 1 159 ? 2.521 -24.531 -12.156 1 98.12 159 PRO B O 1
ATOM 2767 N N . ASP B 1 160 ? 0.708 -23.812 -13.242 1 94.75 160 ASP B N 1
ATOM 2768 C CA . ASP B 1 160 ? 0.893 -24.594 -14.461 1 94.75 160 ASP B CA 1
ATOM 2769 C C . ASP B 1 160 ? 0.485 -23.781 -15.695 1 94.75 160 ASP B C 1
ATOM 2771 O O . ASP B 1 160 ? -0.683 -23.797 -16.094 1 94.75 160 ASP B O 1
ATOM 2775 N N . CYS B 1 161 ? 1.463 -23.172 -16.297 1 87.69 161 CYS B N 1
ATOM 2776 C CA . CYS B 1 161 ? 1.258 -22.297 -17.438 1 87.69 161 CYS B CA 1
ATOM 2777 C C . CYS B 1 161 ? 0.306 -21.156 -17.094 1 87.69 161 CYS B C 1
ATOM 2779 O O . CYS B 1 161 ? 0.626 -20.312 -16.266 1 87.69 161 CYS B O 1
ATOM 2781 N N . ALA B 1 162 ? -0.959 -21.281 -17.469 1 90.56 162 ALA B N 1
ATOM 2782 C CA . ALA B 1 162 ? -1.812 -20.094 -17.344 1 90.56 162 ALA B CA 1
ATOM 2783 C C . ALA B 1 162 ? -2.926 -20.328 -16.328 1 90.56 162 ALA B C 1
ATOM 2785 O O . ALA B 1 162 ? -3.947 -19.641 -16.359 1 90.56 162 ALA B O 1
ATOM 2786 N N . ASP B 1 163 ? -2.637 -21.312 -15.453 1 96.81 163 ASP B N 1
ATOM 2787 C CA . ASP B 1 163 ? -3.578 -21.562 -14.367 1 96.81 163 ASP B CA 1
ATOM 2788 C C . ASP B 1 163 ? -2.881 -22.219 -13.18 1 96.81 163 ASP B C 1
ATOM 2790 O O . ASP B 1 163 ? -1.712 -22.594 -13.266 1 96.81 163 ASP B O 1
ATOM 2794 N N . TYR B 1 164 ? -3.635 -22.266 -12.055 1 98.5 164 TYR B N 1
ATOM 2795 C CA . TYR B 1 164 ? -3.197 -23.031 -10.898 1 98.5 164 TYR B CA 1
ATOM 2796 C C . TYR B 1 164 ? -3.908 -24.375 -10.844 1 98.5 164 TYR B C 1
ATOM 2798 O O . TYR B 1 164 ? -5.133 -24.453 -10.969 1 98.5 164 TYR B O 1
ATOM 2806 N N . SER B 1 165 ? -3.168 -25.484 -10.664 1 98.19 165 SER B N 1
ATOM 2807 C CA . SER B 1 165 ? -3.764 -26.812 -10.648 1 98.19 165 SER B CA 1
ATOM 2808 C C . SER B 1 165 ? -4.473 -27.094 -9.328 1 98.19 165 SER B C 1
ATOM 2810 O O . SER B 1 165 ? -5.297 -28 -9.234 1 98.19 165 SER B O 1
ATOM 2812 N N . THR B 1 166 ? -4.129 -26.391 -8.312 1 98.38 166 THR B N 1
ATOM 2813 C CA . THR B 1 166 ? -4.789 -26.516 -7.016 1 98.38 166 THR B CA 1
ATOM 2814 C C . THR B 1 166 ? -5.457 -25.203 -6.621 1 98.38 166 THR B C 1
ATOM 2816 O O . THR B 1 166 ? -4.801 -24.156 -6.562 1 98.38 166 THR B O 1
ATOM 2819 N N . HIS B 1 167 ? -6.715 -25.219 -6.469 1 98.31 167 HIS B N 1
ATOM 2820 C CA . HIS B 1 167 ? -7.527 -24.078 -6.047 1 98.31 167 HIS B CA 1
ATOM 2821 C C . HIS B 1 167 ? -8.438 -24.453 -4.883 1 98.31 167 HIS B C 1
ATOM 2823 O O . HIS B 1 167 ? -9.469 -25.109 -5.078 1 98.31 167 HIS B O 1
ATOM 2829 N N . ARG B 1 168 ? -8.07 -24.078 -3.682 1 98.56 168 ARG B N 1
ATOM 2830 C CA . ARG B 1 168 ? -8.867 -24.344 -2.488 1 98.56 168 ARG B CA 1
ATOM 2831 C C . ARG B 1 168 ? -9.656 -23.109 -2.07 1 98.56 168 ARG B C 1
ATOM 2833 O O . ARG B 1 168 ? -9.117 -22 -2.016 1 98.56 168 ARG B O 1
ATOM 2840 N N . VAL B 1 169 ? -10.914 -23.281 -1.764 1 98.69 169 VAL B N 1
ATOM 2841 C CA . VAL B 1 169 ? -11.812 -22.203 -1.35 1 98.69 169 VAL B CA 1
ATOM 2842 C C . VAL B 1 169 ? -12.273 -22.438 0.085 1 98.69 169 VAL B C 1
ATOM 2844 O O . VAL B 1 169 ? -12.719 -23.547 0.427 1 98.69 169 VAL B O 1
ATOM 2847 N N . HIS B 1 170 ? -12.172 -21.453 0.887 1 98.75 170 HIS B N 1
ATOM 2848 C CA . HIS B 1 170 ? -12.469 -21.562 2.311 1 98.75 170 HIS B CA 1
ATOM 2849 C C . HIS B 1 170 ? -13.562 -20.594 2.729 1 98.75 170 HIS B C 1
ATOM 2851 O O . HIS B 1 170 ? -13.656 -19.484 2.189 1 98.75 170 HIS B O 1
ATOM 2857 N N . SER B 1 171 ? -14.32 -20.953 3.744 1 98.44 171 SER B N 1
ATOM 2858 C CA . SER B 1 171 ? -15.469 -20.188 4.215 1 98.44 171 SER B CA 1
ATOM 2859 C C . SER B 1 171 ? -15.219 -19.609 5.605 1 98.44 171 SER B C 1
ATOM 2861 O O . SER B 1 171 ? -14.328 -20.078 6.324 1 98.44 171 SER B O 1
ATOM 2863 N N . PRO B 1 172 ? -16.062 -18.578 5.863 1 97.88 172 PRO B N 1
ATOM 2864 C CA . PRO B 1 172 ? -15.984 -18.094 7.242 1 97.88 172 PRO B CA 1
ATOM 2865 C C . PRO B 1 172 ? -16.156 -19.203 8.273 1 97.88 172 PRO B C 1
ATOM 2867 O O . PRO B 1 172 ? -16.984 -20.094 8.086 1 97.88 172 PRO B O 1
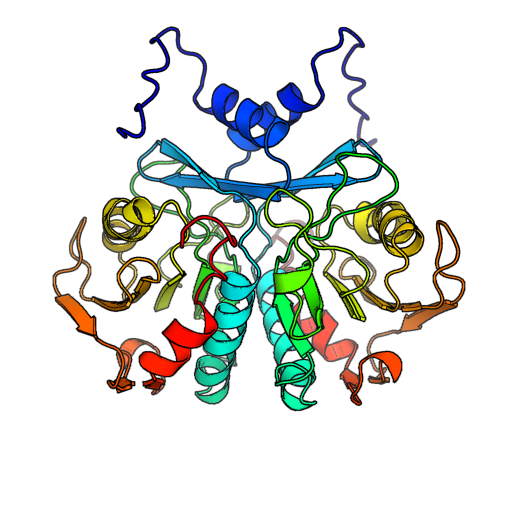ATOM 2870 N N . GLY B 1 173 ? -15.414 -19.234 9.305 1 97.56 173 GLY B N 1
ATOM 2871 C CA . GLY B 1 173 ? -15.422 -20.297 10.312 1 97.56 173 GLY B CA 1
ATOM 2872 C C . GLY B 1 173 ? -14.227 -21.219 10.211 1 97.56 173 GLY B C 1
ATOM 2873 O O . GLY B 1 173 ? -13.914 -21.938 11.164 1 97.56 173 GLY B O 1
ATOM 2874 N N . GLU B 1 174 ? -13.609 -21.141 9.047 1 98.38 174 GLU B N 1
ATOM 2875 C CA . GLU B 1 174 ? -12.43 -21.969 8.844 1 98.38 174 GLU B CA 1
ATOM 2876 C C . GLU B 1 174 ? -11.156 -21.203 9.195 1 98.38 174 GLU B C 1
ATOM 2878 O O . GLU B 1 174 ? -11.125 -19.984 9.133 1 98.38 174 GLU B O 1
ATOM 2883 N N . THR B 1 175 ? -10.203 -21.953 9.656 1 98.44 175 THR B N 1
ATOM 2884 C CA . THR B 1 175 ? -8.828 -21.484 9.758 1 98.44 175 THR B CA 1
ATOM 2885 C C . THR B 1 175 ? -7.949 -22.156 8.711 1 98.44 175 THR B C 1
ATOM 2887 O O . THR B 1 175 ? -7.98 -23.391 8.57 1 98.44 175 THR B O 1
ATOM 2890 N N . VAL B 1 176 ? -7.223 -21.422 8.023 1 98.31 176 VAL B N 1
ATOM 2891 C CA . VAL B 1 176 ? -6.434 -21.938 6.902 1 98.31 176 VAL B CA 1
ATOM 2892 C C . VAL B 1 176 ? -4.945 -21.781 7.211 1 98.31 176 VAL B C 1
ATOM 2894 O O . VAL B 1 176 ? -4.492 -20.719 7.621 1 98.31 176 VAL B O 1
ATOM 2897 N N . THR B 1 177 ? -4.238 -22.844 7.066 1 98.5 177 THR B N 1
ATOM 2898 C CA . THR B 1 177 ? -2.781 -22.781 7.082 1 98.5 177 THR B CA 1
ATOM 2899 C C . THR B 1 177 ? -2.229 -22.656 5.668 1 98.5 177 THR B C 1
ATOM 2901 O O . THR B 1 177 ? -2.543 -23.469 4.793 1 98.5 177 THR B O 1
ATOM 2904 N N . LEU B 1 178 ? -1.44 -21.625 5.426 1 98.69 178 LEU B N 1
ATOM 2905 C CA . LEU B 1 178 ? -0.867 -21.406 4.102 1 98.69 178 LEU B CA 1
ATOM 2906 C C . LEU B 1 178 ? 0.263 -22.391 3.828 1 98.69 178 LEU B C 1
ATOM 2908 O O . LEU B 1 178 ? 0.746 -23.062 4.746 1 98.69 178 LEU B O 1
ATOM 2912 N N . PRO B 1 179 ? 0.665 -22.578 2.596 1 98.44 179 PRO B N 1
ATOM 2913 C CA . PRO B 1 179 ? 1.648 -23.594 2.199 1 98.44 179 PRO B CA 1
ATOM 2914 C C . PRO B 1 179 ? 3 -23.391 2.885 1 98.44 179 PRO B C 1
ATOM 2916 O O . PRO B 1 179 ? 3.43 -22.266 3.1 1 98.44 179 PRO B O 1
ATOM 2919 N N . ASP B 1 180 ? 3.748 -24.422 3.025 1 97.5 180 ASP B N 1
ATOM 2920 C CA . ASP B 1 180 ? 5.055 -24.422 3.674 1 97.5 180 ASP B CA 1
ATOM 2921 C C . ASP B 1 180 ? 6.102 -23.719 2.809 1 97.5 180 ASP B C 1
ATOM 2923 O O . ASP B 1 180 ? 7.156 -23.328 3.303 1 97.5 180 ASP B O 1
ATOM 2927 N N . SER B 1 181 ? 5.793 -23.641 1.591 1 97.69 181 SER B N 1
ATOM 2928 C CA . SER B 1 181 ? 6.738 -23.031 0.659 1 97.69 181 SER B CA 1
ATOM 2929 C C . SER B 1 181 ? 7.035 -21.594 1.038 1 97.69 181 SER B C 1
ATOM 2931 O O . SER B 1 181 ? 8.008 -21 0.558 1 97.69 181 SER B O 1
ATOM 2933 N N . LEU B 1 182 ? 6.25 -21 1.896 1 98.06 182 LEU B N 1
ATOM 2934 C CA . LEU B 1 182 ? 6.469 -19.625 2.348 1 98.06 182 LEU B CA 1
ATOM 2935 C C . LEU B 1 182 ? 7.707 -19.531 3.232 1 98.06 182 LEU B C 1
ATOM 2937 O O . LEU B 1 182 ? 8.289 -18.453 3.393 1 98.06 182 LEU B O 1
ATOM 2941 N N . GLY B 1 183 ? 8.078 -20.594 3.842 1 98 183 GLY B N 1
ATOM 2942 C CA . GLY B 1 183 ? 9.234 -20.609 4.719 1 98 183 GLY B CA 1
ATOM 2943 C C . GLY B 1 183 ? 8.875 -20.484 6.188 1 98 183 GLY B C 1
ATOM 2944 O O . GLY B 1 183 ? 9.758 -20.422 7.047 1 98 183 GLY B O 1
ATOM 2945 N N . ALA B 1 184 ? 7.57 -20.406 6.52 1 98.25 184 ALA B N 1
ATOM 2946 C CA . ALA B 1 184 ? 7.047 -20.344 7.883 1 98.25 184 ALA B CA 1
ATOM 2947 C C . ALA B 1 184 ? 5.562 -20.703 7.914 1 98.25 184 ALA B C 1
ATOM 2949 O O . ALA B 1 184 ? 4.875 -20.625 6.895 1 98.25 184 ALA B O 1
ATOM 2950 N N . GLU B 1 185 ? 5.172 -21.094 9.07 1 98.25 185 GLU B N 1
ATOM 2951 C CA . GLU B 1 185 ? 3.756 -21.422 9.219 1 98.25 185 GLU B CA 1
ATOM 2952 C C . GLU B 1 185 ? 2.92 -20.156 9.422 1 98.25 185 GLU B C 1
ATOM 2954 O O . GLU B 1 185 ? 3.172 -19.375 10.344 1 98.25 185 GLU B O 1
ATOM 2959 N N . VAL B 1 186 ? 1.984 -19.922 8.555 1 98.56 186 VAL B N 1
ATOM 2960 C CA . VAL B 1 186 ? 1.032 -18.828 8.656 1 98.56 186 VAL B CA 1
ATOM 2961 C C . VAL B 1 186 ? -0.393 -19.375 8.656 1 98.56 186 VAL B C 1
ATOM 2963 O O . VAL B 1 186 ? -0.781 -20.109 7.746 1 98.56 186 VAL B O 1
ATOM 2966 N N . THR B 1 187 ? -1.12 -19.031 9.664 1 98.44 187 THR B N 1
ATOM 2967 C CA . THR B 1 187 ? -2.525 -19.422 9.75 1 98.44 187 THR B CA 1
ATOM 2968 C C . THR B 1 187 ? -3.424 -18.188 9.711 1 98.44 187 THR B C 1
ATOM 2970 O O . THR B 1 187 ? -3.117 -17.172 10.344 1 98.44 187 THR B O 1
ATOM 2973 N N . LEU B 1 188 ? -4.5 -18.266 8.961 1 98.56 188 LEU B N 1
ATOM 2974 C CA . LEU B 1 188 ? -5.441 -17.156 8.797 1 98.56 188 LEU B CA 1
ATOM 2975 C C . LEU B 1 188 ? -6.844 -17.578 9.242 1 98.56 188 LEU B C 1
ATOM 2977 O O . LEU B 1 188 ? -7.332 -18.641 8.859 1 98.56 188 LEU B O 1
ATOM 2981 N N . ASP B 1 189 ? -7.43 -16.828 10.07 1 98.62 189 ASP B N 1
ATOM 2982 C CA . ASP B 1 189 ? -8.852 -16.969 10.383 1 98.62 189 ASP B CA 1
ATOM 2983 C C . ASP B 1 189 ? -9.719 -16.344 9.305 1 98.62 189 ASP B C 1
ATOM 2985 O O . ASP B 1 189 ? -9.797 -15.117 9.195 1 98.62 189 ASP B O 1
ATOM 2989 N N . VAL B 1 190 ? -10.398 -17.141 8.531 1 98.69 190 VAL B N 1
ATOM 2990 C CA . VAL B 1 190 ? -11.109 -16.672 7.34 1 98.69 190 VAL B CA 1
ATOM 2991 C C . VAL B 1 190 ? -12.219 -15.703 7.742 1 98.69 190 VAL B C 1
ATOM 2993 O O . VAL B 1 190 ? -12.391 -14.656 7.113 1 98.69 190 VAL B O 1
ATOM 2996 N N . GLY B 1 191 ? -12.977 -16.031 8.773 1 98.56 191 GLY B N 1
ATOM 2997 C CA . GLY B 1 191 ? -14.039 -15.156 9.242 1 98.56 191 GLY B CA 1
ATOM 2998 C C . GLY B 1 191 ? -13.547 -13.789 9.664 1 98.56 191 GLY B C 1
ATOM 2999 O O . GLY B 1 191 ? -14.156 -12.766 9.32 1 98.56 191 GLY B O 1
ATOM 3000 N N . GLU B 1 192 ? -12.477 -13.75 10.383 1 97.75 192 GLU B N 1
ATOM 3001 C CA . GLU B 1 192 ? -11.922 -12.484 10.867 1 97.75 192 GLU B CA 1
ATOM 3002 C C . GLU B 1 192 ? -11.438 -11.617 9.703 1 97.75 192 GLU B C 1
ATOM 3004 O O . GLU B 1 192 ? -11.672 -10.406 9.688 1 97.75 192 GLU B O 1
ATOM 3009 N N . ILE B 1 193 ? -10.758 -12.227 8.773 1 98 193 ILE B N 1
ATOM 3010 C CA . ILE B 1 193 ? -10.211 -11.508 7.625 1 98 193 ILE B CA 1
ATOM 3011 C C . ILE B 1 193 ? -11.352 -10.914 6.801 1 98 193 ILE B C 1
ATOM 3013 O O . ILE B 1 193 ? -11.312 -9.742 6.426 1 98 193 ILE B O 1
ATOM 3017 N N . LEU B 1 194 ? -12.375 -11.688 6.555 1 98.19 194 LEU B N 1
ATOM 3018 C CA . LEU B 1 194 ? -13.492 -11.234 5.738 1 98.19 194 LEU B CA 1
ATOM 3019 C C . LEU B 1 194 ? -14.297 -10.164 6.465 1 98.19 194 LEU B C 1
ATOM 3021 O O . LEU B 1 194 ? -14.773 -9.211 5.844 1 98.19 194 LEU B O 1
ATOM 3025 N N . ALA B 1 195 ? -14.453 -10.273 7.75 1 96.94 195 ALA B N 1
ATOM 3026 C CA . ALA B 1 195 ? -15.164 -9.273 8.539 1 96.94 195 ALA B CA 1
ATOM 3027 C C . ALA B 1 195 ? -14.43 -7.934 8.508 1 96.94 195 ALA B C 1
ATOM 3029 O O . ALA B 1 195 ? -15.055 -6.879 8.367 1 96.94 195 ALA B O 1
ATOM 3030 N N . ALA B 1 196 ? -13.133 -8.016 8.617 1 95.38 196 ALA B N 1
ATOM 3031 C CA . ALA B 1 196 ? -12.32 -6.797 8.609 1 95.38 196 ALA B CA 1
ATOM 3032 C C . ALA B 1 196 ? -12.406 -6.086 7.262 1 95.38 196 ALA B C 1
ATOM 3034 O O . ALA B 1 196 ? -12.383 -4.855 7.199 1 95.38 196 ALA B O 1
ATOM 3035 N N . GLY B 1 197 ? -12.484 -6.855 6.18 1 96.19 197 GLY B N 1
ATOM 3036 C CA . GLY B 1 197 ? -12.477 -6.301 4.832 1 96.19 197 GLY B CA 1
ATOM 3037 C C . GLY B 1 197 ? -13.867 -5.977 4.316 1 96.19 197 GLY B C 1
ATOM 3038 O O . GLY B 1 197 ? -14.023 -5.555 3.168 1 96.19 197 GLY B O 1
ATOM 3039 N N . ARG B 1 198 ? -14.852 -6.141 5.121 1 93.31 198 ARG B N 1
ATOM 3040 C CA . ARG B 1 198 ? -16.219 -5.957 4.664 1 93.31 198 ARG B CA 1
ATOM 3041 C C . ARG B 1 198 ? -16.516 -4.488 4.379 1 93.31 198 ARG B C 1
ATOM 3043 O O . ARG B 1 198 ? -16.359 -3.637 5.254 1 93.31 198 ARG B O 1
ATOM 3050 N N . PRO B 1 199 ? -16.922 -4.234 3.129 1 86.62 199 PRO B N 1
ATOM 3051 C CA . PRO B 1 199 ? -17.25 -2.842 2.82 1 86.62 199 PRO B CA 1
ATOM 3052 C C . PRO B 1 199 ? -18.484 -2.348 3.582 1 86.62 199 PRO B C 1
ATOM 3054 O O . PRO B 1 199 ? -19.391 -3.135 3.879 1 86.62 199 PRO B O 1
ATOM 3057 N N . LYS B 1 200 ? -18.469 -1.127 4.07 1 73.19 200 LYS B N 1
ATOM 3058 C CA . LYS B 1 200 ? -19.672 -0.571 4.676 1 73.19 200 LYS B CA 1
ATOM 3059 C C . LYS B 1 200 ? -20.703 -0.231 3.613 1 73.19 200 LYS B C 1
ATOM 3061 O O . LYS B 1 200 ? -20.375 0.326 2.566 1 73.19 200 LYS B O 1
ATOM 3066 N N . SER B 1 201 ? -21.719 -1.043 3.469 1 58.03 201 SER B N 1
ATOM 3067 C CA . SER B 1 201 ? -22.797 -0.839 2.51 1 58.03 201 SER B CA 1
ATOM 3068 C C . SER B 1 201 ? -23.219 0.626 2.447 1 58.03 201 SER B C 1
ATOM 3070 O O . SER B 1 201 ? -23.219 1.317 3.469 1 58.03 201 SER B O 1
ATOM 3072 N N . ALA B 1 202 ? -22.906 1.298 1.318 1 49.75 202 ALA B N 1
ATOM 3073 C CA . ALA B 1 202 ? -23.625 2.568 1.177 1 49.75 202 ALA B CA 1
ATOM 3074 C C . ALA B 1 202 ? -25.031 2.475 1.743 1 49.75 202 ALA B C 1
ATOM 3076 O O . ALA B 1 202 ? -25.656 1.412 1.701 1 49.75 202 ALA B O 1
ATOM 3077 N N . PRO B 1 203 ? -25.516 3.459 2.598 1 46.31 203 PRO B N 1
ATOM 3078 C CA . PRO B 1 203 ? -26.906 3.398 3.082 1 46.31 203 PRO B CA 1
ATOM 3079 C C . PRO B 1 203 ? -27.859 2.787 2.062 1 46.31 203 PRO B C 1
ATOM 3081 O O . PRO B 1 203 ? -28.891 2.23 2.438 1 46.31 203 PRO B O 1
ATOM 3084 N N . GLY B 1 204 ? -27.672 3.084 0.725 1 38.78 204 GLY B N 1
ATOM 3085 C CA . GLY B 1 204 ? -28.797 2.855 -0.172 1 38.78 204 GLY B CA 1
ATOM 3086 C C . GLY B 1 204 ? -28.922 1.407 -0.604 1 38.78 204 GLY B C 1
ATOM 3087 O O . GLY B 1 204 ? -29.828 1.061 -1.365 1 38.78 204 GLY B O 1
ATOM 3088 N N . GLU B 1 205 ? -27.891 0.675 -0.575 1 38.81 205 GLU B N 1
ATOM 3089 C CA . GLU B 1 205 ? -28.172 -0.646 -1.134 1 38.81 205 GLU B CA 1
ATOM 3090 C C . GLU B 1 205 ? -28.719 -1.59 -0.071 1 38.81 205 GLU B C 1
ATOM 3092 O O . GLU B 1 205 ? -28.406 -2.781 -0.064 1 38.81 205 GLU B O 1
ATOM 3097 N N . GLY B 1 206 ? -29.156 -1.153 0.995 1 31 206 GLY B N 1
ATOM 3098 C CA . GLY B 1 206 ? -30.234 -1.929 1.598 1 31 206 GLY B CA 1
ATOM 3099 C C . GLY B 1 206 ? -31.547 -1.812 0.849 1 31 206 GLY B C 1
ATOM 3100 O O . GLY B 1 206 ? -31.766 -0.844 0.117 1 31 206 GLY B O 1
#

Nearest PDB structures (foldseek):
  6okh-assembly1_B  TM=8.134E-01  e=1.975E-08  Leptospira borgpetersenii serovar Hardjo-bovis str. JB197
  3ot2-assembly1_B  TM=7.912E-01  e=1.975E-08  Trichormus variabilis ATCC 29413
  1wdj-assembly1_C  TM=7.539E-01  e=8.048E-08  Thermus thermophilus
  7ffg-assembly1_A  TM=2.706E-01  e=6.462E+00  Aquilaria sinensis
  6okh-assembly1_B  TM=8.135E-01  e=1.203E-08  Leptospira borgpetersenii serovar Hardjo-bovis str. JB197

Sequence (412 aa):
MSAASVELPHGDLPLIAEANRIMERNPGYRVEIIGGQLVVTPPPDGPHAVVLTDLILPFAAAGLHGSESKVVQGIGLWLPMDAEDYAIPDLAVVDADVDDHLVENNCYDPVCFRLVLEVTSSNWRNDLKAKVTAYAAAMVPVYVIVDRKHQRLHVLTDPDCADYSTHRVHSPGETVTLPDSLGAEVTLDVGEILAAGRPKSAPGEGMSAASVELPHGDLPLIAEANRIMERNPGYRVEIIGGQLVVTPPPDGPHAVVLTDLILPFAAAGLHGSESKVVQGIGLWLPMDAEDYAIPDLAVVDADVDDHLVENNCYDPVCFRLVLEVTSSNWRNDLKAKVTAYAAAMVPVYVIVDRKHQRLHVLTDPDCADYSTHRVHSPGETVTLPDSLGAEVTLDVGEILAAGRPKSAPGEG

Foldseek 3Di:
DDPPPPPPDPPCPDLVNVQVVCCVVAPQWDWFQFPNHIDIGHHDDPLQVQLLVVQQVLCVVQVLPDQFKRKDAQQKADFPPDPGGIDGAGIWIFTPVQVVADDDPRHGQLVGTQEGEHEDDPPNCCLVARVQQRNLLSVRAWYWYLDLPVLWIWIFGCRDRRHGPDIDIGHQVDKDWHDCSSVGTGIDRSNVSNVSNHDDPDVPVD/DDPPPPPPDPPCPDLVVVQVVCCVVAPQWDWFQFPNHIDIGHHDDDLQVQLLVVQQVLCVVQVLCDQFKRKDAQQKADFPPDPRGIDGAGIWIFTPVQVVADDDPRHGQLVGTQEGEHEDDPPNCCLVARVQQRNLLSVRAWYWYLDLPVLWIWIFGCRDRRHGPDIDIGHQVDKDWHDCSSVGTGIDRSNVSNVSNHDDPDVPVD

pLDDT: mean 85.35, std 21.44, range [18.17, 98.94]